Protein AF-0000000069820971 (afdb_homodimer)

Solvent-accessible surface area (backbone atoms only — not comparable to full-atom values): 40048 Å² total; per-residue (Å²): 137,83,80,78,81,77,78,77,76,75,74,76,72,69,77,72,74,71,77,80,68,82,47,71,66,58,53,53,51,38,52,54,50,42,50,53,56,40,61,75,37,61,82,36,66,69,44,49,52,49,55,50,54,51,50,56,48,40,69,69,39,13,72,78,24,30,36,35,37,33,26,18,9,26,17,29,26,51,63,20,64,56,61,47,40,30,39,36,35,68,49,65,11,57,69,30,15,53,30,50,49,46,41,43,74,71,57,29,28,36,43,38,41,26,20,68,72,28,43,42,59,52,56,58,57,63,46,40,75,78,38,76,62,38,55,68,67,57,44,30,37,74,86,70,44,62,86,56,89,86,58,63,67,43,53,24,66,72,52,43,50,45,37,38,52,30,48,53,51,41,68,72,44,47,90,38,49,44,84,44,72,30,53,36,45,66,52,40,51,43,53,47,51,54,48,34,45,57,54,35,32,56,90,52,28,62,55,37,34,34,38,40,46,55,39,37,70,51,63,49,31,53,56,75,91,53,39,45,63,54,74,87,47,63,83,48,53,57,76,71,71,85,44,86,32,57,45,44,40,94,84,31,26,40,37,39,45,29,40,50,46,71,79,51,59,38,49,38,38,70,62,43,15,64,68,28,51,34,33,42,60,43,82,29,85,49,79,88,46,38,65,60,51,38,53,51,46,35,66,70,27,53,41,51,29,31,39,27,30,40,72,90,43,50,72,36,34,37,34,44,35,32,49,79,69,87,68,66,80,87,73,64,67,58,77,42,78,42,81,47,74,39,56,83,89,44,94,60,52,40,43,55,60,50,46,53,52,49,52,53,51,47,54,51,50,53,52,51,56,55,57,67,72,102,137,83,80,77,78,77,77,77,76,76,72,77,74,68,77,73,73,73,75,81,66,81,48,71,67,57,52,53,52,38,51,53,50,44,50,53,57,40,61,73,37,61,82,37,67,68,44,47,52,48,55,48,54,50,50,55,46,41,68,69,39,13,72,78,25,30,38,35,38,34,27,18,10,26,17,31,26,51,62,19,64,55,62,46,39,28,39,36,35,68,48,65,10,56,70,30,16,54,29,50,48,45,41,43,75,72,57,29,27,35,42,37,41,25,20,68,73,30,44,41,58,52,55,58,56,61,46,40,74,77,40,76,63,38,54,69,68,55,44,29,35,72,85,70,44,61,85,55,89,84,59,62,65,42,54,25,65,72,52,43,49,44,36,39,52,30,50,52,49,40,68,72,44,47,90,39,49,44,82,44,72,31,54,35,44,65,51,40,51,43,53,48,52,54,49,34,45,58,54,35,33,56,91,52,28,61,56,37,33,34,37,41,45,54,38,35,70,52,62,47,30,55,55,76,92,52,40,45,62,56,75,87,46,63,82,48,54,55,76,71,72,85,45,86,32,59,44,44,41,94,85,32,26,39,37,39,44,28,38,48,45,70,79,53,58,38,47,38,38,71,64,43,15,64,69,30,50,34,32,42,61,41,81,30,82,47,79,89,46,38,63,59,51,40,53,49,45,36,67,70,27,52,41,52,29,31,40,27,30,39,72,90,43,52,72,34,34,37,35,44,34,32,49,78,68,85,68,65,79,88,72,63,66,57,78,42,78,42,82,46,72,39,57,83,89,44,93,60,54,40,43,54,59,50,46,54,51,50,52,53,50,47,53,52,51,52,51,50,55,54,57,67,72,103

Sequence (748 aa):
MLCILVIFCIMRFSPSLPPSSISLGSLDSAERWLEVETTARKSTKDWQDFTKRVHDFVEKVGLESPIACVTSGGTMAPLELNTVRFIDNFSTGSRGAVSAEYFLKLGYAVIFLHRRYSLTPFTNRCCPPGGWASTLDAWFDFNNTSTLPHSTPKLNPVFAQSICDAIQSYDKFRDRLLLLDFLTVEDYLVKLRWLCCLLNRSDLCRQGTLLFLAAAVSDFFISHDHLPRHKLHSSLALKGGDNDNIQCDADGSLTIHLSPVPKVLGLISTKWATSTMVISFKLETDASLVLDRAKAALKRYQTHAVIANLLQTRKQEAWLIHKLGEGGGDGVLDLSSEHLTVTPSSSEELEEVLTSRVVHLHTTFLAFQKGTTCMLCILVIFCIMRFSPSLPPSSISLGSLDSAERWLEVETTARKSTKDWQDFTKRVHDFVEKVGLESPIACVTSGGTMAPLELNTVRFIDNFSTGSRGAVSAEYFLKLGYAVIFLHRRYSLTPFTNRCCPPGGWASTLDAWFDFNNTSTLPHSTPKLNPVFAQSICDAIQSYDKFRDRLLLLDFLTVEDYLVKLRWLCCLLNRSDLCRQGTLLFLAAAVSDFFISHDHLPRHKLHSSLALKGGDNDNIQCDADGSLTIHLSPVPKVLGLISTKWATSTMVISFKLETDASLVLDRAKAALKRYQTHAVIANLLQTRKQEAWLIHKLGEGGGDGVLDLSSEHLTVTPSSSEELEEVLTSRVVHLHTTFLAFQKGTTC

Organism: Echinococcus multilocularis (NCBI:txid6211)

Structure (mmCIF, N/CA/C/O backbone):
data_AF-0000000069820971-model_v1
#
loop_
_entity.id
_entity.type
_entity.pdbx_description
1 polymer 'Yil083c protein'
#
loop_
_atom_site.group_PDB
_atom_site.id
_atom_site.type_symbol
_atom_site.label_atom_id
_atom_site.label_alt_id
_atom_site.label_comp_id
_atom_site.label_asym_id
_atom_site.label_entity_id
_atom_site.label_seq_id
_atom_site.pdbx_PDB_ins_code
_atom_site.Cartn_x
_atom_site.Cartn_y
_atom_site.Cartn_z
_atom_site.occupancy
_atom_site.B_iso_or_equiv
_atom_site.auth_seq_id
_atom_site.auth_comp_id
_atom_site.auth_asym_id
_atom_site.auth_atom_id
_atom_site.pdbx_PDB_model_num
ATOM 1 N N . MET A 1 1 ? 43 -0.783 57.219 1 26.19 1 MET A N 1
ATOM 2 C CA . MET A 1 1 ? 42.844 0.543 56.625 1 26.19 1 MET A CA 1
ATOM 3 C C . MET A 1 1 ? 42.719 0.459 55.094 1 26.19 1 MET A C 1
ATOM 5 O O . MET A 1 1 ? 43.719 0.417 54.406 1 26.19 1 MET A O 1
ATOM 9 N N . LEU A 1 2 ? 41.875 -0.412 54.531 1 29.36 2 LEU A N 1
ATOM 10 C CA . LEU A 1 2 ? 41.594 -0.859 53.156 1 29.36 2 LEU A CA 1
ATOM 11 C C . LEU A 1 2 ? 41.094 0.289 52.281 1 29.36 2 LEU A C 1
ATOM 13 O O . LEU A 1 2 ? 40.031 0.844 52.562 1 29.36 2 LEU A O 1
ATOM 17 N N . CYS A 1 3 ? 42 1.134 51.625 1 25.47 3 CYS A N 1
ATOM 18 C CA . CYS A 1 3 ? 41.844 2.295 50.781 1 25.47 3 CYS A CA 1
ATOM 19 C C . CYS A 1 3 ? 41 1.948 49.531 1 25.47 3 CYS A C 1
ATOM 21 O O . CYS A 1 3 ? 41.438 1.132 48.719 1 25.47 3 CYS A O 1
ATOM 23 N N . ILE A 1 4 ? 39.688 1.874 49.625 1 28.08 4 ILE A N 1
ATOM 24 C CA . ILE A 1 4 ? 38.688 1.654 48.594 1 28.08 4 ILE A CA 1
ATOM 25 C C . ILE A 1 4 ? 38.812 2.742 47.531 1 28.08 4 ILE A C 1
ATOM 27 O O . ILE A 1 4 ? 38.562 3.918 47.812 1 28.08 4 ILE A O 1
ATOM 31 N N . LEU A 1 5 ? 39.844 2.713 46.625 1 24.42 5 LEU A N 1
ATOM 32 C CA . LEU A 1 5 ? 40.062 3.637 45.5 1 24.42 5 LEU A CA 1
ATOM 33 C C . LEU A 1 5 ? 38.812 3.678 44.594 1 24.42 5 LEU A C 1
ATOM 35 O O . LEU A 1 5 ? 38.469 2.668 44 1 24.42 5 LEU A O 1
ATOM 39 N N . VAL A 1 6 ? 37.781 4.492 44.875 1 25.64 6 VAL A N 1
ATOM 40 C CA . VAL A 1 6 ? 36.594 4.848 44.094 1 25.64 6 VAL A CA 1
ATOM 41 C C . VAL A 1 6 ? 37.031 5.488 42.781 1 25.64 6 VAL A C 1
ATOM 43 O O . VAL A 1 6 ? 37.594 6.578 42.781 1 25.64 6 VAL A O 1
ATOM 46 N N . ILE A 1 7 ? 37.531 4.75 41.812 1 25.48 7 ILE A N 1
ATOM 47 C CA . ILE A 1 7 ? 37.875 5.273 40.5 1 25.48 7 ILE A CA 1
ATOM 48 C C . ILE A 1 7 ? 36.688 5.957 39.844 1 25.48 7 ILE A C 1
ATOM 50 O O . ILE A 1 7 ? 35.656 5.32 39.594 1 25.48 7 ILE A O 1
ATOM 54 N N . PHE A 1 8 ? 36.469 7.285 40.062 1 24.09 8 PHE A N 1
ATOM 55 C CA . PHE A 1 8 ? 35.531 8.203 39.375 1 24.09 8 PHE A CA 1
ATOM 56 C C . PHE A 1 8 ? 35.75 8.18 37.875 1 24.09 8 PHE A C 1
ATOM 58 O O . PHE A 1 8 ? 36.781 8.633 37.375 1 24.09 8 PHE A O 1
ATOM 65 N N . CYS A 1 9 ? 35.375 7.121 37.188 1 23.95 9 CYS A N 1
ATOM 66 C CA . CYS A 1 9 ? 35.406 7.129 35.719 1 23.95 9 CYS A CA 1
ATOM 67 C C . CYS A 1 9 ? 34.719 8.367 35.156 1 23.95 9 CYS A C 1
ATOM 69 O O . CYS A 1 9 ? 33.5 8.562 35.406 1 23.95 9 CYS A O 1
ATOM 71 N N . ILE A 1 10 ? 35.312 9.523 35.062 1 25.62 10 ILE A N 1
ATOM 72 C CA . ILE A 1 10 ? 34.906 10.734 34.375 1 25.62 10 ILE A CA 1
ATOM 73 C C . ILE A 1 10 ? 34.438 10.383 32.969 1 25.62 10 ILE A C 1
ATOM 75 O O . ILE A 1 10 ? 35.219 9.945 32.125 1 25.62 10 ILE A O 1
ATOM 79 N N . MET A 1 11 ? 33.281 9.781 32.844 1 24.33 11 MET A N 1
ATOM 80 C CA . MET A 1 11 ? 32.688 9.656 31.5 1 24.33 11 MET A CA 1
ATOM 81 C C . MET A 1 11 ? 32.656 11.008 30.797 1 24.33 11 MET A C 1
ATOM 83 O O . MET A 1 11 ? 32 11.938 31.266 1 24.33 11 MET A O 1
ATOM 87 N N . ARG A 1 12 ? 33.719 11.461 30.156 1 25.12 12 ARG A N 1
ATOM 88 C CA . ARG A 1 12 ? 33.75 12.609 29.266 1 25.12 12 ARG A CA 1
ATOM 89 C C . ARG A 1 12 ? 32.562 12.602 28.312 1 25.12 12 ARG A C 1
ATOM 91 O O . ARG A 1 12 ? 32.375 11.656 27.547 1 25.12 12 ARG A O 1
ATOM 98 N N . PHE A 1 13 ? 31.469 13.211 28.703 1 25.64 13 PHE A N 1
ATOM 99 C CA . PHE A 1 13 ? 30.359 13.602 27.844 1 25.64 13 PHE A CA 1
ATOM 100 C C . PHE A 1 13 ? 30.859 14.258 26.562 1 25.64 13 PHE A C 1
ATOM 102 O O . PHE A 1 13 ? 31.562 15.266 26.609 1 25.64 13 PHE A O 1
ATOM 109 N N . SER A 1 14 ? 31.391 13.484 25.641 1 28.47 14 SER A N 1
ATOM 110 C CA . SER A 1 14 ? 31.703 14.148 24.391 1 28.47 14 SER A CA 1
ATOM 111 C C . SER A 1 14 ? 30.609 15.133 23.984 1 28.47 14 SER A C 1
ATOM 113 O O . SER A 1 14 ? 29.422 14.852 24.188 1 28.47 14 SER A O 1
ATOM 115 N N . PRO A 1 15 ? 30.922 16.391 23.891 1 28.22 15 PRO A N 1
ATOM 116 C CA . PRO A 1 15 ? 30 17.453 23.469 1 28.22 15 PRO A CA 1
ATOM 117 C C . PRO A 1 15 ? 29.078 17.016 22.328 1 28.22 15 PRO A C 1
ATOM 119 O O . PRO A 1 15 ? 29.484 16.234 21.469 1 28.22 15 PRO A O 1
ATOM 122 N N . SER A 1 16 ? 27.828 16.844 22.625 1 30.05 16 SER A N 1
ATOM 123 C CA . SER A 1 16 ? 26.719 16.688 21.688 1 30.05 16 SER A CA 1
ATOM 124 C C . SER A 1 16 ? 26.906 17.562 20.453 1 30.05 16 SER A C 1
ATOM 126 O O . SER A 1 16 ? 27.188 18.75 20.578 1 30.05 16 SER A O 1
ATOM 128 N N . LEU A 1 17 ? 27.484 17.062 19.406 1 32.94 17 LEU A N 1
ATOM 129 C CA . LEU A 1 17 ? 27.594 17.828 18.172 1 32.94 17 LEU A CA 1
ATOM 130 C C . LEU A 1 17 ? 26.391 18.75 18.016 1 32.94 17 LEU A C 1
ATOM 132 O O . LEU A 1 17 ? 25.281 18.406 18.406 1 32.94 17 LEU A O 1
ATOM 136 N N . PRO A 1 18 ? 26.656 20.047 17.922 1 32.91 18 PRO A N 1
ATOM 137 C CA . PRO A 1 18 ? 25.578 21.047 17.75 1 32.91 18 PRO A CA 1
ATOM 138 C C . PRO A 1 18 ? 24.5 20.594 16.781 1 32.91 18 PRO A C 1
ATOM 140 O O . PRO A 1 18 ? 24.766 19.781 15.883 1 32.91 18 PRO A O 1
ATOM 143 N N . PRO A 1 19 ? 23.281 20.625 17.141 1 36.16 19 PRO A N 1
ATOM 144 C CA . PRO A 1 19 ? 22.172 20.344 16.219 1 36.16 19 PRO A CA 1
ATOM 145 C C . PRO A 1 19 ? 22.375 20.969 14.844 1 36.16 19 PRO A C 1
ATOM 147 O O . PRO A 1 19 ? 22.859 22.094 14.734 1 36.16 19 PRO A O 1
ATOM 150 N N . SER A 1 20 ? 22.828 20.312 13.867 1 37.91 20 SER A N 1
ATOM 151 C CA . SER A 1 20 ? 23 20.844 12.516 1 37.91 20 SER A CA 1
ATOM 152 C C . SER A 1 20 ? 21.938 21.875 12.195 1 37.91 20 SER A C 1
ATOM 154 O O . SER A 1 20 ? 20.75 21.562 12.141 1 37.91 20 SER A O 1
ATOM 156 N N . SER A 1 21 ? 22.109 23.125 12.555 1 39.84 21 SER A N 1
ATOM 157 C CA . SER A 1 21 ? 21.375 24.297 12.117 1 39.84 21 SER A CA 1
ATOM 158 C C . SER A 1 21 ? 21.016 24.203 10.641 1 39.84 21 SER A C 1
ATOM 160 O O . SER A 1 21 ? 21.859 23.844 9.812 1 39.84 21 SER A O 1
ATOM 162 N N . ILE A 1 22 ? 19.828 23.938 10.312 1 48.28 22 ILE A N 1
ATOM 163 C CA . ILE A 1 22 ? 19.375 24.078 8.93 1 48.28 22 ILE A CA 1
ATOM 164 C C . ILE A 1 22 ? 19.984 25.328 8.312 1 48.28 22 ILE A C 1
ATOM 166 O O . ILE A 1 22 ? 19.719 26.438 8.773 1 48.28 22 ILE A O 1
ATOM 170 N N . SER A 1 23 ? 21.125 25.219 7.699 1 49.56 23 SER A N 1
ATOM 171 C CA . SER A 1 23 ? 21.75 26.375 7.055 1 49.56 23 SER A CA 1
ATOM 172 C C . SER A 1 23 ? 20.781 27.062 6.082 1 49.56 23 SER A C 1
ATOM 174 O O . SER A 1 23 ? 20 26.391 5.406 1 49.56 23 SER A O 1
ATOM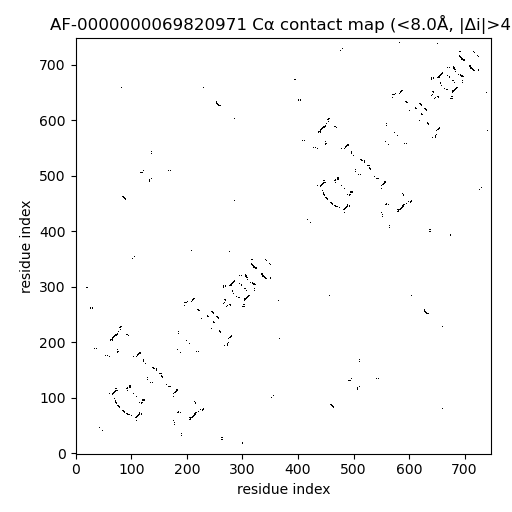 176 N N . LEU A 1 24 ? 20.609 28.406 6.266 1 48.12 24 LEU A N 1
ATOM 177 C CA . LEU A 1 24 ? 19.859 29.25 5.348 1 48.12 24 LEU A CA 1
ATOM 178 C C . LEU A 1 24 ? 20.047 28.797 3.904 1 48.12 24 LEU A C 1
ATOM 180 O O . LEU A 1 24 ? 19.109 28.828 3.109 1 48.12 24 LEU A O 1
ATOM 184 N N . GLY A 1 25 ? 21.172 28.328 3.6 1 47.41 25 GLY A N 1
ATOM 185 C CA . GLY A 1 25 ? 21.469 27.859 2.26 1 47.41 25 GLY A CA 1
ATOM 186 C C . GLY A 1 25 ? 20.688 26.609 1.878 1 47.41 25 GLY A C 1
ATOM 187 O O . GLY A 1 25 ? 20.234 26.484 0.738 1 47.41 25 GLY A O 1
ATOM 188 N N . SER A 1 26 ? 20.406 25.797 2.83 1 65.88 26 SER A N 1
ATOM 189 C CA . SER A 1 26 ? 19.656 24.562 2.58 1 65.88 26 SER A CA 1
ATOM 190 C C . SER A 1 26 ? 18.172 24.859 2.326 1 65.88 26 SER A C 1
ATOM 192 O O . SER A 1 26 ? 17.562 24.25 1.441 1 65.88 26 SER A O 1
ATOM 194 N N . LEU A 1 27 ? 17.734 25.953 2.953 1 74.75 27 LEU A N 1
ATOM 195 C CA . LEU A 1 27 ? 16.328 26.312 2.771 1 74.75 27 LEU A CA 1
ATOM 196 C C . LEU A 1 27 ? 16.109 26.969 1.413 1 74.75 27 LEU A C 1
ATOM 198 O O . LEU A 1 27 ? 15.109 26.703 0.749 1 74.75 27 LEU A O 1
ATOM 202 N N . ASP A 1 28 ? 17 27.797 1.046 1 80.31 28 ASP A N 1
ATOM 203 C CA . ASP A 1 28 ? 16.906 28.438 -0.26 1 80.31 28 ASP A CA 1
ATOM 204 C C . ASP A 1 28 ? 16.953 27.406 -1.386 1 80.31 28 ASP A C 1
ATOM 206 O O . ASP A 1 28 ? 16.234 27.516 -2.371 1 80.31 28 ASP A O 1
ATOM 210 N N . SER A 1 29 ? 17.797 26.469 -1.129 1 84.94 29 SER A N 1
ATOM 211 C CA . SER A 1 29 ? 17.906 25.422 -2.131 1 84.94 29 SER A CA 1
ATOM 212 C C . SER A 1 29 ? 16.625 24.594 -2.229 1 84.94 29 SER A C 1
ATOM 214 O O . SER A 1 29 ? 16.219 24.219 -3.322 1 84.94 29 SER A O 1
ATOM 216 N N . ALA A 1 30 ? 16 24.406 -1.14 1 88.31 30 ALA A N 1
ATOM 217 C CA . ALA A 1 30 ? 14.75 23.672 -1.104 1 88.31 30 ALA A CA 1
ATOM 218 C C . ALA A 1 30 ? 13.648 24.406 -1.857 1 88.31 30 ALA A C 1
ATOM 220 O O . ALA A 1 30 ? 12.906 23.812 -2.635 1 88.31 30 ALA A O 1
ATOM 221 N N . GLU A 1 31 ? 13.586 25.641 -1.686 1 90.94 31 GLU A N 1
ATOM 222 C CA . GLU A 1 31 ? 12.555 26.453 -2.338 1 90.94 31 GLU A CA 1
ATOM 223 C C . GLU A 1 31 ? 12.781 26.516 -3.846 1 90.94 31 GLU A C 1
ATOM 225 O O . GLU A 1 31 ? 11.828 26.469 -4.625 1 90.94 31 GLU A O 1
ATOM 230 N N . ARG A 1 32 ? 14.07 26.656 -4.223 1 89.62 32 ARG A N 1
ATOM 231 C CA . ARG A 1 32 ? 14.383 26.688 -5.648 1 89.62 32 ARG A CA 1
ATOM 232 C C . ARG A 1 32 ? 13.977 25.375 -6.316 1 89.62 32 ARG A C 1
ATOM 234 O O . ARG A 1 32 ? 13.398 25.375 -7.406 1 89.62 32 ARG A O 1
ATOM 241 N N . TRP A 1 33 ? 14.258 24.359 -5.629 1 88.75 33 TRP A N 1
ATOM 242 C CA . TRP A 1 33 ? 13.883 23.047 -6.148 1 88.75 33 TRP A CA 1
ATOM 243 C C . TRP A 1 33 ? 12.367 22.938 -6.285 1 88.75 33 TRP A C 1
ATOM 245 O O . TRP A 1 33 ? 11.867 22.469 -7.312 1 88.75 33 TRP A O 1
ATOM 255 N N . LEU A 1 34 ? 11.68 23.328 -5.32 1 91.5 34 LEU A N 1
ATOM 256 C CA . LEU A 1 34 ? 10.227 23.234 -5.324 1 91.5 34 LEU A CA 1
ATOM 257 C C . LEU A 1 34 ? 9.625 24.125 -6.402 1 91.5 34 LEU A C 1
ATOM 259 O O . LEU A 1 34 ? 8.586 23.781 -6.984 1 91.5 34 LEU A O 1
ATOM 263 N N . GLU A 1 35 ? 10.242 25.234 -6.645 1 91.12 35 GLU A N 1
ATOM 264 C CA . GLU A 1 35 ? 9.781 26.125 -7.711 1 91.12 35 GLU A CA 1
ATOM 265 C C . GLU A 1 35 ? 9.891 25.453 -9.07 1 91.12 35 GLU A C 1
ATOM 267 O O . GLU A 1 35 ? 8.984 25.562 -9.906 1 91.12 35 GLU A O 1
ATOM 272 N N . VAL A 1 36 ? 10.969 24.797 -9.25 1 89.38 36 VAL A N 1
ATOM 273 C CA . VAL A 1 36 ? 11.164 24.062 -10.5 1 89.38 36 VAL A CA 1
ATOM 274 C C . VAL A 1 36 ? 10.102 22.969 -10.633 1 89.38 36 VAL A C 1
ATOM 276 O O . VAL A 1 36 ? 9.484 22.828 -11.695 1 89.38 36 VAL A O 1
ATOM 279 N N . GLU A 1 37 ? 9.906 22.266 -9.57 1 89.5 37 GLU A N 1
ATOM 280 C CA . GLU A 1 37 ? 8.914 21.188 -9.57 1 89.5 37 GLU A CA 1
ATOM 281 C C . GLU A 1 37 ? 7.508 21.734 -9.812 1 89.5 37 GLU A C 1
ATOM 283 O O . GLU A 1 37 ? 6.699 21.094 -10.492 1 89.5 37 GLU A O 1
ATOM 288 N N . THR A 1 38 ? 7.246 22.844 -9.297 1 91.75 38 THR A N 1
ATOM 289 C CA . THR A 1 38 ? 5.938 23.469 -9.453 1 91.75 38 THR A CA 1
ATOM 290 C C . THR A 1 38 ? 5.719 23.906 -10.898 1 91.75 38 THR A C 1
ATOM 292 O O . THR A 1 38 ? 4.637 23.703 -11.453 1 91.75 38 THR A O 1
ATOM 295 N N . THR A 1 39 ? 6.707 24.484 -11.422 1 90.69 39 THR A N 1
ATOM 296 C CA . THR A 1 39 ? 6.621 24.953 -12.797 1 90.69 39 THR A CA 1
ATOM 297 C C . THR A 1 39 ? 6.34 23.797 -13.75 1 90.69 39 THR A C 1
ATOM 299 O O . THR A 1 39 ? 5.578 23.953 -14.711 1 90.69 39 THR A O 1
ATOM 302 N N . ALA A 1 40 ? 6.922 22.703 -13.445 1 88.25 40 ALA A N 1
ATOM 303 C CA . ALA A 1 40 ? 6.75 21.516 -14.281 1 88.25 40 ALA A CA 1
ATOM 304 C C . ALA A 1 40 ? 5.309 21.016 -14.234 1 88.25 40 ALA A C 1
ATOM 306 O O . ALA A 1 40 ? 4.848 20.344 -15.156 1 88.25 40 ALA A O 1
ATOM 307 N N . ARG A 1 41 ? 4.582 21.391 -13.188 1 90.44 41 ARG A N 1
ATOM 308 C CA . ARG A 1 41 ? 3.25 20.828 -12.961 1 90.44 41 ARG A CA 1
ATOM 309 C C . ARG A 1 41 ? 2.172 21.859 -13.32 1 90.44 41 ARG A C 1
ATOM 311 O O . ARG A 1 41 ? 1.002 21.5 -13.484 1 90.44 41 ARG A O 1
ATOM 318 N N . LYS A 1 42 ? 2.498 23.078 -13.477 1 89.69 42 LYS A N 1
ATOM 319 C CA . LYS A 1 42 ? 1.553 24.188 -13.555 1 89.69 42 LYS A CA 1
ATOM 320 C C . LYS A 1 42 ? 0.609 24.016 -14.742 1 89.69 42 LYS A C 1
ATOM 322 O O . LYS A 1 42 ? -0.566 24.391 -14.664 1 89.69 42 LYS A O 1
ATOM 327 N N . SER A 1 43 ? 1.073 23.359 -15.773 1 90.94 43 SER A N 1
ATOM 328 C CA . SER A 1 43 ? 0.271 23.281 -16.984 1 90.94 43 SER A CA 1
ATOM 329 C C . SER A 1 43 ? -0.518 21.984 -17.047 1 90.94 43 SER A C 1
ATOM 331 O O . SER A 1 43 ? -1.333 21.781 -17.953 1 90.94 43 SER A O 1
ATOM 333 N N . THR A 1 44 ? -0.325 21.188 -16.094 1 92.75 44 THR A N 1
ATOM 334 C CA . THR A 1 44 ? -1.009 19.906 -16.125 1 92.75 44 THR A CA 1
ATOM 335 C C . THR A 1 44 ? -2.457 20.047 -15.664 1 92.75 44 THR A C 1
ATOM 337 O O . THR A 1 44 ? -2.777 20.922 -14.867 1 92.75 44 THR A O 1
ATOM 340 N N . LYS A 1 45 ? -3.279 19.219 -16.203 1 94 45 LYS A N 1
ATOM 341 C CA . LYS A 1 45 ? -4.688 19.188 -15.82 1 94 45 LYS A CA 1
ATOM 342 C C . LYS A 1 45 ? -4.844 18.875 -14.336 1 94 45 LYS A C 1
ATOM 344 O O . LYS A 1 45 ? -5.684 19.469 -13.656 1 94 45 LYS A O 1
ATOM 349 N N . ASP A 1 46 ? -4.055 18.078 -13.844 1 92.19 46 ASP A N 1
ATOM 350 C CA . ASP A 1 46 ? -4.098 17.672 -12.438 1 92.19 46 ASP A CA 1
ATOM 351 C C . ASP A 1 46 ? -3.852 18.859 -11.516 1 92.19 46 ASP A C 1
ATOM 353 O O . ASP A 1 46 ? -4.543 19.031 -10.516 1 92.19 46 ASP A O 1
ATOM 357 N N . TRP A 1 47 ? -2.92 19.672 -11.922 1 94.62 47 TRP A N 1
ATOM 358 C CA . TRP A 1 47 ? -2.584 20.844 -11.117 1 94.62 47 TRP A CA 1
ATOM 359 C C . TRP A 1 47 ? -3.705 21.875 -11.164 1 94.62 47 TRP A C 1
ATOM 361 O O . TRP A 1 47 ? -4.086 22.438 -10.141 1 94.62 47 TRP A O 1
ATOM 371 N N . GLN A 1 48 ? -4.223 22.047 -12.312 1 95.62 48 GLN A N 1
ATOM 372 C CA . GLN A 1 48 ? -5.305 23.016 -12.484 1 95.62 48 GLN A CA 1
ATOM 373 C C . GLN A 1 48 ? -6.547 22.594 -11.703 1 95.62 48 GLN A C 1
ATOM 375 O O . GLN A 1 48 ? -7.188 23.406 -11.055 1 95.62 48 GLN A O 1
ATOM 380 N N . ASP A 1 49 ? -6.852 21.375 -11.758 1 95.94 49 ASP A N 1
ATOM 381 C CA . ASP A 1 49 ? -7.98 20.844 -11 1 95.94 49 ASP A CA 1
ATOM 382 C C . ASP A 1 49 ? -7.746 20.984 -9.5 1 95.94 49 ASP A C 1
ATOM 384 O O . ASP A 1 49 ? -8.656 21.375 -8.758 1 95.94 49 ASP A O 1
ATOM 388 N N . PHE A 1 50 ? -6.574 20.734 -9.133 1 95.56 50 PHE A N 1
ATOM 389 C CA . PHE A 1 50 ? -6.199 20.828 -7.727 1 95.56 50 PHE A CA 1
ATOM 390 C C . PHE A 1 50 ? -6.387 22.25 -7.203 1 95.56 50 PHE A C 1
ATOM 392 O O . PHE A 1 50 ? -7.086 22.453 -6.211 1 95.56 50 PHE A O 1
ATOM 399 N N . THR A 1 51 ? -5.797 23.172 -7.875 1 96.94 51 THR A N 1
ATOM 400 C CA . THR A 1 51 ? -5.828 24.562 -7.41 1 96.94 51 THR A CA 1
ATOM 401 C C . THR A 1 51 ? -7.246 25.109 -7.453 1 96.94 51 THR A C 1
ATOM 403 O O . THR A 1 51 ? -7.664 25.844 -6.543 1 96.94 51 THR A O 1
ATOM 406 N N . LYS A 1 52 ? -7.961 24.75 -8.43 1 97 52 LYS A N 1
ATOM 407 C CA . LYS A 1 52 ? -9.336 25.219 -8.547 1 97 52 LYS A CA 1
ATOM 408 C C . LYS A 1 52 ? -10.203 24.688 -7.418 1 97 52 LYS A C 1
ATOM 410 O O . LYS A 1 52 ? -10.961 25.438 -6.793 1 97 52 LYS A O 1
ATOM 415 N N . ARG A 1 53 ? -10.102 23.484 -7.129 1 97.06 53 ARG A N 1
ATOM 416 C CA . ARG A 1 53 ? -10.914 22.844 -6.102 1 97.06 53 ARG A CA 1
ATOM 417 C C . ARG A 1 53 ? -10.625 23.438 -4.727 1 97.06 53 ARG A C 1
ATOM 419 O O . ARG A 1 53 ? -11.547 23.656 -3.934 1 97.06 53 ARG A O 1
ATOM 426 N N . VAL A 1 54 ? -9.367 23.656 -4.523 1 97.75 54 VAL A N 1
ATOM 427 C CA . VAL A 1 54 ? -8.992 24.203 -3.227 1 97.75 54 VAL A CA 1
ATOM 428 C C . VAL A 1 54 ? -9.516 25.641 -3.102 1 97.75 54 VAL A C 1
ATOM 430 O O . VAL A 1 54 ? -10.078 26.016 -2.072 1 97.75 54 VAL A O 1
ATOM 433 N N . HIS A 1 55 ? -9.344 26.391 -4.125 1 96.88 55 HIS A N 1
ATOM 434 C CA . HIS A 1 55 ? -9.82 27.781 -4.105 1 96.88 55 HIS A CA 1
ATOM 435 C C . HIS A 1 55 ? -11.32 27.844 -3.871 1 96.88 55 HIS A C 1
ATOM 437 O O . HIS A 1 55 ? -11.797 28.625 -3.051 1 96.88 55 HIS A O 1
ATOM 443 N N . ASP A 1 56 ? -12.023 27.047 -4.609 1 97.25 56 ASP A N 1
ATOM 444 C CA . ASP A 1 56 ? -13.477 27.016 -4.469 1 97.25 56 ASP A CA 1
ATOM 445 C C . ASP A 1 56 ? -13.883 26.641 -3.045 1 97.25 56 ASP A C 1
ATOM 447 O O . ASP A 1 56 ? -14.82 27.219 -2.488 1 97.25 56 ASP A O 1
ATOM 451 N N . PHE A 1 57 ? -13.211 25.781 -2.49 1 97.62 57 PHE A N 1
ATOM 452 C CA . PHE A 1 57 ? -13.516 25.297 -1.148 1 97.62 57 PHE A CA 1
ATOM 453 C C . PHE A 1 57 ? -13.25 26.391 -0.113 1 97.62 57 PHE A C 1
ATOM 455 O O . PHE A 1 57 ? -14.094 26.656 0.75 1 97.62 57 PHE A O 1
ATOM 462 N N . VAL A 1 58 ? -12.078 26.984 -0.22 1 97.5 58 VAL A N 1
ATOM 463 C CA . VAL A 1 58 ? -11.68 28.016 0.737 1 97.5 58 VAL A CA 1
ATOM 464 C C . VAL A 1 58 ? -12.617 29.219 0.626 1 97.5 58 VAL A C 1
ATOM 466 O O . VAL A 1 58 ? -12.984 29.812 1.637 1 97.5 58 VAL A O 1
ATOM 469 N N . GLU A 1 59 ? -13.023 29.516 -0.553 1 95.31 59 GLU A N 1
ATOM 470 C CA . GLU A 1 59 ? -13.969 30.625 -0.753 1 95.31 59 GLU A CA 1
ATOM 471 C C . GLU A 1 59 ? -15.305 30.328 -0.082 1 95.31 59 GLU A C 1
ATOM 473 O O . GLU A 1 59 ? -15.953 31.234 0.448 1 95.31 59 GLU A O 1
ATOM 478 N N . LYS A 1 60 ? -15.609 29.188 -0.13 1 95.75 60 LYS A N 1
ATOM 479 C CA . LYS A 1 60 ? -16.906 28.781 0.406 1 95.75 60 LYS A CA 1
ATOM 480 C C . LYS A 1 60 ? -16.875 28.734 1.931 1 95.75 60 LYS A C 1
ATOM 482 O O . LYS A 1 60 ? -17.828 29.172 2.586 1 95.75 60 LYS A O 1
ATOM 487 N N . VAL A 1 61 ? -15.789 28.266 2.514 1 95.94 61 VAL A N 1
ATOM 488 C CA . VAL A 1 61 ? -15.844 27.922 3.932 1 95.94 61 VAL A CA 1
ATOM 489 C C . VAL A 1 61 ? -14.93 28.844 4.723 1 95.94 61 VAL A C 1
ATOM 491 O O . VAL A 1 61 ? -15.031 28.938 5.949 1 95.94 61 VAL A O 1
ATOM 494 N N . GLY A 1 62 ? -14.07 29.531 4.078 1 91.44 62 GLY A N 1
ATOM 495 C CA . GLY A 1 62 ? -12.969 30.234 4.711 1 91.44 62 GLY A CA 1
ATOM 496 C C . GLY A 1 62 ? -13.414 31.359 5.629 1 91.44 62 GLY A C 1
ATOM 497 O O . GLY A 1 62 ? -12.711 31.703 6.586 1 91.44 62 GLY A O 1
ATOM 498 N N . LEU A 1 63 ? -14.57 31.891 5.379 1 91.19 63 LEU A N 1
ATOM 499 C CA . LEU A 1 63 ? -15.055 33 6.176 1 91.19 63 LEU A CA 1
ATOM 500 C C . LEU A 1 63 ? -15.883 32.5 7.363 1 91.19 63 LEU A C 1
ATOM 502 O O . LEU A 1 63 ? -16.047 33.219 8.344 1 91.19 63 LEU A O 1
ATOM 506 N N . GLU A 1 64 ? -16.297 31.297 7.297 1 93.25 64 GLU A N 1
ATOM 507 C CA . GLU A 1 64 ? -17.297 30.844 8.258 1 93.25 64 GLU A CA 1
ATOM 508 C C . GLU A 1 64 ? -16.688 29.875 9.266 1 93.25 64 GLU A C 1
ATOM 510 O O . GLU A 1 64 ? -17.188 29.734 10.383 1 93.25 64 GLU A O 1
ATOM 515 N N . SER A 1 65 ? -15.68 29.203 8.922 1 96.38 65 SER A N 1
ATOM 516 C CA . SER A 1 65 ? -15.133 28.156 9.766 1 96.38 65 SER A CA 1
ATOM 517 C C . SER A 1 65 ? -13.602 28.188 9.766 1 96.38 65 SER A C 1
ATOM 519 O O . SER A 1 65 ? -12.984 28.547 8.766 1 96.38 65 SER A O 1
ATOM 521 N N . PRO A 1 66 ? -13.047 27.875 10.992 1 98.06 66 PRO A N 1
ATOM 522 C CA . PRO A 1 66 ? -11.609 27.594 10.914 1 98.06 66 PRO A CA 1
ATOM 523 C C . PRO A 1 66 ? -11.289 26.406 10.016 1 98.06 66 PRO A C 1
ATOM 525 O O . PRO A 1 66 ? -12.117 25.5 9.867 1 98.06 66 PRO A O 1
ATOM 528 N N . ILE A 1 67 ? -10.133 26.406 9.383 1 98.62 67 ILE A N 1
ATOM 529 C CA . ILE A 1 67 ? -9.773 25.375 8.422 1 98.62 67 ILE A CA 1
ATOM 530 C C . ILE A 1 67 ? -8.586 24.578 8.945 1 98.62 67 ILE A C 1
ATOM 532 O O . ILE A 1 67 ? -7.57 25.141 9.344 1 98.62 67 ILE A O 1
ATOM 536 N N . ALA A 1 68 ? -8.727 23.266 9.039 1 98.81 68 ALA A N 1
ATOM 537 C CA . ALA A 1 68 ? -7.625 22.359 9.328 1 98.81 68 ALA A CA 1
ATOM 538 C C . ALA A 1 68 ? -7.164 21.641 8.062 1 98.81 68 ALA A C 1
ATOM 540 O O . ALA A 1 68 ? -7.949 20.938 7.418 1 98.81 68 ALA A O 1
ATOM 541 N N . CYS A 1 69 ? -5.953 21.812 7.668 1 98.88 69 CYS A N 1
ATOM 542 C CA . CYS A 1 69 ? -5.34 21.016 6.617 1 98.88 69 CYS A CA 1
ATOM 543 C C . CYS A 1 69 ? -4.613 19.812 7.203 1 98.88 69 CYS A C 1
ATOM 545 O O . CYS A 1 69 ? -3.605 19.969 7.895 1 98.88 69 CYS A O 1
ATOM 547 N N . VAL A 1 70 ? -5.129 18.641 6.922 1 98.81 70 VAL A N 1
ATOM 548 C CA . VAL A 1 70 ? -4.59 17.391 7.449 1 98.81 70 VAL A CA 1
ATOM 549 C C . VAL A 1 70 ? -3.895 16.625 6.336 1 98.81 70 VAL A C 1
ATOM 551 O O . VAL A 1 70 ? -4.512 16.297 5.316 1 98.81 70 VAL A O 1
ATOM 554 N N . THR A 1 71 ? -2.611 16.422 6.461 1 98.69 71 THR A N 1
ATOM 555 C CA . THR A 1 71 ? -1.936 15.523 5.527 1 98.69 71 THR A CA 1
ATOM 556 C C . THR A 1 71 ? -1.877 14.102 6.082 1 98.69 71 THR A C 1
ATOM 558 O O . THR A 1 71 ? -1.802 13.914 7.297 1 98.69 71 THR A O 1
ATOM 561 N N . SER A 1 72 ? -1.94 13.141 5.184 1 97.38 72 SER A N 1
ATOM 562 C CA . SER A 1 72 ? -2.1 11.773 5.664 1 97.38 72 SER A CA 1
ATOM 563 C C . SER A 1 72 ? -1.563 10.766 4.652 1 97.38 72 SER A C 1
ATOM 565 O O . SER A 1 72 ? -1.509 11.055 3.453 1 97.38 72 SER A O 1
ATOM 567 N N . GLY A 1 73 ? -1.167 9.578 5.207 1 94.06 73 GLY A N 1
ATOM 568 C CA . GLY A 1 73 ? -0.622 8.539 4.344 1 94.06 73 GLY A CA 1
ATOM 569 C C . GLY A 1 73 ? 0.868 8.688 4.102 1 94.06 73 GLY A C 1
ATOM 570 O O . GLY A 1 73 ? 1.507 9.586 4.66 1 94.06 73 GLY A O 1
ATOM 571 N N . GLY A 1 74 ? 1.4 7.805 3.291 1 93.44 74 GLY A N 1
ATOM 572 C CA . GLY A 1 74 ? 2.822 7.84 2.99 1 93.44 74 GLY A CA 1
ATOM 573 C C . GLY A 1 74 ? 3.131 8.445 1.635 1 93.44 74 GLY A C 1
ATOM 574 O O . GLY A 1 74 ? 2.234 8.617 0.805 1 93.44 74 GLY A O 1
ATOM 575 N N . THR A 1 75 ? 4.395 8.844 1.484 1 94.75 75 THR A N 1
ATOM 576 C CA . THR A 1 75 ? 4.859 9.297 0.178 1 94.75 75 THR A CA 1
ATOM 577 C C . THR A 1 75 ? 5.777 8.25 -0.457 1 94.75 75 THR A C 1
ATOM 579 O O . THR A 1 75 ? 6.523 7.566 0.243 1 94.75 75 THR A O 1
ATOM 582 N N . MET A 1 76 ? 5.699 8.156 -1.686 1 92.25 76 MET A N 1
ATOM 583 C CA . MET A 1 76 ? 6.551 7.203 -2.387 1 92.25 76 MET A CA 1
ATOM 584 C C . MET A 1 76 ? 7.68 7.922 -3.123 1 92.25 76 MET A C 1
ATOM 586 O O . MET A 1 76 ? 7.512 9.055 -3.566 1 92.25 76 MET A O 1
ATOM 590 N N . ALA A 1 77 ? 8.773 7.25 -3.197 1 91.94 77 ALA A N 1
ATOM 591 C CA . ALA A 1 77 ? 9.914 7.676 -4.012 1 91.94 77 ALA A CA 1
ATOM 592 C C . ALA A 1 77 ? 10.18 6.676 -5.137 1 91.94 77 ALA A C 1
ATOM 594 O O . ALA A 1 77 ? 10.781 5.621 -4.906 1 91.94 77 ALA A O 1
ATOM 595 N N . PRO A 1 78 ? 9.82 7.07 -6.332 1 89.31 78 PRO A N 1
ATOM 596 C CA . PRO A 1 78 ? 9.992 6.141 -7.449 1 89.31 78 PRO A CA 1
ATOM 597 C C . PRO A 1 78 ? 11.453 5.828 -7.734 1 89.31 78 PRO A C 1
ATOM 599 O O . PRO A 1 78 ? 12.32 6.684 -7.543 1 89.31 78 PRO A O 1
ATOM 602 N N . LEU A 1 79 ? 11.672 4.645 -8.188 1 87.19 79 LEU A N 1
ATOM 603 C CA . LEU A 1 79 ? 13.016 4.262 -8.594 1 87.19 79 LEU A CA 1
ATOM 604 C C . LEU A 1 79 ? 13.148 4.266 -10.109 1 87.19 79 LEU A C 1
ATOM 606 O O . LEU A 1 79 ? 14.25 4.141 -10.648 1 87.19 79 LEU A O 1
ATOM 610 N N . GLU A 1 80 ? 12.039 4.312 -10.789 1 84.25 80 GLU A N 1
ATOM 611 C CA . GLU A 1 80 ? 11.953 4.469 -12.242 1 84.25 80 GLU A CA 1
ATOM 612 C C . GLU A 1 80 ? 10.836 5.438 -12.625 1 84.25 80 GLU A C 1
ATOM 614 O O . GLU A 1 80 ? 9.898 5.656 -11.852 1 84.25 80 GLU A O 1
ATOM 619 N N . LEU A 1 81 ? 11.023 6.023 -13.812 1 78.38 81 LEU A N 1
ATOM 620 C CA . LEU A 1 81 ? 9.977 6.934 -14.273 1 78.38 81 LEU A CA 1
ATOM 621 C C . LEU A 1 81 ? 8.664 6.191 -14.492 1 78.38 81 LEU A C 1
ATOM 623 O O . LEU A 1 81 ? 7.621 6.602 -13.984 1 78.38 81 LEU A O 1
ATOM 627 N N . ASN A 1 82 ? 8.734 5.172 -15.367 1 78.81 82 ASN A N 1
ATOM 628 C CA . ASN A 1 82 ? 7.605 4.246 -15.406 1 78.81 82 ASN A CA 1
ATOM 629 C C . ASN A 1 82 ? 7.621 3.301 -14.203 1 78.81 82 ASN A C 1
ATOM 631 O O . ASN A 1 82 ? 8.18 2.207 -14.273 1 78.81 82 ASN A O 1
ATOM 635 N N . THR A 1 83 ? 6.98 3.773 -13.203 1 77.62 83 THR A N 1
ATOM 636 C CA . THR A 1 83 ? 7.262 3.291 -11.859 1 77.62 83 THR A CA 1
ATOM 637 C C . THR A 1 83 ? 6.73 1.873 -11.664 1 77.62 83 THR A C 1
ATOM 639 O O . THR A 1 83 ? 5.516 1.661 -11.625 1 77.62 83 THR A O 1
ATOM 642 N N . VAL A 1 84 ? 7.66 1.068 -11.578 1 80.62 84 VAL A N 1
ATOM 643 C CA . VAL A 1 84 ? 7.375 -0.311 -11.195 1 80.62 84 VAL A CA 1
ATOM 644 C C . VAL A 1 84 ? 7.859 -0.562 -9.766 1 80.62 84 VAL A C 1
ATOM 646 O O . VAL A 1 84 ? 7.188 -1.236 -8.984 1 80.62 84 VAL A O 1
ATOM 649 N N . ARG A 1 85 ? 8.953 0.063 -9.531 1 85.94 85 ARG A N 1
ATOM 650 C CA . ARG A 1 85 ? 9.516 -0.067 -8.188 1 85.94 85 ARG A CA 1
ATOM 651 C C . ARG A 1 85 ? 9.633 1.293 -7.512 1 85.94 85 ARG A C 1
ATOM 653 O O . ARG A 1 85 ? 9.906 2.301 -8.172 1 85.94 85 ARG A O 1
ATOM 660 N N . PHE A 1 86 ? 9.492 1.24 -6.191 1 90.44 86 PHE A N 1
ATOM 661 C CA . PHE A 1 86 ? 9.57 2.479 -5.43 1 90.44 86 PHE A CA 1
ATOM 662 C C . PHE A 1 86 ? 9.898 2.193 -3.969 1 90.44 86 PHE A C 1
ATOM 664 O O . PHE A 1 86 ? 9.719 1.07 -3.494 1 90.44 86 PHE A O 1
ATOM 671 N N . ILE A 1 87 ? 10.406 3.215 -3.357 1 90 87 ILE A N 1
ATOM 672 C CA . ILE A 1 87 ? 10.578 3.188 -1.91 1 90 87 ILE A CA 1
ATOM 673 C C . ILE A 1 87 ? 9.375 3.838 -1.234 1 90 87 ILE A C 1
ATOM 675 O O . ILE A 1 87 ? 8.93 4.914 -1.645 1 90 87 ILE A O 1
ATOM 679 N N . ASP A 1 88 ? 8.906 3.135 -0.308 1 90 88 ASP A N 1
ATOM 680 C CA . ASP A 1 88 ? 7.699 3.615 0.355 1 90 88 ASP A CA 1
ATOM 681 C C . ASP A 1 88 ? 7.883 3.656 1.87 1 90 88 ASP A C 1
ATOM 683 O O . ASP A 1 88 ? 8.781 3.01 2.41 1 90 88 ASP A O 1
ATOM 687 N N . ASN A 1 89 ? 7.121 4.543 2.43 1 87.12 89 ASN A N 1
ATOM 688 C CA . ASN A 1 89 ? 6.992 4.613 3.881 1 87.12 89 ASN A CA 1
ATOM 689 C C . ASN A 1 89 ? 5.68 4.008 4.359 1 87.12 89 ASN A C 1
ATOM 691 O O . ASN A 1 89 ? 4.625 4.258 3.773 1 87.12 89 ASN A O 1
ATOM 695 N N . PHE A 1 90 ? 5.879 3.273 5.348 1 81.06 90 PHE A N 1
ATOM 696 C CA . PHE A 1 90 ? 4.68 2.646 5.891 1 81.06 90 PHE A CA 1
ATOM 697 C C . PHE A 1 90 ? 3.75 3.691 6.496 1 81.06 90 PHE A C 1
ATOM 699 O O . PHE A 1 90 ? 4.16 4.465 7.367 1 81.06 90 PHE A O 1
ATOM 706 N N . SER A 1 91 ? 2.506 3.666 6.039 1 88.69 91 SER A N 1
ATOM 707 C CA . SER A 1 91 ? 1.423 4.453 6.621 1 88.69 91 SER A CA 1
ATOM 708 C C . SER A 1 91 ? 0.066 4.004 6.09 1 88.69 91 SER A C 1
ATOM 710 O O . SER A 1 91 ? -0.17 4.023 4.879 1 88.69 91 SER A O 1
ATOM 712 N N . THR A 1 92 ? -0.767 3.635 6.992 1 82.31 92 THR A N 1
ATOM 713 C CA . THR A 1 92 ? -2.113 3.254 6.578 1 82.31 92 THR A CA 1
ATOM 714 C C . THR A 1 92 ? -2.98 4.488 6.355 1 82.31 92 THR A C 1
ATOM 716 O O . THR A 1 92 ? -4.023 4.414 5.703 1 82.31 92 THR A O 1
ATOM 719 N N . GLY A 1 93 ? -2.594 5.586 6.934 1 90.5 93 GLY A N 1
ATOM 720 C CA . GLY A 1 93 ? -3.385 6.805 6.852 1 90.5 93 GLY A CA 1
ATOM 721 C C . GLY A 1 93 ? -4.441 6.902 7.938 1 90.5 93 GLY A C 1
ATOM 722 O O . GLY A 1 93 ? -5.242 7.84 7.949 1 90.5 93 GLY A O 1
ATOM 723 N N . SER A 1 94 ? -4.438 6.055 8.93 1 90.12 94 SER A N 1
ATOM 724 C CA . SER A 1 94 ? -5.465 5.996 9.969 1 90.12 94 SER A CA 1
ATOM 725 C C . SER A 1 94 ? -5.418 7.234 10.859 1 90.12 94 SER A C 1
ATOM 727 O O . SER A 1 94 ? -6.453 7.848 11.125 1 90.12 94 SER A O 1
ATOM 729 N N . ARG A 1 95 ? -4.258 7.617 11.266 1 94.62 95 ARG A N 1
ATOM 730 C CA . ARG A 1 95 ? -4.09 8.789 12.125 1 94.62 95 ARG A CA 1
ATOM 731 C C . ARG A 1 95 ? -4.691 10.031 11.477 1 94.62 95 ARG A C 1
ATOM 733 O O . ARG A 1 95 ? -5.449 10.766 12.117 1 94.62 95 ARG A O 1
ATOM 740 N N . GLY A 1 96 ? -4.352 10.234 10.266 1 97.12 96 GLY A N 1
ATOM 741 C CA . GLY A 1 96 ? -4.875 11.391 9.555 1 97.12 96 GLY A CA 1
ATOM 742 C C . GLY A 1 96 ? -6.371 11.32 9.328 1 97.12 96 GLY A C 1
ATOM 743 O O . GLY A 1 96 ? -7.09 12.297 9.57 1 97.12 96 GLY A O 1
ATOM 744 N N . ALA A 1 97 ? -6.883 10.18 8.93 1 94.25 97 ALA A N 1
ATOM 745 C CA . ALA A 1 97 ? -8.289 10.023 8.578 1 94.25 97 ALA A CA 1
ATOM 746 C C . ALA A 1 97 ? -9.188 10.234 9.797 1 94.25 97 ALA A C 1
ATOM 748 O O . ALA A 1 97 ? -10.148 11 9.742 1 94.25 97 ALA A O 1
ATOM 749 N N . VAL A 1 98 ? -8.852 9.625 10.883 1 95.12 98 VAL A N 1
ATOM 750 C CA . VAL A 1 98 ? -9.664 9.695 12.094 1 95.12 98 VAL A CA 1
ATOM 751 C C . VAL A 1 98 ? -9.57 11.094 12.695 1 95.12 98 VAL A C 1
ATOM 753 O O . VAL A 1 98 ? -10.57 11.648 13.156 1 95.12 98 VAL A O 1
ATOM 756 N N . SER A 1 99 ? -8.398 11.672 12.656 1 98.44 99 SER A N 1
ATOM 757 C CA . SER A 1 99 ? -8.258 13.039 13.156 1 98.44 99 SER A CA 1
ATOM 758 C C . SER A 1 99 ? -9.102 14.016 12.359 1 98.44 99 SER A C 1
ATOM 760 O O . SER A 1 99 ? -9.719 14.922 12.922 1 98.44 99 SER A O 1
ATOM 762 N N . ALA A 1 100 ? -9.117 13.82 11.078 1 98.25 100 ALA A N 1
ATOM 763 C CA . ALA A 1 100 ? -9.93 14.688 10.219 1 98.25 100 ALA A CA 1
ATOM 764 C C . ALA A 1 100 ? -11.406 14.617 10.617 1 98.25 100 ALA A C 1
ATOM 766 O O . ALA A 1 100 ? -12.094 15.641 10.648 1 98.25 100 ALA A O 1
ATOM 767 N N . GLU A 1 101 ? -11.859 13.461 10.914 1 96.94 101 GLU A N 1
ATOM 768 C CA . GLU A 1 101 ? -13.242 13.289 11.359 1 96.94 101 GLU A CA 1
ATOM 769 C C . GLU A 1 101 ? -13.516 14.086 12.633 1 96.94 101 GLU A C 1
ATOM 771 O O . GLU A 1 101 ? -14.539 14.766 12.734 1 96.94 101 GLU A O 1
ATOM 776 N N . TYR A 1 102 ? -12.609 14.023 13.484 1 97.94 102 TYR A N 1
ATOM 777 C CA . TYR A 1 102 ? -12.82 14.703 14.758 1 97.94 102 TYR A CA 1
ATOM 778 C C . TYR A 1 102 ? -12.68 16.219 14.602 1 97.94 102 TYR A C 1
ATOM 780 O O . TYR A 1 102 ? -13.375 16.984 15.281 1 97.94 102 TYR A O 1
ATOM 788 N N . PHE A 1 103 ? -11.812 16.703 13.742 1 98.62 103 PHE A N 1
ATOM 789 C CA . PHE A 1 103 ? -11.758 18.141 13.453 1 98.62 103 PHE A CA 1
ATOM 790 C C . PHE A 1 103 ? -13.086 18.625 12.906 1 98.62 103 PHE A C 1
ATOM 792 O O . PHE A 1 103 ? -13.562 19.703 13.289 1 98.62 103 PHE A O 1
ATOM 799 N N . LEU A 1 104 ? -13.648 17.812 12.031 1 98.12 104 LEU A N 1
ATOM 800 C CA . LEU A 1 104 ? -14.961 18.172 11.5 1 98.12 104 LEU A CA 1
ATOM 801 C C . LEU A 1 104 ? -15.992 18.266 12.609 1 98.12 104 LEU A C 1
ATOM 803 O O . LEU A 1 104 ? -16.781 19.219 12.656 1 98.12 104 LEU A O 1
ATOM 807 N N . LYS A 1 105 ? -15.984 17.344 13.484 1 97.19 105 LYS A N 1
ATOM 808 C CA . LYS A 1 105 ? -16.922 17.312 14.602 1 97.19 105 LYS A CA 1
ATOM 809 C C . LYS A 1 105 ? -16.719 18.5 15.531 1 97.19 105 LYS A C 1
ATOM 811 O O . LYS A 1 105 ? -17.672 18.953 16.188 1 97.19 105 LYS A O 1
ATOM 816 N N . LEU A 1 106 ? -15.57 19.016 15.523 1 97.94 106 LEU A N 1
ATOM 817 C CA . LEU A 1 106 ? -15.242 20.125 16.406 1 97.94 106 LEU A CA 1
ATOM 818 C C . LEU A 1 106 ? -15.445 21.453 15.688 1 97.94 106 LEU A C 1
ATOM 820 O O . LEU A 1 106 ? -15.023 22.5 16.188 1 97.94 106 LEU A O 1
ATOM 824 N N . GLY A 1 107 ? -15.969 21.422 14.477 1 97.38 107 GLY A N 1
ATOM 825 C CA . GLY A 1 107 ? -16.438 22.641 13.828 1 97.38 107 GLY A CA 1
ATOM 826 C C . GLY A 1 107 ? -15.5 23.141 12.742 1 97.38 107 GLY A C 1
ATOM 827 O O . GLY A 1 107 ? -15.766 24.172 12.117 1 97.38 107 GLY A O 1
ATOM 828 N N . TYR A 1 108 ? -14.469 22.438 12.492 1 98.62 108 TYR A N 1
ATOM 829 C CA . TYR A 1 108 ? -13.523 22.844 11.453 1 98.62 108 TYR A CA 1
ATOM 830 C C . TYR A 1 108 ? -14 22.422 10.078 1 98.62 108 TYR A C 1
ATOM 832 O O . TYR A 1 108 ? -14.734 21.438 9.945 1 98.62 108 TYR A O 1
ATOM 840 N N . ALA A 1 109 ? -13.695 23.188 9.062 1 98.5 109 ALA A N 1
ATOM 841 C CA . ALA A 1 109 ? -13.57 22.625 7.715 1 98.5 109 ALA A CA 1
ATOM 842 C C . ALA A 1 109 ? -12.219 21.938 7.531 1 98.5 109 ALA A C 1
ATOM 844 O O . ALA A 1 109 ? -11.227 22.328 8.156 1 98.5 109 ALA A O 1
ATOM 845 N N . VAL A 1 110 ? -12.25 20.875 6.672 1 98.62 110 VAL A N 1
ATOM 846 C CA . VAL A 1 110 ? -11.031 20.078 6.602 1 98.62 110 VAL A CA 1
ATOM 847 C C . VAL A 1 110 ? -10.594 19.938 5.145 1 98.62 110 VAL A C 1
ATOM 849 O O . VAL A 1 110 ? -11.383 19.531 4.293 1 98.62 110 VAL A O 1
ATOM 852 N N . ILE A 1 111 ? -9.406 20.359 4.859 1 98.56 111 ILE A N 1
ATOM 853 C CA . ILE A 1 111 ? -8.703 19.953 3.648 1 98.56 111 ILE A CA 1
ATOM 854 C C . ILE A 1 111 ? -7.832 18.734 3.941 1 98.56 111 ILE A C 1
ATOM 856 O O . ILE A 1 111 ? -6.855 18.828 4.691 1 98.56 111 ILE A O 1
ATOM 860 N N . PHE A 1 112 ? -8.195 17.609 3.367 1 97.94 112 PHE A N 1
ATOM 861 C CA . PHE A 1 112 ? -7.523 16.344 3.615 1 97.94 112 PHE A CA 1
ATOM 862 C C . PHE A 1 112 ? -6.637 15.961 2.438 1 97.94 112 PHE A C 1
ATOM 864 O O . PHE A 1 112 ? -7.117 15.414 1.44 1 97.94 112 PHE A O 1
ATOM 871 N N . LEU A 1 113 ? -5.359 16.266 2.551 1 98.19 113 LEU A N 1
ATOM 872 C CA . LEU A 1 113 ? -4.363 15.898 1.548 1 98.19 113 LEU A CA 1
ATOM 873 C C . LEU A 1 113 ? -3.768 14.523 1.847 1 98.19 113 LEU A C 1
ATOM 875 O O . LEU A 1 113 ? -2.961 14.383 2.768 1 98.19 113 LEU A O 1
ATOM 879 N N . HIS A 1 114 ? -4.105 13.539 1.008 1 96.06 114 HIS A N 1
ATOM 880 C CA . HIS A 1 114 ? -3.783 12.172 1.416 1 96.06 114 HIS A CA 1
ATOM 881 C C . HIS A 1 114 ? -3.139 11.398 0.274 1 96.06 114 HIS A C 1
ATOM 883 O O . HIS A 1 114 ? -3.318 11.742 -0.896 1 96.06 114 HIS A O 1
ATOM 889 N N . ARG A 1 115 ? -2.381 10.398 0.693 1 93.31 115 ARG A N 1
ATOM 890 C CA . ARG A 1 115 ? -1.828 9.438 -0.259 1 93.31 115 ARG A CA 1
ATOM 891 C C . ARG A 1 115 ? -2.938 8.688 -0.991 1 93.31 115 ARG A C 1
ATOM 893 O O . ARG A 1 115 ? -3.881 8.203 -0.366 1 93.31 115 ARG A O 1
ATOM 900 N N . ARG A 1 116 ? -2.695 8.547 -2.273 1 86.38 116 ARG A N 1
ATOM 901 C CA . ARG A 1 116 ? -3.646 7.758 -3.051 1 86.38 116 ARG A CA 1
ATOM 902 C C . ARG A 1 116 ? -3.764 6.34 -2.5 1 86.38 116 ARG A C 1
ATOM 904 O O . ARG A 1 116 ? -2.758 5.711 -2.168 1 86.38 116 ARG A O 1
ATOM 911 N N . TYR A 1 117 ? -4.988 5.887 -2.234 1 76.12 117 TYR A N 1
ATOM 912 C CA . TYR A 1 117 ? -5.359 4.539 -1.823 1 76.12 117 TYR A CA 1
ATOM 913 C C . TYR A 1 117 ? -5.121 4.336 -0.332 1 76.12 117 TYR A C 1
ATOM 915 O O . TYR A 1 117 ? -5.074 3.201 0.147 1 76.12 117 TYR A O 1
ATOM 923 N N . SER A 1 118 ? -4.832 5.406 0.374 1 85 118 SER A N 1
ATOM 924 C CA . SER A 1 118 ? -4.785 5.316 1.829 1 85 118 SER A CA 1
ATOM 925 C C . SER A 1 118 ? -6.156 5.57 2.445 1 85 118 SER A C 1
ATOM 927 O O . SER A 1 118 ? -7.109 5.906 1.736 1 85 118 SER A O 1
ATOM 929 N N . LEU A 1 119 ? -6.254 5.371 3.707 1 85.38 119 LEU A N 1
ATOM 930 C CA . LEU A 1 119 ? -7.531 5.555 4.391 1 85.38 119 LEU A CA 1
ATOM 931 C C . LEU A 1 119 ? -7.953 7.02 4.367 1 85.38 119 LEU A C 1
ATOM 933 O O . LEU A 1 119 ? -7.117 7.914 4.496 1 85.38 119 LEU A O 1
ATOM 937 N N . THR A 1 120 ? -9.25 7.227 4.18 1 89.38 120 THR A N 1
ATOM 938 C CA . THR A 1 120 ? -9.82 8.57 4.203 1 89.38 120 THR A CA 1
ATOM 939 C C . THR A 1 120 ? -10.906 8.672 5.273 1 89.38 120 THR A C 1
ATOM 941 O O . THR A 1 120 ? -11.398 7.66 5.766 1 89.38 120 THR A O 1
ATOM 944 N N . PRO A 1 121 ? -11.219 9.898 5.652 1 92.38 121 PRO A N 1
ATOM 945 C CA . PRO A 1 121 ? -12.266 10.062 6.664 1 92.38 121 PRO A CA 1
ATOM 946 C C . PRO A 1 121 ? -13.578 9.391 6.27 1 92.38 121 PRO A C 1
ATOM 948 O O . PRO A 1 121 ? -13.977 9.453 5.105 1 92.38 121 PRO A O 1
ATOM 951 N N . PHE A 1 122 ? -14.219 8.711 7.273 1 87.25 122 PHE A N 1
ATOM 952 C CA . PHE A 1 122 ? -15.516 8.047 7.199 1 87.25 122 PHE A CA 1
ATOM 953 C C . PHE A 1 122 ? -15.422 6.754 6.395 1 87.25 122 PHE A C 1
ATOM 955 O O . PHE A 1 122 ? -15.961 5.723 6.801 1 87.25 122 PHE A O 1
ATOM 962 N N . THR A 1 123 ? -14.672 6.773 5.316 1 79.31 123 THR A N 1
ATOM 963 C CA . THR A 1 123 ? -14.531 5.547 4.535 1 79.31 123 THR A CA 1
ATOM 964 C C . THR A 1 123 ? -13.711 4.512 5.301 1 79.31 123 THR A C 1
ATOM 966 O O . THR A 1 123 ? -13.891 3.309 5.113 1 79.31 123 THR A O 1
ATOM 969 N N . ASN A 1 124 ? -12.797 4.969 6.121 1 79.25 124 ASN A N 1
ATOM 970 C CA . ASN A 1 124 ? -11.984 4.07 6.934 1 79.25 124 ASN A CA 1
ATOM 971 C C . ASN A 1 124 ? -12.852 3.219 7.863 1 79.25 124 ASN A C 1
ATOM 973 O O . ASN A 1 124 ? -12.414 2.164 8.328 1 79.25 124 ASN A O 1
ATOM 977 N N . ARG A 1 125 ? -14.039 3.689 8.031 1 78.19 125 ARG A N 1
ATOM 978 C CA . ARG A 1 125 ? -14.961 3.008 8.938 1 78.19 125 ARG A CA 1
ATOM 979 C C . ARG A 1 125 ? -15.789 1.967 8.195 1 78.19 125 ARG A C 1
ATOM 981 O O . ARG A 1 125 ? -16.484 1.162 8.812 1 78.19 125 ARG A O 1
ATOM 988 N N . CYS A 1 126 ? -15.812 2.025 6.898 1 69.5 126 CYS A N 1
ATOM 989 C CA . CYS A 1 126 ? -16.641 1.146 6.078 1 69.5 126 CYS A CA 1
ATOM 990 C C . CYS A 1 126 ? -15.859 -0.098 5.66 1 69.5 126 CYS A C 1
ATOM 992 O O . CYS A 1 126 ? -16.344 -0.886 4.844 1 69.5 126 CYS A O 1
ATOM 994 N N . CYS A 1 127 ? -14.68 -0.157 6.082 1 60.69 127 CYS A N 1
ATOM 995 C CA . CYS A 1 127 ? -13.922 -1.373 5.812 1 60.69 127 CYS A CA 1
ATOM 996 C C . CYS A 1 127 ? -14.039 -2.357 6.969 1 60.69 127 CYS A C 1
ATOM 998 O O . CYS A 1 127 ? -14.039 -1.957 8.133 1 60.69 127 CYS A O 1
ATOM 1000 N N . PRO A 1 128 ? -14.578 -3.594 6.645 1 51.09 128 PRO A N 1
ATOM 1001 C CA . PRO A 1 128 ? -14.781 -4.531 7.754 1 51.09 128 PRO A CA 1
ATOM 1002 C C . PRO A 1 128 ? -13.539 -4.684 8.625 1 51.09 128 PRO A C 1
ATOM 1004 O O . PRO A 1 128 ? -12.438 -4.309 8.219 1 51.09 128 PRO A O 1
ATOM 1007 N N . PRO A 1 129 ? -13.961 -5.184 9.961 1 46 129 PRO A N 1
ATOM 1008 C CA . PRO A 1 129 ? -12.852 -5.496 10.867 1 46 129 PRO A CA 1
ATOM 1009 C C . PRO A 1 129 ? -11.82 -6.434 10.234 1 46 129 PRO A C 1
ATOM 1011 O O . PRO A 1 129 ? -12.195 -7.391 9.547 1 46 129 PRO A O 1
ATOM 1014 N N . GLY A 1 130 ? -10.609 -6.312 10.375 1 47.12 130 GLY A N 1
ATOM 1015 C CA . GLY A 1 130 ? -9.508 -7.066 9.789 1 47.12 130 GLY A CA 1
ATOM 1016 C C . GLY A 1 130 ? -8.984 -6.457 8.508 1 47.12 130 GLY A C 1
ATOM 1017 O O . GLY A 1 130 ? -8.008 -6.953 7.926 1 47.12 130 GLY A O 1
ATOM 1018 N N . GLY A 1 131 ? -9.703 -5.352 8.203 1 48.84 131 GLY A N 1
ATOM 1019 C CA . GLY A 1 131 ? -9.242 -4.547 7.082 1 48.84 131 GLY A CA 1
ATOM 1020 C C . GLY A 1 131 ? -9.672 -5.094 5.734 1 48.84 131 GLY A C 1
ATOM 1021 O O . GLY A 1 131 ? -10.641 -5.855 5.645 1 48.84 131 GLY A O 1
ATOM 1022 N N . TRP A 1 132 ? -9.133 -4.656 4.664 1 46.19 132 TRP A N 1
ATOM 1023 C CA . TRP A 1 132 ? -9.414 -5.039 3.283 1 46.19 132 TRP A CA 1
ATOM 1024 C C . TRP A 1 132 ? -9.18 -6.531 3.076 1 46.19 132 TRP A C 1
ATOM 1026 O O . TRP A 1 132 ? -9.523 -7.078 2.025 1 46.19 132 TRP A O 1
ATOM 1036 N N . ALA A 1 133 ? -8.477 -7.055 4.172 1 46.53 133 ALA A N 1
ATOM 1037 C CA . ALA A 1 133 ? -8.172 -8.477 4.062 1 46.53 133 ALA A CA 1
ATOM 1038 C C . ALA A 1 133 ? -9.367 -9.328 4.496 1 46.53 133 ALA A C 1
ATOM 1040 O O . ALA A 1 133 ? -9.32 -10.562 4.41 1 46.53 133 ALA A O 1
ATOM 1041 N N . SER A 1 134 ? -10.391 -8.656 5.141 1 50.59 134 SER A N 1
ATOM 1042 C CA . SER A 1 134 ? -11.461 -9.484 5.68 1 50.59 134 SER A CA 1
ATOM 1043 C C . SER A 1 134 ? -12.352 -10.031 4.57 1 50.59 134 SER A C 1
ATOM 1045 O O . SER A 1 134 ? -12.469 -9.422 3.504 1 50.59 134 SER A O 1
ATOM 1047 N N . THR A 1 135 ? -12.508 -11.391 4.645 1 57.75 135 THR A N 1
ATOM 1048 C CA . THR A 1 135 ? -13.445 -12.086 3.771 1 57.75 135 THR A CA 1
ATOM 1049 C C . THR A 1 135 ? -14.836 -11.477 3.881 1 57.75 135 THR A C 1
ATOM 1051 O O . THR A 1 135 ? -15.117 -10.719 4.809 1 57.75 135 THR A O 1
ATOM 1054 N N . LEU A 1 136 ? -15.523 -11.461 2.812 1 66.62 136 LEU A N 1
ATOM 1055 C CA . LEU A 1 136 ? -16.922 -11.047 2.734 1 66.62 136 LEU A CA 1
ATOM 1056 C C . LEU A 1 136 ? -17.719 -11.578 3.926 1 66.62 136 LEU A C 1
ATOM 1058 O O . LEU A 1 136 ? -18.766 -11.023 4.273 1 66.62 136 LEU A O 1
ATOM 1062 N N . ASP A 1 137 ? -17 -12.5 4.691 1 66.12 137 ASP A N 1
ATOM 1063 C CA . ASP A 1 137 ? -17.672 -13.078 5.855 1 66.12 137 ASP A CA 1
ATOM 1064 C C . ASP A 1 137 ? -17.766 -12.07 6.996 1 66.12 137 ASP A C 1
ATOM 1066 O O . ASP A 1 137 ? -18.672 -12.164 7.84 1 66.12 137 ASP A O 1
ATOM 1070 N N . ALA A 1 138 ? -16.859 -11.203 6.859 1 64.12 138 ALA A N 1
ATOM 1071 C CA . ALA A 1 138 ? -16.859 -10.188 7.91 1 64.12 138 ALA A CA 1
ATOM 1072 C C . ALA A 1 138 ? -17.906 -9.109 7.625 1 64.12 138 ALA A C 1
ATOM 1074 O O . ALA A 1 138 ? -18.359 -8.414 8.539 1 64.12 138 ALA A O 1
ATOM 1075 N N . TRP A 1 139 ? -18.266 -9.086 6.398 1 67.69 139 TRP A N 1
ATOM 1076 C CA . TRP A 1 139 ? -19.188 -8.031 5.977 1 67.69 139 TRP A CA 1
ATOM 1077 C C . TRP A 1 139 ? -20.625 -8.516 6.02 1 67.69 139 TRP A C 1
ATOM 1079 O O . TRP A 1 139 ? -21.531 -7.77 6.402 1 67.69 139 TRP A O 1
ATOM 1089 N N . PHE A 1 140 ? -20.75 -9.781 5.688 1 69.56 140 PHE A N 1
ATOM 1090 C CA . PHE A 1 140 ? -22.094 -10.273 5.445 1 69.56 140 PHE A CA 1
ATOM 1091 C C . PHE A 1 140 ? -22.391 -11.492 6.305 1 69.56 140 PHE A C 1
ATOM 1093 O O . PHE A 1 140 ? -21.469 -12.242 6.66 1 69.56 140 PHE A O 1
ATOM 1100 N N . ASP A 1 141 ? -23.609 -11.477 6.801 1 66.56 141 ASP A N 1
ATOM 1101 C CA . ASP A 1 141 ? -24.078 -12.68 7.484 1 66.56 141 ASP A CA 1
ATOM 1102 C C . ASP A 1 141 ? -24.578 -13.719 6.484 1 66.56 141 ASP A C 1
ATOM 1104 O O . ASP A 1 141 ? -25.656 -13.57 5.914 1 66.56 141 ASP A O 1
ATOM 1108 N N . PHE A 1 142 ? -23.766 -14.586 6.16 1 61.41 142 PHE A N 1
ATOM 1109 C CA . PHE A 1 142 ? -24.109 -15.586 5.148 1 61.41 142 PHE A CA 1
ATOM 1110 C C . PHE A 1 142 ? -25.047 -16.641 5.719 1 61.41 142 PHE A C 1
ATOM 1112 O O . PHE A 1 142 ? -25.656 -17.406 4.969 1 61.41 142 PHE A O 1
ATOM 1119 N N . ASN A 1 143 ? -25.125 -16.781 7.031 1 60.25 143 ASN A N 1
ATOM 1120 C CA . ASN A 1 143 ? -26.016 -17.766 7.633 1 60.25 143 ASN A CA 1
ATOM 1121 C C . ASN A 1 143 ? -27.484 -17.375 7.457 1 60.25 143 ASN A C 1
ATOM 1123 O O . ASN A 1 143 ? -28.359 -18.219 7.5 1 60.25 143 ASN A O 1
ATOM 1127 N N . ASN A 1 144 ? -27.766 -16.078 7.492 1 54.53 144 ASN A N 1
ATOM 1128 C CA . ASN A 1 144 ? -29.172 -15.68 7.426 1 54.53 144 ASN A CA 1
ATOM 1129 C C . ASN A 1 144 ? -29.594 -15.391 5.988 1 54.53 144 ASN A C 1
ATOM 1131 O O . ASN A 1 144 ? -30.453 -14.539 5.75 1 54.53 144 ASN A O 1
ATOM 1135 N N . THR A 1 145 ? -28.766 -15.625 5.074 1 51 145 THR A N 1
ATOM 1136 C CA . THR A 1 145 ? -29.188 -15.391 3.699 1 51 145 THR A CA 1
ATOM 1137 C C . THR A 1 145 ? -30.344 -16.297 3.324 1 51 145 THR A C 1
ATOM 1139 O O . THR A 1 145 ? -30.188 -17.516 3.268 1 51 145 THR A O 1
ATOM 1142 N N . SER A 1 146 ? -31.469 -15.992 3.83 1 44.94 146 SER A N 1
ATOM 1143 C CA . SER A 1 146 ? -32.656 -16.672 3.322 1 44.94 146 SER A CA 1
ATOM 1144 C C . SER A 1 146 ? -32.531 -16.969 1.83 1 44.94 146 SER A C 1
ATOM 1146 O O . SER A 1 146 ? -31.922 -16.203 1.091 1 44.94 146 SER A O 1
ATOM 1148 N N . THR A 1 147 ? -32.688 -18.234 1.444 1 44.28 147 THR A N 1
ATOM 1149 C CA . THR A 1 147 ? -32.781 -18.969 0.193 1 44.28 147 THR A CA 1
ATOM 1150 C C . THR A 1 147 ? -33.531 -18.156 -0.863 1 44.28 147 THR A C 1
ATOM 1152 O O . THR A 1 147 ? -33.906 -18.672 -1.912 1 44.28 147 THR A O 1
ATOM 1155 N N . LEU A 1 148 ? -34.125 -17 -0.552 1 44.59 148 LEU A N 1
ATOM 1156 C CA . LEU A 1 148 ? -34.938 -16.547 -1.674 1 44.59 148 LEU A CA 1
ATOM 1157 C C . LEU A 1 148 ? -34.062 -15.984 -2.789 1 44.59 148 LEU A C 1
ATOM 1159 O O . LEU A 1 148 ? -33.031 -15.367 -2.521 1 44.59 148 LEU A O 1
ATOM 1163 N N . PRO A 1 149 ? -34.312 -16.203 -3.924 1 45.09 149 PRO A N 1
ATOM 1164 C CA . PRO A 1 149 ? -33.844 -15.625 -5.191 1 45.09 149 PRO A CA 1
ATOM 1165 C C . PRO A 1 149 ? -33.875 -14.102 -5.195 1 45.09 149 PRO A C 1
ATOM 1167 O O . PRO A 1 149 ? -34.906 -13.5 -4.84 1 45.09 149 PRO A O 1
ATOM 1170 N N . HIS A 1 150 ? -32.75 -13.281 -5.059 1 50.56 150 HIS A N 1
ATOM 1171 C CA . HIS A 1 150 ? -32.625 -11.828 -5.129 1 50.56 150 HIS A CA 1
ATOM 1172 C C . HIS A 1 150 ? -32.438 -11.227 -3.74 1 50.56 150 HIS A C 1
ATOM 1174 O O . HIS A 1 150 ? -32.594 -10.016 -3.561 1 50.56 150 HIS A O 1
ATOM 1180 N N . SER A 1 151 ? -32.5 -12.023 -2.746 1 54.81 151 SER A N 1
ATOM 1181 C CA . SER A 1 151 ? -32.375 -11.391 -1.438 1 54.81 151 SER A CA 1
ATOM 1182 C C . SER A 1 151 ? -30.922 -10.953 -1.174 1 54.81 151 SER A C 1
ATOM 1184 O O . SER A 1 151 ? -29.984 -11.703 -1.43 1 54.81 151 SER A O 1
ATOM 1186 N N . THR A 1 152 ? -30.688 -9.758 -1.17 1 57.72 152 THR A N 1
ATOM 1187 C CA . THR A 1 152 ? -29.406 -9.125 -0.873 1 57.72 152 THR A CA 1
ATOM 1188 C C . THR A 1 152 ? -28.891 -9.57 0.49 1 57.72 152 THR A C 1
ATOM 1190 O O . THR A 1 152 ? -29.641 -9.602 1.468 1 57.72 152 THR A O 1
ATOM 1193 N N . PRO A 1 153 ? -27.75 -10.305 0.395 1 62.31 153 PRO A N 1
ATOM 1194 C CA . PRO A 1 153 ? -27.188 -10.648 1.702 1 62.31 153 PRO A CA 1
ATOM 1195 C C . PRO A 1 153 ? -27.234 -9.492 2.693 1 62.31 153 PRO A C 1
ATOM 1197 O O . PRO A 1 153 ? -27.078 -8.328 2.303 1 62.31 153 PRO A O 1
ATOM 1200 N N . LYS A 1 154 ? -27.688 -9.969 3.846 1 68.19 154 LYS A N 1
ATOM 1201 C CA . LYS A 1 154 ? -27.781 -8.961 4.898 1 68.19 154 LYS A CA 1
ATOM 1202 C C . LYS A 1 154 ? -26.422 -8.695 5.531 1 68.19 154 LYS A C 1
ATOM 1204 O O . LYS A 1 154 ? -25.656 -9.633 5.789 1 68.19 154 LYS A O 1
ATOM 1209 N N . LEU A 1 155 ? -26.094 -7.512 5.59 1 68.5 155 LEU A N 1
ATOM 1210 C CA . LEU A 1 155 ? -24.875 -7.117 6.301 1 68.5 155 LEU A CA 1
ATOM 1211 C C . LEU A 1 155 ? -24.922 -7.586 7.75 1 68.5 155 LEU A C 1
ATOM 1213 O O . LEU A 1 155 ? -25.984 -7.633 8.359 1 68.5 155 LEU A O 1
ATOM 1217 N N . ASN A 1 156 ? -23.75 -7.969 8.18 1 69.5 156 ASN A N 1
ATOM 1218 C CA . ASN A 1 156 ? -23.641 -8.148 9.625 1 69.5 156 ASN A CA 1
ATOM 1219 C C . ASN A 1 156 ? -24.141 -6.93 10.383 1 69.5 156 ASN A C 1
ATOM 1221 O O . ASN A 1 156 ? -23.812 -5.793 10.039 1 69.5 156 ASN A O 1
ATOM 1225 N N . PRO A 1 157 ? -25.062 -7.16 11.297 1 69.12 157 PRO A N 1
ATOM 1226 C CA . PRO A 1 157 ? -25.719 -6.035 11.953 1 69.12 157 PRO A CA 1
ATOM 1227 C C . PRO A 1 157 ? -24.734 -5.023 12.539 1 69.12 157 PRO A C 1
ATOM 1229 O O . PRO A 1 157 ? -24.984 -3.814 12.469 1 69.12 157 PRO A O 1
ATOM 1232 N N . VAL A 1 158 ? -23.719 -5.539 13.18 1 67.81 158 VAL A N 1
ATOM 1233 C CA . VAL A 1 158 ? -22.75 -4.633 13.773 1 67.81 158 VAL A CA 1
ATOM 1234 C C . VAL A 1 158 ? -22.062 -3.812 12.68 1 67.81 158 VAL A C 1
ATOM 1236 O O . VAL A 1 158 ? -21.891 -2.6 12.82 1 67.81 158 VAL A O 1
ATOM 1239 N N . PHE A 1 159 ? -21.797 -4.41 11.656 1 69.25 159 PHE A N 1
ATOM 1240 C CA . PHE A 1 159 ? -21.141 -3.736 10.531 1 69.25 159 PHE A CA 1
ATOM 1241 C C . PHE A 1 159 ? -22.125 -2.785 9.844 1 69.25 159 PHE A C 1
ATOM 1243 O O . PHE A 1 159 ? -21.75 -1.676 9.461 1 69.25 159 PHE A O 1
ATOM 1250 N N . ALA A 1 160 ? -23.25 -3.256 9.828 1 70 160 ALA A N 1
ATOM 1251 C CA . ALA A 1 160 ? -24.281 -2.426 9.219 1 70 160 ALA A CA 1
ATOM 1252 C C . ALA A 1 160 ? -24.453 -1.116 9.977 1 70 160 ALA A C 1
ATOM 1254 O O . ALA A 1 160 ? -24.594 -0.051 9.375 1 70 160 ALA A O 1
ATOM 1255 N N . GLN A 1 161 ? -24.438 -1.218 11.227 1 74.12 161 GLN A N 1
ATOM 1256 C CA . GLN A 1 161 ? -24.594 -0.024 12.047 1 74.12 161 GLN A CA 1
ATOM 1257 C C . GLN A 1 161 ? -23.406 0.92 11.883 1 74.12 161 GLN A C 1
ATOM 1259 O O . GLN A 1 161 ? -23.578 2.137 11.797 1 74.12 161 GLN A O 1
ATOM 1264 N N . SER A 1 162 ? -22.266 0.374 11.805 1 74.25 162 SER A N 1
ATOM 1265 C CA . SER A 1 162 ? -21.078 1.184 11.617 1 74.25 162 SER A CA 1
ATOM 1266 C C . SER A 1 162 ? -21.109 1.932 10.289 1 74.25 162 SER A C 1
ATOM 1268 O O . SER A 1 162 ? -20.719 3.1 10.219 1 74.25 162 SER A O 1
ATOM 1270 N N . ILE A 1 163 ? -21.547 1.253 9.352 1 73.56 163 ILE A N 1
ATOM 1271 C CA . ILE A 1 163 ? -21.641 1.86 8.023 1 73.56 163 ILE A CA 1
ATOM 1272 C C . ILE A 1 163 ? -22.688 2.973 8.047 1 73.56 163 ILE A C 1
ATOM 1274 O O . ILE A 1 163 ? -22.469 4.055 7.492 1 73.56 163 ILE A O 1
ATOM 1278 N N . CYS A 1 164 ? -23.734 2.652 8.695 1 75.69 164 CYS A N 1
ATOM 1279 C CA . CYS A 1 164 ? -24.797 3.645 8.797 1 75.69 164 CYS A CA 1
ATOM 1280 C C . CYS A 1 164 ? -24.312 4.906 9.492 1 75.69 164 CYS A C 1
ATOM 1282 O O . CYS A 1 164 ? -24.547 6.016 9.023 1 75.69 164 CYS A O 1
ATOM 1284 N N . ASP A 1 165 ? -23.625 4.711 10.531 1 82.31 165 ASP A N 1
ATOM 1285 C CA . ASP A 1 165 ? -23.078 5.844 11.273 1 82.31 165 ASP A CA 1
ATOM 1286 C C . ASP A 1 165 ? -22.094 6.645 10.43 1 82.31 165 ASP A C 1
ATOM 1288 O O . ASP A 1 165 ? -22.094 7.875 10.461 1 82.31 165 ASP A O 1
ATOM 1292 N N . ALA A 1 166 ? -21.312 5.941 9.711 1 82.19 166 ALA A N 1
ATOM 1293 C CA . ALA A 1 166 ? -20.312 6.59 8.867 1 82.19 166 ALA A CA 1
ATOM 1294 C C . ALA A 1 166 ? -20.969 7.41 7.762 1 82.19 166 ALA A C 1
ATOM 1296 O O . ALA A 1 166 ? -20.562 8.539 7.484 1 82.19 166 ALA A O 1
ATOM 1297 N N . ILE A 1 167 ? -21.938 6.875 7.266 1 79.06 167 ILE A N 1
ATOM 1298 C CA . ILE A 1 167 ? -22.641 7.531 6.172 1 79.06 167 ILE A CA 1
ATOM 1299 C C . ILE A 1 167 ? -23.344 8.781 6.691 1 79.06 167 ILE A C 1
ATOM 1301 O O . ILE A 1 167 ? -23.312 9.836 6.047 1 79.06 167 ILE A O 1
ATOM 1305 N N . GLN A 1 168 ? -23.969 8.641 7.762 1 83.5 168 GLN A N 1
ATOM 1306 C CA . GLN A 1 168 ? -24.656 9.789 8.359 1 83.5 168 GLN A CA 1
ATOM 1307 C C . GLN A 1 168 ? -23.672 10.906 8.688 1 83.5 168 GLN A C 1
ATOM 1309 O O . GLN A 1 168 ? -23.938 12.078 8.406 1 83.5 168 GLN A O 1
ATOM 1314 N N . SER A 1 169 ? -22.609 10.523 9.25 1 87.81 169 SER A N 1
ATOM 1315 C CA . SER A 1 169 ? -21.594 11.516 9.57 1 87.81 169 SER A CA 1
ATOM 1316 C C . SER A 1 169 ? -21.047 12.164 8.305 1 87.81 169 SER A C 1
ATOM 1318 O O . SER A 1 169 ? -20.844 13.383 8.266 1 87.81 169 SER A O 1
ATOM 1320 N N . TYR A 1 170 ? -20.797 11.383 7.375 1 86.94 170 TYR A N 1
ATOM 1321 C CA . TYR A 1 170 ? -20.281 11.914 6.113 1 86.94 170 TYR A CA 1
ATOM 1322 C C . TYR A 1 170 ? -21.266 12.914 5.512 1 86.94 170 TYR A C 1
ATOM 1324 O O . TYR A 1 170 ? -20.875 13.969 5.023 1 86.94 170 TYR A O 1
ATOM 1332 N N . ASP A 1 171 ? -22.484 12.531 5.527 1 83.81 171 ASP A N 1
ATOM 1333 C CA . ASP A 1 171 ? -23.5 13.414 4.969 1 83.81 171 ASP A CA 1
ATOM 1334 C C . ASP A 1 171 ? -23.547 14.75 5.711 1 83.81 171 ASP A C 1
ATOM 1336 O O . ASP A 1 171 ? -23.766 15.797 5.102 1 83.81 171 ASP A O 1
ATOM 1340 N N . LYS A 1 172 ? -23.359 14.625 6.918 1 89.5 172 LYS A N 1
ATOM 1341 C CA . LYS A 1 172 ? -23.422 15.82 7.758 1 89.5 172 LYS A CA 1
ATOM 1342 C C . LYS A 1 172 ? -22.234 16.734 7.48 1 89.5 172 LYS A C 1
ATOM 1344 O O . LYS A 1 172 ? -22.359 17.969 7.531 1 89.5 172 LYS A O 1
ATOM 1349 N N . PHE A 1 173 ? -21.047 16.188 7.168 1 93 173 PHE A N 1
ATOM 1350 C CA . PHE A 1 173 ? -19.828 16.984 7.207 1 93 173 PHE A CA 1
ATOM 1351 C C . PHE A 1 173 ? -19.234 17.125 5.812 1 93 173 PHE A C 1
ATOM 1353 O O . PHE A 1 173 ? -18.25 17.828 5.625 1 93 173 PHE 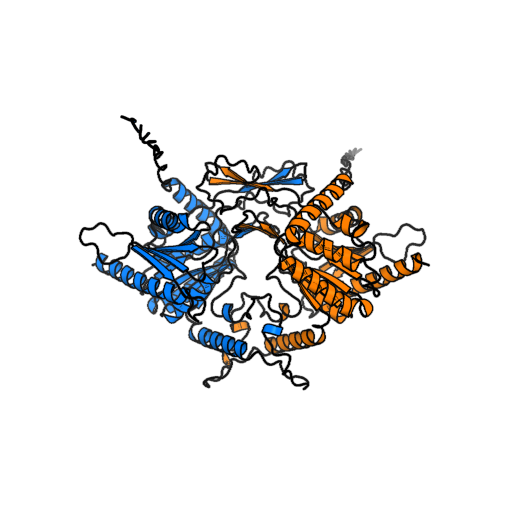A O 1
ATOM 1360 N N . ARG A 1 174 ? -19.781 16.562 4.797 1 89.06 174 ARG A N 1
ATOM 1361 C CA . ARG A 1 174 ? -19.172 16.453 3.477 1 89.06 174 ARG A CA 1
ATOM 1362 C C . ARG A 1 174 ? -18.953 17.844 2.873 1 89.06 174 ARG A C 1
ATOM 1364 O O . ARG A 1 174 ? -17.984 18.047 2.127 1 89.06 174 ARG A O 1
ATOM 1371 N N . ASP A 1 175 ? -19.766 18.781 3.197 1 91.38 175 ASP A N 1
ATOM 1372 C CA . ASP A 1 175 ? -19.641 20.109 2.621 1 91.38 175 ASP A CA 1
ATOM 1373 C C . ASP A 1 175 ? -18.438 20.844 3.193 1 91.38 175 ASP A C 1
ATOM 1375 O O . ASP A 1 175 ? -17.984 21.844 2.625 1 91.38 175 ASP A O 1
ATOM 1379 N N . ARG A 1 176 ? -17.938 20.359 4.289 1 96.81 176 ARG A N 1
ATOM 1380 C CA . ARG A 1 176 ? -16.781 20.984 4.93 1 96.81 176 ARG A CA 1
ATOM 1381 C C . ARG A 1 176 ? -15.539 20.109 4.793 1 96.81 176 ARG A C 1
ATOM 1383 O O . ARG A 1 176 ? -14.539 20.328 5.48 1 96.81 176 ARG A O 1
ATOM 1390 N N . LEU A 1 177 ? -15.625 19.141 3.9 1 96.12 177 LEU A N 1
ATOM 1391 C CA . LEU A 1 177 ? -14.508 18.219 3.703 1 96.12 177 LEU A CA 1
ATOM 1392 C C . LEU A 1 177 ? -14.047 18.234 2.25 1 96.12 177 LEU A C 1
ATOM 1394 O O . LEU A 1 177 ? -14.844 18 1.339 1 96.12 177 LEU A O 1
ATOM 1398 N N . LEU A 1 178 ? -12.844 18.562 2.021 1 96.31 178 LEU A N 1
ATOM 1399 C CA . LEU A 1 178 ? -12.242 18.5 0.694 1 96.31 178 LEU A CA 1
ATOM 1400 C C . LEU A 1 178 ? -11.133 17.453 0.652 1 96.31 178 LEU A C 1
ATOM 1402 O O . LEU A 1 178 ? -10.172 17.516 1.417 1 96.31 178 LEU A O 1
ATOM 1406 N N . LEU A 1 179 ? -11.312 16.453 -0.179 1 94.44 179 LEU A N 1
ATOM 1407 C CA . LEU A 1 179 ? -10.312 15.398 -0.348 1 94.44 179 LEU A CA 1
ATOM 1408 C C . LEU A 1 179 ? -9.406 15.695 -1.535 1 94.44 179 LEU A C 1
ATOM 1410 O O . LEU A 1 179 ? -9.883 15.945 -2.643 1 94.44 179 LEU A O 1
ATOM 1414 N N . LEU A 1 180 ? -8.133 15.727 -1.287 1 95.44 180 LEU A N 1
ATOM 1415 C CA . LEU A 1 180 ? -7.09 15.867 -2.299 1 95.44 180 LEU A CA 1
ATOM 1416 C C . LEU A 1 180 ? -6.059 14.758 -2.176 1 95.44 180 LEU A C 1
ATOM 1418 O O . LEU A 1 180 ? -5.77 14.289 -1.071 1 95.44 180 LEU A O 1
ATOM 1422 N N . ASP A 1 181 ? -5.484 14.344 -3.268 1 93.19 181 ASP A N 1
ATOM 1423 C CA . ASP A 1 181 ? -4.562 13.219 -3.135 1 93.19 181 ASP A CA 1
ATOM 1424 C C . ASP A 1 181 ? -3.186 13.562 -3.695 1 93.19 181 ASP A C 1
ATOM 1426 O O . ASP A 1 181 ? -3.035 14.562 -4.41 1 93.19 181 ASP A O 1
ATOM 1430 N N . PHE A 1 182 ? -2.184 12.852 -3.244 1 94.56 182 PHE A N 1
ATOM 1431 C CA . PHE A 1 182 ? -0.823 12.836 -3.766 1 94.56 182 PHE A CA 1
ATOM 1432 C C . PHE A 1 182 ? -0.304 11.414 -3.891 1 94.56 182 PHE A C 1
ATOM 1434 O O . PHE A 1 182 ? -0.931 10.469 -3.396 1 94.56 182 PHE A O 1
ATOM 1441 N N . LEU A 1 183 ? 0.806 11.289 -4.602 1 91.12 183 LEU A N 1
ATOM 1442 C CA . LEU A 1 183 ? 1.415 9.969 -4.707 1 91.12 183 LEU A CA 1
ATOM 1443 C C . LEU A 1 183 ? 2.893 10.023 -4.336 1 91.12 183 LEU A C 1
ATOM 1445 O O . LEU A 1 183 ? 3.314 9.406 -3.355 1 91.12 183 LEU A O 1
ATOM 1449 N N . THR A 1 184 ? 3.639 10.852 -5.016 1 92.94 184 THR A N 1
ATOM 1450 C CA . THR A 1 184 ? 5.082 10.891 -4.789 1 92.94 184 THR A CA 1
ATOM 1451 C C . THR A 1 184 ? 5.438 11.969 -3.77 1 92.94 184 THR A C 1
ATOM 1453 O O . THR A 1 184 ? 4.621 12.844 -3.467 1 92.94 184 THR A O 1
ATOM 1456 N N . VAL A 1 185 ? 6.664 11.883 -3.291 1 94.88 185 VAL A N 1
ATOM 1457 C CA . VAL A 1 185 ? 7.133 12.867 -2.324 1 94.88 185 VAL A CA 1
ATOM 1458 C C . VAL A 1 185 ? 7.184 14.25 -2.979 1 94.88 185 VAL A C 1
ATOM 1460 O O . VAL A 1 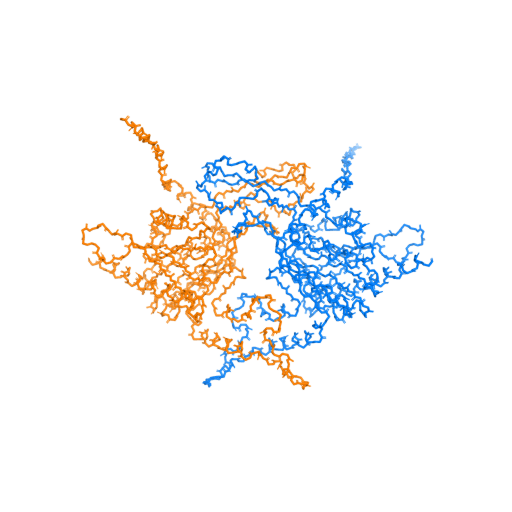185 ? 6.871 15.258 -2.342 1 94.88 185 VAL A O 1
ATOM 1463 N N . GLU A 1 186 ? 7.488 14.359 -4.258 1 93.06 186 GLU A N 1
ATOM 1464 C CA . GLU A 1 186 ? 7.504 15.633 -4.973 1 93.06 186 GLU A CA 1
ATOM 1465 C C . GLU A 1 186 ? 6.102 16.219 -5.074 1 93.06 186 GLU A C 1
ATOM 1467 O O . GLU A 1 186 ? 5.898 17.406 -4.801 1 93.06 186 GLU A O 1
ATOM 1472 N N . ASP A 1 187 ? 5.258 15.344 -5.422 1 94.69 187 ASP A N 1
ATOM 1473 C CA . ASP A 1 187 ? 3.859 15.742 -5.539 1 94.69 187 ASP A CA 1
ATOM 1474 C C . ASP A 1 187 ? 3.324 16.266 -4.207 1 94.69 187 ASP A C 1
ATOM 1476 O O . ASP A 1 187 ? 2.656 17.297 -4.164 1 94.69 187 ASP A O 1
ATOM 1480 N N . TYR A 1 188 ? 3.602 15.594 -3.217 1 97 188 TYR A N 1
ATOM 1481 C CA . TYR A 1 188 ? 3.191 15.969 -1.868 1 97 188 TYR A CA 1
ATOM 1482 C C . TYR A 1 188 ? 3.742 17.344 -1.496 1 97 188 TYR A C 1
ATOM 1484 O O . TYR A 1 188 ? 2.996 18.219 -1.046 1 97 188 TYR A O 1
ATOM 1492 N N . LEU A 1 189 ? 4.996 17.578 -1.674 1 96.88 189 LEU A N 1
ATOM 1493 C CA . LEU A 1 189 ? 5.656 18.797 -1.219 1 96.88 189 LEU A CA 1
ATOM 1494 C C . LEU A 1 189 ? 5.195 20 -2.031 1 96.88 189 LEU A C 1
ATOM 1496 O O . LEU A 1 189 ? 5.004 21.078 -1.484 1 96.88 189 LEU A O 1
ATOM 1500 N N . VAL A 1 190 ? 5.02 19.828 -3.273 1 96.31 190 VAL A N 1
ATOM 1501 C CA . VAL A 1 190 ? 4.559 20.922 -4.133 1 96.31 190 VAL A CA 1
ATOM 1502 C C . VAL A 1 190 ? 3.148 21.344 -3.723 1 96.31 190 VAL A C 1
ATOM 1504 O O . VAL A 1 190 ? 2.875 22.531 -3.562 1 96.31 190 VAL A O 1
ATOM 1507 N N . LYS A 1 191 ? 2.301 20.406 -3.553 1 98 191 LYS A N 1
ATOM 1508 C CA . LYS A 1 191 ? 0.925 20.703 -3.156 1 98 191 LYS A CA 1
ATOM 1509 C C . LYS A 1 191 ? 0.872 21.312 -1.759 1 98 191 LYS A C 1
ATOM 1511 O O . LYS A 1 191 ? 0.114 22.25 -1.517 1 98 191 LYS A O 1
ATOM 1516 N N . LEU A 1 192 ? 1.663 20.75 -0.896 1 98.19 192 LEU A N 1
ATOM 1517 C CA . LEU A 1 192 ? 1.692 21.25 0.472 1 98.19 192 LEU A CA 1
ATOM 1518 C C . LEU A 1 192 ? 2.143 22.703 0.503 1 98.19 192 LEU A C 1
ATOM 1520 O O . LEU A 1 192 ? 1.545 23.531 1.2 1 98.19 192 LEU A O 1
ATOM 1524 N N . ARG A 1 193 ? 3.174 23.062 -0.233 1 97.12 193 ARG A N 1
ATOM 1525 C CA . ARG A 1 193 ? 3.639 24.438 -0.287 1 97.12 193 ARG A CA 1
ATOM 1526 C C . ARG A 1 193 ? 2.529 25.375 -0.757 1 97.12 193 ARG A C 1
ATOM 1528 O O . ARG A 1 193 ? 2.299 26.422 -0.156 1 97.12 193 ARG A O 1
ATOM 1535 N N . TRP A 1 194 ? 1.946 24.969 -1.79 1 97 194 TRP A N 1
ATOM 1536 C CA . TRP A 1 194 ? 0.873 25.781 -2.348 1 97 194 TRP A CA 1
ATOM 1537 C C . TRP A 1 194 ? -0.253 25.969 -1.336 1 97 194 TRP A C 1
ATOM 1539 O O . TRP A 1 194 ? -0.764 27.078 -1.16 1 97 194 TRP A O 1
ATOM 1549 N N . LEU A 1 195 ? -0.658 24.969 -0.656 1 98.38 195 LEU A N 1
ATOM 1550 C CA . LEU A 1 195 ? -1.703 25.016 0.36 1 98.38 195 LEU A CA 1
ATOM 1551 C C . LEU A 1 195 ? -1.296 25.922 1.516 1 98.38 195 LEU A C 1
ATOM 1553 O O . LEU A 1 195 ? -2.109 26.703 2.012 1 98.38 195 LEU A O 1
ATOM 1557 N N . CYS A 1 196 ? -0.064 25.734 1.948 1 97.88 196 CYS A N 1
ATOM 1558 C CA . CYS A 1 196 ? 0.443 26.578 3.033 1 97.88 196 CYS A CA 1
ATOM 1559 C C . CYS A 1 196 ? 0.3 28.047 2.701 1 97.88 196 CYS A C 1
ATOM 1561 O O . CYS A 1 196 ? -0.216 28.828 3.508 1 97.88 196 CYS A O 1
ATOM 1563 N N . CYS A 1 197 ? 0.681 28.391 1.501 1 96.44 197 CYS A N 1
ATOM 1564 C CA . CYS A 1 197 ? 0.621 29.797 1.081 1 96.44 197 CYS A CA 1
ATOM 1565 C C . CYS A 1 197 ? -0.821 30.281 1.022 1 96.44 197 CYS A C 1
ATOM 1567 O O . CYS A 1 197 ? -1.116 31.406 1.436 1 96.44 197 CYS A O 1
ATOM 1569 N N . LEU A 1 198 ? -1.648 29.5 0.546 1 97.19 198 LEU A N 1
ATOM 1570 C CA . LEU A 1 198 ? -3.053 29.875 0.442 1 97.19 198 LEU A CA 1
ATOM 1571 C C . LEU A 1 198 ? -3.676 30.047 1.824 1 97.19 198 LEU A C 1
ATOM 1573 O O . LEU A 1 198 ? -4.398 31.016 2.074 1 97.19 198 LEU A O 1
ATOM 1577 N N . LEU A 1 199 ? -3.393 29.156 2.729 1 97.19 199 LEU A N 1
ATOM 1578 C CA . LEU A 1 199 ? -4.004 29.141 4.055 1 97.19 199 LEU A CA 1
ATOM 1579 C C . LEU A 1 199 ? -3.447 30.266 4.922 1 97.19 199 LEU A C 1
ATOM 1581 O O . LEU A 1 199 ? -4.035 30.609 5.949 1 97.19 199 LEU A O 1
ATOM 1585 N N . ASN A 1 200 ? -2.33 30.719 4.484 1 96.5 200 ASN A N 1
ATOM 1586 C CA . ASN A 1 200 ? -1.714 31.828 5.199 1 96.5 200 ASN A CA 1
ATOM 1587 C C . ASN A 1 200 ? -2.443 33.156 4.926 1 96.5 200 ASN A C 1
ATOM 1589 O O . ASN A 1 200 ? -2.195 34.156 5.598 1 96.5 200 ASN A O 1
ATOM 1593 N N . ARG A 1 201 ? -3.312 33.156 3.996 1 95 201 ARG A N 1
ATOM 1594 C CA . ARG A 1 201 ? -4.047 34.375 3.613 1 95 201 ARG A CA 1
ATOM 1595 C C . ARG A 1 201 ? -5.18 34.656 4.594 1 95 201 ARG A C 1
ATOM 1597 O O . ARG A 1 201 ? -6.258 34.062 4.492 1 95 201 ARG A O 1
ATOM 1604 N N . SER A 1 202 ? -5.055 35.656 5.328 1 90.81 202 SER A N 1
ATOM 1605 C CA . SER A 1 202 ? -6.016 36 6.371 1 90.81 202 SER A CA 1
ATOM 1606 C C . SER A 1 202 ? -7.301 36.562 5.773 1 90.81 202 SER A C 1
ATOM 1608 O O . SER A 1 202 ? -8.352 36.562 6.418 1 90.81 202 SER A O 1
ATOM 1610 N N . ASP A 1 203 ? -7.203 37.125 4.582 1 93.06 203 ASP A N 1
ATOM 1611 C CA . ASP A 1 203 ? -8.391 37.688 3.926 1 93.06 203 ASP A CA 1
ATOM 1612 C C . ASP A 1 203 ? -9.328 36.562 3.475 1 93.06 203 ASP A C 1
ATOM 1614 O O . ASP A 1 203 ? -10.539 36.75 3.393 1 93.06 203 ASP A O 1
ATOM 1618 N N . LEU A 1 204 ? -8.75 35.438 3.252 1 94.44 204 LEU A N 1
ATOM 1619 C CA . LEU A 1 204 ? -9.539 34.281 2.777 1 94.44 204 LEU A CA 1
ATOM 1620 C C . LEU A 1 204 ? -9.906 33.375 3.932 1 94.44 204 LEU A C 1
ATOM 1622 O O . LEU A 1 204 ? -10.93 32.688 3.885 1 94.44 204 LEU A O 1
ATOM 1626 N N . CYS A 1 205 ? -9.023 33.312 4.945 1 96.12 205 CYS A N 1
ATOM 1627 C CA . CYS A 1 205 ? -9.211 32.438 6.082 1 96.12 205 CYS A CA 1
ATOM 1628 C C . CYS A 1 205 ? -9.289 33.219 7.387 1 96.12 205 CYS A C 1
ATOM 1630 O O . CYS A 1 205 ? -8.391 33.125 8.227 1 96.12 205 CYS A O 1
ATOM 1632 N N . ARG A 1 206 ? -10.414 33.719 7.641 1 93.44 206 ARG A N 1
ATOM 1633 C CA . ARG A 1 206 ? -10.562 34.719 8.695 1 93.44 206 ARG A CA 1
ATOM 1634 C C . ARG A 1 206 ? -10.68 34.062 10.062 1 93.44 206 ARG A C 1
ATOM 1636 O O . ARG A 1 206 ? -10.359 34.688 11.086 1 93.44 206 ARG A O 1
ATOM 1643 N N . GLN A 1 207 ? -11.18 32.844 10.07 1 95.38 207 GLN A N 1
ATOM 1644 C CA . GLN A 1 207 ? -11.461 32.188 11.352 1 95.38 207 GLN A CA 1
ATOM 1645 C C . GLN A 1 207 ? -10.242 31.438 11.852 1 95.38 207 GLN A C 1
ATOM 1647 O O . GLN A 1 207 ? -10.281 30.844 12.938 1 95.38 207 GLN A O 1
ATOM 1652 N N . GLY A 1 208 ? -9.156 31.469 11.094 1 96.25 208 GLY A N 1
ATOM 1653 C CA . GLY A 1 208 ? -7.934 30.797 11.508 1 96.25 208 GLY A CA 1
ATOM 1654 C C . GLY A 1 208 ? -7.688 29.5 10.758 1 96.25 208 GLY A C 1
ATOM 1655 O O . GLY A 1 208 ? -8.625 28.891 10.219 1 96.25 208 GLY A O 1
ATOM 1656 N N . THR A 1 209 ? -6.445 29.125 10.719 1 98.06 209 THR A N 1
ATOM 1657 C CA . THR A 1 209 ? -6.043 27.922 10 1 98.06 209 THR A CA 1
ATOM 1658 C C . THR A 1 209 ? -5.055 27.109 10.828 1 98.06 209 THR A C 1
ATOM 1660 O O . THR A 1 209 ? -4.328 27.656 11.656 1 98.06 209 THR A O 1
ATOM 1663 N N . LEU A 1 210 ? -5.09 25.828 10.602 1 97.88 210 LEU A N 1
ATOM 1664 C CA . LEU A 1 210 ? -4.266 24.844 11.289 1 97.88 210 LEU A CA 1
ATOM 1665 C C . LEU A 1 210 ? -3.699 23.812 10.312 1 97.88 210 LEU A C 1
ATOM 1667 O O . LEU A 1 210 ? -4.406 23.359 9.414 1 97.88 210 LEU A O 1
ATOM 1671 N N . LEU A 1 211 ? -2.375 23.562 10.414 1 98.69 211 LEU A N 1
ATOM 1672 C CA . LEU A 1 211 ? -1.729 22.5 9.656 1 98.69 211 LEU A CA 1
ATOM 1673 C C . LEU A 1 211 ? -1.42 21.312 10.555 1 98.69 211 LEU A C 1
ATOM 1675 O O . LEU A 1 211 ? -0.669 21.422 11.523 1 98.69 211 LEU A O 1
ATOM 1679 N N . PHE A 1 212 ? -2.07 20.219 10.281 1 98.81 212 PHE A N 1
ATOM 1680 C CA . PHE A 1 212 ? -1.878 18.938 10.945 1 98.81 212 PHE A CA 1
ATOM 1681 C C . PHE A 1 212 ? -1.14 17.953 10.039 1 98.81 212 PHE A C 1
ATOM 1683 O O . PHE A 1 212 ? -1.762 17.25 9.25 1 98.81 212 PHE A O 1
ATOM 1690 N N . LEU A 1 213 ? 0.204 17.859 10.172 1 98.38 213 LEU A N 1
ATOM 1691 C CA . LEU A 1 213 ? 1.061 17.234 9.18 1 98.38 213 LEU A CA 1
ATOM 1692 C C . LEU A 1 213 ? 1.372 15.789 9.57 1 98.38 213 LEU A C 1
ATOM 1694 O O . LEU A 1 213 ? 2.516 15.461 9.891 1 98.38 213 LEU A O 1
ATOM 1698 N N . ALA A 1 214 ? 0.427 14.891 9.352 1 97.81 214 ALA A N 1
ATOM 1699 C CA . ALA A 1 214 ? 0.516 13.516 9.828 1 97.81 214 ALA A CA 1
ATOM 1700 C C . ALA A 1 214 ? 1.017 12.586 8.727 1 97.81 214 ALA A C 1
ATOM 1702 O O . ALA A 1 214 ? 1.185 11.383 8.945 1 97.81 214 ALA A O 1
ATOM 1703 N N . ALA A 1 215 ? 1.292 13.055 7.527 1 97.38 215 ALA A N 1
ATOM 1704 C CA . ALA A 1 215 ? 1.79 12.203 6.449 1 97.38 215 ALA A CA 1
ATOM 1705 C C . ALA A 1 215 ? 3.195 11.695 6.758 1 97.38 215 ALA A C 1
ATOM 1707 O O . ALA A 1 215 ? 4.016 12.422 7.316 1 97.38 215 ALA A O 1
ATOM 1708 N N . ALA A 1 216 ? 3.416 10.438 6.387 1 94.88 216 ALA A N 1
ATOM 1709 C CA . ALA A 1 216 ? 4.77 9.891 6.422 1 94.88 216 ALA A CA 1
ATOM 1710 C C . ALA A 1 216 ? 5.551 10.273 5.168 1 94.88 216 ALA A C 1
ATOM 1712 O O . ALA A 1 216 ? 5.309 9.727 4.09 1 94.88 216 ALA A O 1
ATOM 1713 N N . VAL A 1 217 ? 6.508 11.141 5.375 1 94.12 217 VAL A N 1
ATOM 1714 C CA . VAL A 1 217 ? 7.211 11.711 4.23 1 94.12 217 VAL A CA 1
ATOM 1715 C C . VAL A 1 217 ? 8.57 11.039 4.066 1 94.12 217 VAL A C 1
ATOM 1717 O O . VAL A 1 217 ? 9.328 10.906 5.031 1 94.12 217 VAL A O 1
ATOM 1720 N N . SER A 1 218 ? 8.836 10.688 2.844 1 91 218 SER A N 1
ATOM 1721 C CA . SER A 1 218 ? 10.133 10.078 2.553 1 91 218 SER A CA 1
ATOM 1722 C C . SER A 1 218 ? 11.281 11.016 2.896 1 91 218 SER A C 1
ATOM 1724 O O . SER A 1 218 ? 11.211 12.211 2.629 1 91 218 SER A O 1
ATOM 1726 N N . ASP A 1 219 ? 12.32 10.406 3.447 1 87.75 219 ASP A N 1
ATOM 1727 C CA . ASP A 1 219 ? 13.508 11.188 3.77 1 87.75 219 ASP A CA 1
ATOM 1728 C C . ASP A 1 219 ? 14.461 11.25 2.578 1 87.75 219 ASP A C 1
ATOM 1730 O O . ASP A 1 219 ? 15.328 12.125 2.518 1 87.75 219 ASP A O 1
ATOM 1734 N N . PHE A 1 220 ? 14.258 10.297 1.628 1 88.25 220 PHE A N 1
ATOM 1735 C CA . PHE A 1 220 ? 15.172 10.188 0.498 1 88.25 220 PHE A CA 1
ATOM 1736 C C . PHE A 1 220 ? 14.398 9.961 -0.799 1 88.25 220 PHE A C 1
ATOM 1738 O O . PHE A 1 220 ? 13.273 9.453 -0.78 1 88.25 220 PHE A O 1
ATOM 1745 N N . PHE A 1 221 ? 15.047 10.375 -1.826 1 87.12 221 PHE A N 1
ATOM 1746 C CA . PHE A 1 221 ? 14.438 10.141 -3.129 1 87.12 221 PHE A CA 1
ATOM 1747 C C . PHE A 1 221 ? 15.484 10.242 -4.238 1 87.12 221 PHE A C 1
ATOM 1749 O O . PHE A 1 221 ? 16.641 10.562 -3.98 1 87.12 221 PHE A O 1
ATOM 1756 N N . ILE A 1 222 ? 15.125 9.797 -5.402 1 84.25 222 ILE A N 1
ATOM 1757 C CA . ILE A 1 222 ? 15.891 10.07 -6.617 1 84.25 222 ILE A CA 1
ATOM 1758 C C . ILE A 1 222 ? 15.188 11.141 -7.445 1 84.25 222 ILE A C 1
ATOM 1760 O O . ILE A 1 222 ? 14 11.016 -7.758 1 84.25 222 ILE A O 1
ATOM 1764 N N . SER A 1 223 ? 15.992 12.109 -7.742 1 78.38 223 SER A N 1
ATOM 1765 C CA . SER A 1 223 ? 15.406 13.18 -8.539 1 78.38 223 SER A CA 1
ATOM 1766 C C . SER A 1 223 ? 14.977 12.688 -9.914 1 78.38 223 SER A C 1
ATOM 1768 O O . SER A 1 223 ? 15.602 11.789 -10.477 1 78.38 223 SER A O 1
ATOM 1770 N N . HIS A 1 224 ? 13.961 13.328 -10.43 1 76.94 224 HIS A N 1
ATOM 1771 C CA . HIS A 1 224 ? 13.328 12.922 -11.68 1 76.94 224 HIS A CA 1
ATOM 1772 C C . HIS A 1 224 ? 14.352 12.844 -12.812 1 76.94 224 HIS A C 1
ATOM 1774 O O . HIS A 1 224 ? 14.289 11.945 -13.648 1 76.94 224 HIS A O 1
ATOM 1780 N N . ASP A 1 225 ? 15.25 13.758 -12.773 1 74.25 225 ASP A N 1
ATOM 1781 C CA . ASP A 1 225 ? 16.234 13.852 -13.844 1 74.25 225 ASP A CA 1
ATOM 1782 C C . ASP A 1 225 ? 17.234 12.695 -13.781 1 74.25 225 ASP A C 1
ATOM 1784 O O . ASP A 1 225 ? 17.938 12.43 -14.758 1 74.25 225 ASP A O 1
ATOM 1788 N N . HIS A 1 226 ? 17.234 11.953 -12.695 1 75.56 226 HIS A N 1
ATOM 1789 C CA . HIS A 1 226 ? 18.219 10.883 -12.516 1 75.56 226 HIS A CA 1
ATOM 1790 C C . HIS A 1 226 ? 17.547 9.516 -12.531 1 75.56 226 HIS A C 1
ATOM 1792 O O . HIS A 1 226 ? 18.203 8.492 -12.336 1 75.56 226 HIS A O 1
ATOM 1798 N N . LEU A 1 227 ? 16.297 9.531 -12.82 1 74 227 LEU A N 1
ATOM 1799 C CA . LEU A 1 227 ? 15.555 8.273 -12.82 1 74 227 LEU A CA 1
ATOM 1800 C C . LEU A 1 227 ? 15.656 7.586 -14.18 1 74 227 LEU A C 1
ATOM 1802 O O . LEU A 1 227 ? 15.492 8.227 -15.219 1 74 227 LEU A O 1
ATOM 1806 N N . PRO A 1 228 ? 15.938 6.27 -14.172 1 72.62 228 PRO A N 1
ATOM 1807 C CA . PRO A 1 228 ? 15.797 5.543 -15.43 1 72.62 228 PRO A CA 1
ATOM 1808 C C . PRO A 1 228 ? 14.352 5.488 -15.922 1 72.62 228 PRO A C 1
ATOM 1810 O O . PRO A 1 228 ? 13.422 5.477 -15.117 1 72.62 228 PRO A O 1
ATOM 1813 N N . ARG A 1 229 ? 14.234 5.473 -17.188 1 70.19 229 ARG A N 1
ATOM 1814 C CA . ARG A 1 229 ? 12.898 5.543 -17.781 1 70.19 229 ARG A CA 1
ATOM 1815 C C . ARG A 1 229 ? 12.172 4.211 -17.641 1 70.19 229 ARG A C 1
ATOM 1817 O O . ARG A 1 229 ? 10.961 4.176 -17.391 1 70.19 229 ARG A O 1
ATOM 1824 N N . HIS A 1 230 ? 12.914 3.156 -17.891 1 72.38 230 HIS A N 1
ATOM 1825 C CA . HIS A 1 230 ? 12.281 1.842 -17.938 1 72.38 230 HIS A CA 1
ATOM 1826 C C . HIS A 1 230 ? 12.719 0.984 -16.75 1 72.38 230 HIS A C 1
ATOM 1828 O O . HIS A 1 230 ? 13.641 1.35 -16.016 1 72.38 230 HIS A O 1
ATOM 1834 N N . LYS A 1 231 ? 12.031 -0.168 -16.625 1 70.75 231 LYS A N 1
ATOM 1835 C CA . LYS A 1 231 ? 12.219 -1.061 -15.492 1 70.75 231 LYS A CA 1
ATOM 1836 C C . LYS A 1 231 ? 13.664 -1.534 -15.398 1 70.75 231 LYS A C 1
ATOM 1838 O O . LYS A 1 231 ? 14.289 -1.85 -16.406 1 70.75 231 LYS A O 1
ATOM 1843 N N . LEU A 1 232 ? 14.195 -1.465 -14.148 1 67.75 232 LEU A N 1
ATOM 1844 C CA . LEU A 1 232 ? 15.531 -1.974 -13.844 1 67.75 232 LEU A CA 1
ATOM 1845 C C . LEU A 1 232 ? 15.586 -3.488 -14.008 1 67.75 232 LEU A C 1
ATOM 1847 O O . LEU A 1 232 ? 14.625 -4.188 -13.672 1 67.75 232 LEU A O 1
ATOM 1851 N N . HIS A 1 233 ? 16.406 -4.004 -14.844 1 64.19 233 HIS A N 1
ATOM 1852 C CA . HIS A 1 233 ? 16.562 -5.441 -15.023 1 64.19 233 HIS A CA 1
ATOM 1853 C C . HIS A 1 233 ? 17.859 -5.945 -14.391 1 64.19 233 HIS A C 1
ATOM 1855 O O . HIS A 1 233 ? 18.906 -5.305 -14.523 1 64.19 233 HIS A O 1
ATOM 1861 N N . SER A 1 234 ? 17.766 -6.898 -13.484 1 57.03 234 SER A N 1
ATOM 1862 C CA . SER A 1 234 ? 18.969 -7.48 -12.898 1 57.03 234 SER A CA 1
ATOM 1863 C C . SER A 1 234 ? 19.938 -7.926 -13.977 1 57.03 234 SER A C 1
ATOM 1865 O O . SER A 1 234 ? 21.156 -7.902 -13.766 1 57.03 234 SER A O 1
ATOM 1867 N N . SER A 1 235 ? 19.391 -8.484 -15.062 1 52.25 235 SER A N 1
ATOM 1868 C CA . SER A 1 235 ? 20.297 -9.016 -16.078 1 52.25 235 SER A CA 1
ATOM 1869 C C . SER A 1 235 ? 20.938 -7.887 -16.891 1 52.25 235 SER A C 1
ATOM 1871 O O . SER A 1 235 ? 21.938 -8.109 -17.578 1 52.25 235 SER A O 1
ATOM 1873 N N . LEU A 1 236 ? 20.281 -6.844 -16.875 1 49.5 236 LEU A N 1
ATOM 1874 C CA . LEU A 1 236 ? 20.875 -5.816 -17.734 1 49.5 236 LEU A CA 1
ATOM 1875 C C . LEU A 1 236 ? 21.859 -4.957 -16.953 1 49.5 236 LEU A C 1
ATOM 1877 O O . LEU A 1 236 ? 21.469 -4.281 -15.992 1 49.5 236 LEU A O 1
ATOM 1881 N N . ALA A 1 237 ? 23.094 -5.547 -16.906 1 44.03 237 ALA A N 1
ATOM 1882 C CA . ALA A 1 237 ? 24.188 -4.648 -16.547 1 44.03 237 ALA A CA 1
ATOM 1883 C C . ALA A 1 237 ? 23.969 -3.248 -17.109 1 44.03 237 ALA A C 1
ATOM 1885 O O . ALA A 1 237 ? 24.062 -3.031 -18.312 1 44.03 237 ALA A O 1
ATOM 1886 N N . LEU A 1 238 ? 23.047 -2.697 -16.703 1 43.41 238 LEU A N 1
ATOM 1887 C CA . LEU A 1 238 ? 23.078 -1.315 -17.172 1 43.41 238 LEU A CA 1
ATOM 1888 C C . LEU A 1 238 ? 24.469 -0.725 -17.047 1 43.41 238 LEU A C 1
ATOM 1890 O O . LEU A 1 238 ? 25.031 -0.681 -15.938 1 43.41 238 LEU A O 1
ATOM 1894 N N . LYS A 1 239 ? 25.375 -1.269 -18.062 1 39.88 239 LYS A N 1
ATOM 1895 C CA . LYS A 1 239 ? 26.688 -0.635 -18.094 1 39.88 239 LYS A CA 1
ATOM 1896 C C . LYS A 1 239 ? 26.609 0.83 -17.672 1 39.88 239 LYS A C 1
ATOM 1898 O O . LYS A 1 239 ? 27.328 1.267 -16.766 1 39.88 239 LYS A O 1
ATOM 1903 N N . GLY A 1 240 ? 26.781 1.668 -18.719 1 36.44 240 GLY A N 1
ATOM 1904 C CA . GLY A 1 240 ? 27.297 2.988 -19.031 1 36.44 240 GLY A CA 1
ATOM 1905 C C . GLY A 1 240 ? 26.391 4.113 -18.562 1 36.44 240 GLY A C 1
ATOM 1906 O O . GLY A 1 240 ? 26.578 5.266 -18.953 1 36.44 240 GLY A O 1
ATOM 1907 N N . GLY A 1 241 ? 24.969 3.844 -18.547 1 38.81 241 GLY A N 1
ATOM 1908 C CA . GLY A 1 241 ? 24.578 5.238 -18.688 1 38.81 241 GLY A CA 1
ATOM 1909 C C . GLY A 1 241 ? 24.984 6.094 -17.5 1 38.81 241 GLY A C 1
ATOM 1910 O O . GLY A 1 241 ? 25.344 5.57 -16.438 1 38.81 241 GLY A O 1
ATOM 1911 N N . ASP A 1 242 ? 25.156 7.336 -17.734 1 42.41 242 ASP A N 1
ATOM 1912 C CA . ASP A 1 242 ? 25.469 8.555 -16.984 1 42.41 242 ASP A CA 1
ATOM 1913 C C . ASP A 1 242 ? 24.672 8.625 -15.695 1 42.41 242 ASP A C 1
ATOM 1915 O O . ASP A 1 242 ? 24.734 9.625 -14.977 1 42.41 242 ASP A O 1
ATOM 1919 N N . ASN A 1 243 ? 23.578 7.738 -15.523 1 52.44 243 ASN A N 1
ATOM 1920 C CA . ASN A 1 243 ? 22.797 8.164 -14.359 1 52.44 243 ASN A CA 1
ATOM 1921 C C . ASN A 1 243 ? 23.281 7.48 -13.086 1 52.44 243 ASN A C 1
ATOM 1923 O O . ASN A 1 243 ? 23.109 6.273 -12.922 1 52.44 243 ASN A O 1
ATOM 1927 N N . ASP A 1 244 ? 24.188 8.031 -12.281 1 64.38 244 ASP A N 1
ATOM 1928 C CA . ASP A 1 244 ? 25.031 7.77 -11.117 1 64.38 244 ASP A CA 1
ATOM 1929 C C . ASP A 1 244 ? 24.188 7.359 -9.914 1 64.38 244 ASP A C 1
ATOM 1931 O O . ASP A 1 244 ? 24.719 6.867 -8.922 1 64.38 244 ASP A O 1
ATOM 1935 N N . ASN A 1 245 ? 22.844 7.246 -10.086 1 80.25 245 ASN A N 1
ATOM 1936 C CA . ASN A 1 245 ? 22.109 7.027 -8.836 1 80.25 245 ASN A CA 1
ATOM 1937 C C . ASN A 1 245 ? 21.734 5.559 -8.664 1 80.25 245 ASN A C 1
ATOM 1939 O O . ASN A 1 245 ? 21.422 5.121 -7.559 1 80.25 245 ASN A O 1
ATOM 1943 N N . ILE A 1 246 ? 21.766 4.781 -9.773 1 80.75 246 ILE A N 1
ATOM 1944 C CA . ILE A 1 246 ? 21.438 3.361 -9.703 1 80.75 246 ILE A CA 1
ATOM 1945 C C . ILE A 1 246 ? 22.469 2.551 -10.492 1 80.75 246 ILE A C 1
ATOM 1947 O O . ILE A 1 246 ? 22.703 2.826 -11.672 1 80.75 246 ILE A O 1
ATOM 1951 N N . GLN A 1 247 ? 23.062 1.604 -9.812 1 79.19 247 GLN A N 1
ATOM 1952 C CA . GLN A 1 247 ? 24.078 0.772 -10.438 1 79.19 247 GLN A CA 1
ATOM 1953 C C . GLN A 1 247 ? 23.797 -0.71 -10.227 1 79.19 247 GLN A C 1
ATOM 1955 O O . GLN A 1 247 ? 23.5 -1.141 -9.109 1 79.19 247 GLN A O 1
ATOM 1960 N N . CYS A 1 248 ? 23.719 -1.391 -11.328 1 78.31 248 CYS A N 1
ATOM 1961 C CA . CYS A 1 248 ? 23.609 -2.844 -11.266 1 78.31 248 CYS A CA 1
ATOM 1962 C C . CYS A 1 248 ? 24.953 -3.508 -11.453 1 78.31 248 CYS A C 1
ATOM 1964 O O . CYS A 1 248 ? 25.656 -3.23 -12.43 1 78.31 248 CYS A O 1
ATOM 1966 N N . ASP A 1 249 ? 25.281 -4.387 -10.516 1 77.12 249 ASP A N 1
ATOM 1967 C CA . ASP A 1 249 ? 26.594 -5.023 -10.555 1 77.12 249 ASP A CA 1
ATOM 1968 C C . ASP A 1 249 ? 26.547 -6.355 -11.305 1 77.12 249 ASP A C 1
ATOM 1970 O O . ASP A 1 249 ? 25.453 -6.852 -11.617 1 77.12 249 ASP A O 1
ATOM 1974 N N . ALA A 1 250 ? 27.734 -6.906 -11.531 1 73.56 250 ALA A N 1
ATOM 1975 C CA . ALA A 1 250 ? 27.875 -8.141 -12.305 1 73.56 250 ALA A CA 1
ATOM 1976 C C . ALA A 1 250 ? 27.25 -9.32 -11.57 1 73.56 250 ALA A C 1
ATOM 1978 O O . ALA A 1 250 ? 26.766 -10.266 -12.203 1 73.56 250 ALA A O 1
ATOM 1979 N N . ASP A 1 251 ? 27.203 -9.188 -10.266 1 76.25 251 ASP A N 1
ATOM 1980 C CA . ASP A 1 251 ? 26.688 -10.305 -9.477 1 76.25 251 ASP A CA 1
ATOM 1981 C C . ASP A 1 251 ? 25.156 -10.227 -9.352 1 76.25 251 ASP A C 1
ATOM 1983 O O . ASP A 1 251 ? 24.547 -11.039 -8.641 1 76.25 251 ASP A O 1
ATOM 1987 N N . GLY A 1 252 ? 24.641 -9.258 -9.992 1 78.69 252 GLY A N 1
ATOM 1988 C CA . GLY A 1 252 ? 23.188 -9.125 -9.961 1 78.69 252 GLY A CA 1
ATOM 1989 C C . GLY A 1 252 ? 22.703 -8.227 -8.844 1 78.69 252 GLY A C 1
ATOM 1990 O O . GLY A 1 252 ? 21.484 -8.023 -8.688 1 78.69 252 GLY A O 1
ATOM 1991 N N . SER A 1 253 ? 23.656 -7.688 -8.148 1 83.75 253 SER A N 1
ATOM 1992 C CA . SER A 1 253 ? 23.281 -6.793 -7.059 1 83.75 253 SER A CA 1
ATOM 1993 C C . SER A 1 253 ? 22.953 -5.398 -7.57 1 83.75 253 SER A C 1
ATOM 1995 O O . SER A 1 253 ? 23.266 -5.062 -8.719 1 83.75 253 SER A O 1
ATOM 1997 N N . LEU A 1 254 ? 22.219 -4.684 -6.742 1 86.12 254 LEU A N 1
ATOM 1998 C CA . LEU A 1 254 ? 21.797 -3.332 -7.098 1 86.12 254 LEU A CA 1
ATOM 1999 C C . LEU A 1 254 ? 22.234 -2.328 -6.035 1 86.12 254 LEU A C 1
ATOM 2001 O O . LEU A 1 254 ? 22.047 -2.566 -4.84 1 86.12 254 LEU A O 1
ATOM 2005 N N . THR A 1 255 ? 22.875 -1.298 -6.504 1 87.38 255 THR A N 1
ATOM 2006 C CA . THR A 1 255 ? 23.219 -0.19 -5.621 1 87.38 255 THR A CA 1
ATOM 2007 C C . THR A 1 255 ? 22.406 1.059 -5.984 1 87.38 255 THR A C 1
ATOM 2009 O O . THR A 1 255 ? 22.406 1.487 -7.137 1 87.38 255 THR A O 1
ATOM 2012 N N . ILE A 1 256 ? 21.734 1.567 -5.02 1 87.81 256 ILE A N 1
ATOM 2013 C CA . ILE A 1 256 ? 20.906 2.75 -5.23 1 87.81 256 ILE A CA 1
ATOM 2014 C C . ILE A 1 256 ? 21.453 3.916 -4.406 1 87.81 256 ILE A C 1
ATOM 2016 O O . ILE A 1 256 ? 21.688 3.775 -3.205 1 87.81 256 ILE A O 1
ATOM 2020 N N . HIS A 1 257 ? 21.625 5.035 -5.074 1 87.38 257 HIS A N 1
ATOM 2021 C CA . HIS A 1 257 ? 22.016 6.273 -4.406 1 87.38 257 HIS A CA 1
ATOM 2022 C C . HIS A 1 257 ? 20.844 7.25 -4.332 1 87.38 257 HIS A C 1
ATOM 2024 O O . HIS A 1 257 ? 20.359 7.727 -5.359 1 87.38 257 HIS A O 1
ATOM 2030 N N . LEU A 1 258 ? 20.484 7.5 -3.104 1 88.62 258 LEU A N 1
ATOM 2031 C CA . LEU A 1 258 ? 19.328 8.375 -2.893 1 88.62 258 LEU A CA 1
ATOM 2032 C C . LEU A 1 258 ? 19.766 9.719 -2.324 1 88.62 258 LEU A C 1
ATOM 2034 O O . LEU A 1 258 ? 20.672 9.781 -1.488 1 88.62 258 LEU A O 1
ATOM 2038 N N . SER A 1 259 ? 19.109 10.766 -2.812 1 88.69 259 SER A N 1
ATOM 2039 C CA . SER A 1 259 ? 19.344 12.109 -2.289 1 88.69 259 SER A CA 1
ATOM 2040 C C . SER A 1 259 ? 18.375 12.43 -1.15 1 88.69 259 SER A C 1
ATOM 2042 O O . SER A 1 259 ? 17.25 11.922 -1.126 1 88.69 259 SER A O 1
ATOM 2044 N N . PRO A 1 260 ? 18.859 13.242 -0.234 1 88.88 260 PRO A N 1
ATOM 2045 C CA . PRO A 1 260 ? 17.938 13.648 0.827 1 88.88 260 PRO A CA 1
ATOM 2046 C C . PRO A 1 260 ? 16.797 14.523 0.313 1 88.88 260 PRO A C 1
ATOM 2048 O O . PRO A 1 260 ? 17.016 15.391 -0.539 1 88.88 260 PRO A O 1
ATOM 2051 N N . VAL A 1 261 ? 15.617 14.234 0.78 1 90 261 VAL A N 1
ATOM 2052 C CA . VAL A 1 261 ? 14.492 15.117 0.499 1 90 261 VAL A CA 1
ATOM 2053 C C . VAL A 1 261 ? 14.648 16.422 1.276 1 90 261 VAL A C 1
ATOM 2055 O O . VAL A 1 261 ? 14.969 16.406 2.467 1 90 261 VAL A O 1
ATOM 2058 N N . PRO A 1 262 ? 14.414 17.531 0.609 1 87.94 262 PRO A N 1
ATOM 2059 C CA . PRO A 1 262 ? 14.516 18.797 1.332 1 87.94 262 PRO A CA 1
ATOM 2060 C C . PRO A 1 262 ? 13.57 18.875 2.529 1 87.94 262 PRO A C 1
ATOM 2062 O O . PRO A 1 262 ? 12.391 18.531 2.414 1 87.94 262 PRO A O 1
ATOM 2065 N N . LYS A 1 263 ? 14.133 19.219 3.641 1 86.69 263 LYS A N 1
ATOM 2066 C CA . LYS A 1 263 ? 13.328 19.391 4.844 1 86.69 263 LYS A CA 1
ATOM 2067 C C . LYS A 1 263 ? 12.609 20.734 4.836 1 86.69 263 LYS A C 1
ATOM 2069 O O . LYS A 1 263 ? 13.227 21.766 5.09 1 86.69 263 LYS A O 1
ATOM 2074 N N . VAL A 1 264 ? 11.352 20.719 4.711 1 92.38 264 VAL A N 1
ATOM 2075 C CA . VAL A 1 264 ? 10.648 21.969 4.441 1 92.38 264 VAL A CA 1
ATOM 2076 C C . VAL A 1 264 ? 9.875 22.406 5.688 1 92.38 264 VAL A C 1
ATOM 2078 O O . VAL A 1 264 ? 9.227 23.453 5.691 1 92.38 264 VAL A O 1
ATOM 2081 N N . LEU A 1 265 ? 9.93 21.688 6.754 1 93.69 265 LEU A N 1
ATOM 2082 C CA . LEU A 1 265 ? 9.148 22.016 7.941 1 93.69 265 LEU A CA 1
ATOM 2083 C C . LEU A 1 265 ? 9.5 23.406 8.461 1 93.69 265 LEU A C 1
ATOM 2085 O O . LEU A 1 265 ? 8.609 24.172 8.844 1 93.69 265 LEU A O 1
ATOM 2089 N N . GLY A 1 266 ? 10.742 23.734 8.453 1 92 266 GLY A N 1
ATOM 2090 C CA . GLY A 1 266 ? 11.156 25.062 8.875 1 92 266 GLY A CA 1
ATOM 2091 C C . GLY A 1 266 ? 10.602 26.156 7.988 1 92 266 GLY A C 1
ATOM 2092 O O . GLY A 1 266 ? 10.211 27.219 8.477 1 92 266 GLY A O 1
ATOM 2093 N N . LEU A 1 267 ? 10.562 25.906 6.711 1 94.44 267 LEU A N 1
ATOM 2094 C CA . LEU A 1 267 ? 10.016 26.875 5.762 1 94.44 267 LEU A CA 1
ATOM 2095 C C . LEU A 1 267 ? 8.523 27.078 5.984 1 94.44 267 LEU A C 1
ATOM 2097 O O . LEU A 1 267 ? 8.016 28.188 5.879 1 94.44 267 LEU A O 1
ATOM 2101 N N . ILE A 1 268 ? 7.879 26.047 6.352 1 96.56 268 ILE A N 1
ATOM 2102 C CA . ILE A 1 268 ? 6.438 26.109 6.562 1 96.56 268 ILE A CA 1
ATOM 2103 C C . ILE A 1 268 ? 6.125 27.031 7.734 1 96.56 268 ILE A C 1
ATOM 2105 O O . ILE A 1 268 ? 5.332 27.969 7.602 1 96.56 268 ILE A O 1
ATOM 2109 N N . SER A 1 269 ? 6.777 26.844 8.812 1 92.81 269 SER A N 1
ATOM 2110 C CA . SER A 1 269 ? 6.438 27.547 10.047 1 92.81 269 SER A CA 1
ATOM 2111 C C . SER A 1 269 ? 6.977 28.969 10.039 1 92.81 269 SER A C 1
ATOM 2113 O O . SER A 1 269 ? 6.406 29.859 10.68 1 92.81 269 SER A O 1
ATOM 2115 N N . THR A 1 270 ? 7.977 29.281 9.219 1 91.94 270 THR A N 1
ATOM 2116 C CA . THR A 1 270 ? 8.648 30.578 9.359 1 91.94 270 THR A CA 1
ATOM 2117 C C . THR A 1 270 ? 8.398 31.453 8.133 1 91.94 270 THR A C 1
ATOM 2119 O O . THR A 1 270 ? 8.594 32.656 8.18 1 91.94 270 THR A O 1
ATOM 2122 N N . LYS A 1 271 ? 7.957 30.859 7.113 1 94.31 271 LYS A N 1
ATOM 2123 C CA . LYS A 1 271 ? 7.883 31.641 5.891 1 94.31 271 LYS A CA 1
ATOM 2124 C C . LYS A 1 271 ? 6.559 31.422 5.164 1 94.31 271 LYS A C 1
ATOM 2126 O O . LYS A 1 271 ? 5.844 32.375 4.855 1 94.31 271 LYS A O 1
ATOM 2131 N N . TRP A 1 272 ? 6.191 30.203 4.891 1 96.12 272 TRP A N 1
ATOM 2132 C CA . TRP A 1 272 ? 5.059 29.891 4.023 1 96.12 272 TRP A CA 1
ATOM 2133 C C . TRP A 1 272 ? 3.74 30.094 4.762 1 96.12 272 TRP A C 1
ATOM 2135 O O . TRP A 1 272 ? 2.746 30.516 4.164 1 96.12 272 TRP A O 1
ATOM 2145 N N . ALA A 1 273 ? 3.646 29.75 6.062 1 96.19 273 ALA A N 1
ATOM 2146 C CA . ALA A 1 273 ? 2.393 29.734 6.812 1 96.19 273 ALA A CA 1
ATOM 2147 C C . ALA A 1 273 ? 2.58 30.312 8.211 1 96.19 273 ALA A C 1
ATOM 2149 O O . ALA A 1 273 ? 2.252 29.656 9.203 1 96.19 273 ALA A O 1
ATOM 2150 N N . THR A 1 274 ? 2.891 31.516 8.227 1 94.06 274 THR A N 1
ATOM 2151 C CA . THR A 1 274 ? 3.256 32.156 9.484 1 94.06 274 THR A CA 1
ATOM 2152 C C . THR A 1 274 ? 2.012 32.5 10.305 1 94.06 274 THR A C 1
ATOM 2154 O O . THR A 1 274 ? 2.098 32.688 11.516 1 94.06 274 THR A O 1
ATOM 2157 N N . SER A 1 275 ? 0.864 32.531 9.68 1 94.44 275 SER A N 1
ATOM 2158 C CA . SER A 1 275 ? -0.38 32.812 10.383 1 94.44 275 SER A CA 1
ATOM 2159 C C . SER A 1 275 ? -1.146 31.547 10.711 1 94.44 275 SER A C 1
ATOM 2161 O O . SER A 1 275 ? -2.307 31.594 11.117 1 94.44 275 SER A O 1
ATOM 2163 N N . THR A 1 276 ? -0.554 30.438 10.469 1 96.56 276 THR A N 1
ATOM 2164 C CA . THR A 1 276 ? -1.181 29.125 10.656 1 96.56 276 THR A CA 1
ATOM 2165 C C . THR A 1 276 ? -0.473 28.344 11.758 1 96.56 276 THR A C 1
ATOM 2167 O O . THR A 1 276 ? 0.756 28.359 11.844 1 96.56 276 THR A O 1
ATOM 2170 N N . MET A 1 277 ? -1.243 27.75 12.664 1 96.88 277 MET A N 1
ATOM 2171 C CA . MET A 1 277 ? -0.607 26.859 13.633 1 96.88 277 MET A CA 1
ATOM 2172 C C . MET A 1 277 ? -0.139 25.562 12.961 1 96.88 277 MET A C 1
ATOM 2174 O O . MET A 1 277 ? -0.918 24.906 12.273 1 96.88 277 MET A O 1
ATOM 2178 N N . VAL A 1 278 ? 1.08 25.234 13.188 1 97.44 278 VAL A N 1
ATOM 2179 C CA . VAL A 1 278 ? 1.686 24.094 12.516 1 97.44 278 VAL A CA 1
ATOM 2180 C C . VAL A 1 278 ? 2.004 23 13.531 1 97.44 278 VAL A C 1
ATOM 2182 O O . VAL A 1 278 ? 2.744 23.234 14.492 1 97.44 278 VAL A O 1
ATOM 2185 N N . ILE A 1 279 ? 1.412 21.828 13.289 1 97.75 279 ILE A N 1
ATOM 2186 C CA . ILE A 1 279 ? 1.652 20.641 14.117 1 97.75 279 ILE A CA 1
ATOM 2187 C C . ILE A 1 279 ? 2.352 19.562 13.289 1 97.75 279 ILE A C 1
ATOM 2189 O O . ILE A 1 279 ? 1.825 19.125 12.273 1 97.75 279 ILE A O 1
ATOM 2193 N N . SER A 1 280 ? 3.498 19.188 13.711 1 97.25 280 SER A N 1
ATOM 2194 C CA . SER A 1 280 ? 4.25 18.141 13.039 1 97.25 280 SER A CA 1
ATOM 2195 C C . SER A 1 280 ? 4.195 16.828 13.836 1 97.25 280 SER A C 1
ATOM 2197 O O . SER A 1 280 ? 3.678 16.797 14.953 1 97.25 280 SER A O 1
ATOM 2199 N N . PHE A 1 281 ? 4.641 15.742 13.195 1 96.38 281 PHE A N 1
ATOM 2200 C CA . PHE A 1 281 ? 4.633 14.422 13.812 1 96.38 281 PHE A CA 1
ATOM 2201 C C . PHE A 1 281 ? 6.023 13.805 13.781 1 96.38 281 PHE A C 1
ATOM 2203 O O . PHE A 1 281 ? 6.828 14.109 12.898 1 96.38 281 PHE A O 1
ATOM 2210 N N . LYS A 1 282 ? 6.297 12.984 14.773 1 92.19 282 LYS A N 1
ATOM 2211 C CA . LYS A 1 282 ? 7.516 12.18 14.828 1 92.19 282 LYS A CA 1
ATOM 2212 C C . LYS A 1 282 ? 7.207 10.742 15.234 1 92.19 282 LYS A C 1
ATOM 2214 O O . LYS A 1 282 ? 6.613 10.5 16.281 1 92.19 282 LYS A O 1
ATOM 2219 N N . LEU A 1 283 ? 7.547 9.852 14.352 1 89.56 283 LEU A N 1
ATOM 2220 C CA . LEU A 1 283 ? 7.426 8.43 14.656 1 89.56 283 LEU A CA 1
ATOM 2221 C C . LEU A 1 283 ? 8.766 7.852 15.094 1 89.56 283 LEU A C 1
ATOM 2223 O O . LEU A 1 283 ? 9.781 8.047 14.422 1 89.56 283 LEU A O 1
ATOM 2227 N N . GLU A 1 284 ? 8.734 7.203 16.219 1 85.56 284 GLU A N 1
ATOM 2228 C CA . GLU A 1 284 ? 9.953 6.59 16.734 1 85.56 284 GLU A CA 1
ATOM 2229 C C . GLU A 1 284 ? 9.766 5.098 16.969 1 85.56 284 GLU A C 1
ATOM 2231 O O . GLU A 1 284 ? 8.633 4.629 17.156 1 85.56 284 GLU A O 1
ATOM 2236 N N . THR A 1 285 ? 10.836 4.348 16.812 1 84.44 285 THR A N 1
ATOM 2237 C CA . THR A 1 285 ? 10.797 2.916 17.094 1 84.44 285 THR A CA 1
ATOM 2238 C C . THR A 1 285 ? 11.477 2.609 18.422 1 84.44 285 THR A C 1
ATOM 2240 O O . THR A 1 285 ? 11.336 1.508 18.953 1 84.44 285 THR A O 1
ATOM 2243 N N . ASP A 1 286 ? 12.242 3.543 18.906 1 82.88 286 ASP A N 1
ATOM 2244 C CA . ASP A 1 286 ? 12.914 3.432 20.203 1 82.88 286 ASP A CA 1
ATOM 2245 C C . ASP A 1 286 ? 12.273 4.348 21.234 1 82.88 286 ASP A C 1
ATOM 2247 O O . ASP A 1 286 ? 12.406 5.57 21.156 1 82.88 286 ASP A O 1
ATOM 2251 N N . ALA A 1 287 ? 11.742 3.752 22.234 1 84.19 287 ALA A N 1
ATOM 2252 C CA . ALA A 1 287 ? 10.977 4.469 23.25 1 84.19 287 ALA A CA 1
ATOM 2253 C C . ALA A 1 287 ? 11.859 5.453 24 1 84.19 287 ALA A C 1
ATOM 2255 O O . ALA A 1 287 ? 11.398 6.516 24.422 1 84.19 287 ALA A O 1
ATOM 2256 N N . SER A 1 288 ? 13.055 5.129 24.109 1 87.19 288 SER A N 1
ATOM 2257 C CA . SER A 1 288 ? 13.961 5.949 24.906 1 87.19 288 SER A CA 1
ATOM 2258 C C . SER A 1 288 ? 14.297 7.25 24.188 1 87.19 288 SER A C 1
ATOM 2260 O O . SER A 1 288 ? 14.789 8.195 24.812 1 87.19 288 SER A O 1
ATOM 2262 N N . LEU A 1 289 ? 13.992 7.301 22.922 1 86.69 289 LEU A N 1
ATOM 2263 C CA . LEU A 1 289 ? 14.414 8.453 22.125 1 86.69 289 LEU A CA 1
ATOM 2264 C C . LEU A 1 289 ? 13.227 9.336 21.781 1 86.69 289 LEU A C 1
ATOM 2266 O O . LEU A 1 289 ? 13.406 10.438 21.25 1 86.69 289 LEU A O 1
ATOM 2270 N N . VAL A 1 290 ? 12.039 8.961 22.156 1 88.12 290 VAL A N 1
ATOM 2271 C CA . VAL A 1 290 ? 10.82 9.578 21.625 1 88.12 290 VAL A CA 1
ATOM 2272 C C . VAL A 1 290 ? 10.766 11.039 22.047 1 88.12 290 VAL A C 1
ATOM 2274 O O . VAL A 1 290 ? 10.656 11.93 21.203 1 88.12 290 VAL A O 1
ATOM 2277 N N . LEU A 1 291 ? 10.961 11.344 23.312 1 90.5 291 LEU A N 1
ATOM 2278 C CA . LEU A 1 291 ? 10.805 12.695 23.812 1 90.5 291 LEU A CA 1
ATOM 2279 C C . LEU A 1 291 ? 11.961 13.586 23.375 1 90.5 291 LEU A C 1
ATOM 2281 O O . LEU A 1 291 ? 11.75 14.719 22.938 1 90.5 291 LEU A O 1
ATOM 2285 N N . ASP A 1 292 ? 13.086 13.039 23.422 1 90.44 292 ASP A N 1
ATOM 2286 C CA . ASP A 1 292 ? 14.258 13.812 23.047 1 90.44 292 ASP A CA 1
ATOM 2287 C C . ASP A 1 292 ? 14.211 14.203 21.562 1 90.44 292 ASP A C 1
ATOM 2289 O O . ASP A 1 292 ? 14.492 15.344 21.219 1 90.44 292 ASP A O 1
ATOM 2293 N N . ARG A 1 293 ? 13.844 13.328 20.828 1 89.44 293 ARG A N 1
ATOM 2294 C CA . ARG A 1 293 ? 13.789 13.594 19.391 1 89.44 293 ARG A CA 1
ATOM 2295 C C . ARG A 1 293 ? 12.656 14.555 19.062 1 89.44 293 ARG A C 1
ATOM 2297 O O . ARG A 1 293 ? 12.781 15.383 18.156 1 89.44 293 ARG A O 1
ATOM 2304 N N . ALA A 1 294 ? 11.609 14.367 19.75 1 91.81 294 ALA A N 1
ATOM 2305 C CA . ALA A 1 294 ? 10.477 15.266 19.531 1 91.81 294 ALA A CA 1
ATOM 2306 C C . ALA A 1 294 ? 10.844 16.703 19.906 1 91.81 294 ALA A C 1
ATOM 2308 O O . ALA A 1 294 ? 10.555 17.641 19.172 1 91.81 294 ALA A O 1
ATOM 2309 N N . LYS A 1 295 ? 11.477 16.859 21 1 91.06 295 LYS A N 1
ATOM 2310 C CA . LYS A 1 295 ? 11.898 18.188 21.438 1 91.06 295 LYS A CA 1
ATOM 2311 C C . LYS A 1 295 ? 12.914 18.797 20.484 1 91.06 295 LYS A C 1
ATOM 2313 O O . LYS A 1 295 ? 12.844 19.984 20.172 1 91.06 295 LYS A O 1
ATOM 2318 N N . ALA A 1 296 ? 13.781 17.953 20.062 1 89.5 296 ALA A N 1
ATOM 2319 C CA . ALA A 1 296 ? 14.781 18.406 19.094 1 89.5 296 ALA A CA 1
ATOM 2320 C C . ALA A 1 296 ? 14.125 18.875 17.812 1 89.5 296 ALA A C 1
ATOM 2322 O O . ALA A 1 296 ? 14.539 19.875 17.219 1 89.5 296 ALA A O 1
ATOM 2323 N N . ALA A 1 297 ? 13.18 18.188 17.422 1 89.19 297 ALA A N 1
ATOM 2324 C CA . ALA A 1 297 ? 12.469 18.531 16.203 1 89.19 297 ALA A CA 1
ATOM 2325 C C . ALA A 1 297 ? 11.75 19.875 16.344 1 89.19 297 ALA A C 1
ATOM 2327 O O . ALA A 1 297 ? 11.773 20.703 15.438 1 89.19 297 ALA A O 1
ATOM 2328 N N . LEU A 1 298 ? 11.117 20.031 17.469 1 91.44 298 LEU A N 1
ATOM 2329 C CA . LEU A 1 298 ? 10.406 21.281 17.719 1 91.44 298 LEU A CA 1
ATOM 2330 C C . LEU A 1 298 ? 11.359 22.469 17.672 1 91.44 298 LEU A C 1
ATOM 2332 O O . LEU A 1 298 ? 11.039 23.5 17.078 1 91.44 298 LEU A O 1
ATOM 2336 N N . LYS A 1 299 ? 12.438 22.281 18.266 1 87.38 299 LYS A N 1
ATOM 2337 C CA . LYS A 1 299 ? 13.438 23.344 18.281 1 87.38 299 LYS A CA 1
ATOM 2338 C C . LYS A 1 299 ? 14 23.594 16.875 1 87.38 299 LYS A C 1
ATOM 2340 O O . LYS A 1 299 ? 14.148 24.75 16.469 1 87.38 299 LYS A O 1
ATOM 2345 N N . ARG A 1 300 ? 14.203 22.562 16.172 1 87.75 300 ARG A N 1
ATOM 2346 C CA . ARG A 1 300 ? 14.836 22.641 14.859 1 87.75 300 ARG A CA 1
ATOM 2347 C C . ARG A 1 300 ? 13.914 23.297 13.836 1 87.75 300 ARG A C 1
ATOM 2349 O O . ARG A 1 300 ? 14.336 24.141 13.055 1 87.75 300 ARG A O 1
ATOM 2356 N N . TYR A 1 301 ? 12.703 22.922 13.867 1 89.69 301 TYR A N 1
ATOM 2357 C CA . TYR A 1 301 ? 11.812 23.297 12.781 1 89.69 301 TYR A CA 1
ATOM 2358 C C . TYR A 1 301 ? 10.883 24.422 13.195 1 89.69 301 TYR A C 1
ATOM 2360 O O . TYR A 1 301 ? 10.164 24.984 12.367 1 89.69 301 TYR A O 1
ATOM 2368 N N . GLN A 1 302 ? 10.852 24.734 14.43 1 89.81 302 GLN A N 1
ATOM 2369 C CA . GLN A 1 302 ? 10.094 25.844 14.977 1 89.81 302 GLN A CA 1
ATOM 2370 C C . GLN A 1 302 ? 8.602 25.719 14.664 1 89.81 302 GLN A C 1
ATOM 2372 O O . GLN A 1 302 ? 7.957 26.688 14.273 1 89.81 302 GLN A O 1
ATOM 2377 N N . THR A 1 303 ? 8.188 24.469 14.68 1 93.06 303 THR A N 1
ATOM 2378 C CA . THR A 1 303 ? 6.75 24.266 14.625 1 93.06 303 THR A CA 1
ATOM 2379 C C . THR A 1 303 ? 6.098 24.625 15.953 1 93.06 303 THR A C 1
ATOM 2381 O O . THR A 1 303 ? 6.793 24.844 16.953 1 93.06 303 THR A O 1
ATOM 2384 N N . HIS A 1 304 ? 4.844 24.766 15.93 1 94.38 304 HIS A N 1
ATOM 2385 C CA . HIS A 1 304 ? 4.148 25.188 17.141 1 94.38 304 HIS A CA 1
ATOM 2386 C C . HIS A 1 304 ? 3.947 24.016 18.094 1 94.38 304 HIS A C 1
ATOM 2388 O O . HIS A 1 304 ? 3.881 24.203 19.312 1 94.38 304 HIS A O 1
ATOM 2394 N N . ALA A 1 305 ? 3.754 22.875 17.562 1 96.19 305 ALA A N 1
ATOM 2395 C CA . ALA A 1 305 ? 3.639 21.641 18.344 1 96.19 305 ALA A CA 1
ATOM 2396 C C . ALA A 1 305 ? 4.164 20.438 17.578 1 96.19 305 ALA A C 1
ATOM 2398 O O . ALA A 1 305 ? 4.227 20.469 16.344 1 96.19 305 ALA A O 1
ATOM 2399 N N . VAL A 1 306 ? 4.578 19.406 18.375 1 96.88 306 VAL A N 1
ATOM 2400 C CA . VAL A 1 306 ? 5.008 18.141 17.812 1 96.88 306 VAL A CA 1
ATOM 2401 C C . VAL A 1 306 ? 4.301 16.984 18.516 1 96.88 306 VAL A C 1
ATOM 2403 O O . VAL A 1 306 ? 4.203 16.969 19.75 1 96.88 306 VAL A O 1
ATOM 2406 N N . ILE A 1 307 ? 3.742 16.109 17.75 1 97.56 307 ILE A N 1
ATOM 2407 C CA . ILE A 1 307 ? 3.158 14.875 18.281 1 97.56 307 ILE A CA 1
ATOM 2408 C C . ILE A 1 307 ? 4.09 13.703 18.016 1 97.56 307 ILE A C 1
ATOM 2410 O O . ILE A 1 307 ? 4.422 13.422 16.859 1 97.56 307 ILE A O 1
ATOM 2414 N N . ALA A 1 308 ? 4.496 13.039 19.062 1 95.88 308 ALA A N 1
ATOM 2415 C CA . ALA A 1 308 ? 5.387 11.891 18.938 1 95.88 308 ALA A CA 1
ATOM 2416 C C . ALA A 1 308 ? 4.664 10.594 19.312 1 95.88 308 ALA A C 1
ATOM 2418 O O . ALA A 1 308 ? 3.861 10.57 20.234 1 95.88 308 ALA A O 1
ATOM 2419 N N . ASN A 1 309 ? 4.887 9.586 18.469 1 93.19 309 ASN A N 1
ATOM 2420 C CA . ASN A 1 309 ? 4.32 8.273 18.781 1 93.19 309 ASN A CA 1
ATOM 2421 C C . ASN A 1 309 ? 5.324 7.156 18.516 1 93.19 309 ASN A C 1
ATOM 2423 O O . ASN A 1 309 ? 6.293 7.344 17.781 1 93.19 309 ASN A O 1
ATOM 2427 N N . LEU A 1 310 ? 5.066 6.082 19.25 1 90.69 310 LEU A N 1
ATOM 2428 C CA . LEU A 1 310 ? 5.805 4.852 19 1 90.69 310 LEU A CA 1
ATOM 2429 C C . LEU A 1 310 ? 5.082 3.982 17.969 1 90.69 310 LEU A C 1
ATOM 2431 O O . LEU A 1 310 ? 3.85 3.91 17.969 1 90.69 310 LEU A O 1
ATOM 2435 N N . LEU A 1 311 ? 5.938 3.314 17.188 1 86.12 311 LEU A N 1
ATOM 2436 C CA . LEU A 1 311 ? 5.371 2.479 16.125 1 86.12 311 LEU A CA 1
ATOM 2437 C C . LEU A 1 311 ? 4.418 1.44 16.703 1 86.12 311 LEU A C 1
ATOM 2439 O O . LEU A 1 311 ? 3.318 1.238 16.188 1 86.12 311 LEU A O 1
ATOM 2443 N N . GLN A 1 312 ? 4.723 0.886 17.797 1 85.62 312 GLN A N 1
ATOM 2444 C CA . GLN A 1 312 ? 4.027 -0.28 18.328 1 85.62 312 GLN A CA 1
ATOM 2445 C C . GLN A 1 312 ? 2.777 0.131 19.109 1 85.62 312 GLN A C 1
ATOM 2447 O O . GLN A 1 312 ? 1.812 -0.632 19.188 1 85.62 312 GLN A O 1
ATOM 2452 N N . THR A 1 313 ? 2.805 1.342 19.641 1 89.81 313 THR A N 1
ATOM 2453 C CA . THR A 1 313 ? 1.704 1.747 20.5 1 89.81 313 THR A CA 1
ATOM 2454 C C . THR A 1 313 ? 1.02 2.998 19.953 1 89.81 313 THR A C 1
ATOM 2456 O O . THR A 1 313 ? 0.407 3.754 20.719 1 89.81 313 THR A O 1
ATOM 2459 N N . ARG A 1 314 ? 1.127 3.197 18.703 1 88.62 314 ARG A N 1
ATOM 2460 C CA . ARG A 1 314 ? 0.717 4.457 18.078 1 88.62 314 ARG A CA 1
ATOM 2461 C C . ARG A 1 314 ? -0.792 4.648 18.188 1 88.62 314 ARG A C 1
ATOM 2463 O O . ARG A 1 314 ? -1.288 5.773 18.078 1 88.62 314 ARG A O 1
ATOM 2470 N N . LYS A 1 315 ? -1.566 3.648 18.484 1 89.5 315 LYS A N 1
ATOM 2471 C CA . LYS A 1 315 ? -3.018 3.77 18.594 1 89.5 315 LYS A CA 1
ATOM 2472 C C . LYS A 1 315 ? -3.441 4.039 20.031 1 89.5 315 LYS A C 1
ATOM 2474 O O . LYS A 1 315 ? -4.559 4.496 20.281 1 89.5 315 LYS A O 1
ATOM 2479 N N . GLN A 1 316 ? -2.508 3.865 20.922 1 92.44 316 GLN A N 1
ATOM 2480 C CA . GLN A 1 316 ? -2.887 3.912 22.328 1 92.44 316 GLN A CA 1
ATOM 2481 C C . GLN A 1 316 ? -2.246 5.105 23.031 1 92.44 316 GLN A C 1
ATOM 2483 O O . GLN A 1 316 ? -2.727 5.547 24.078 1 92.44 316 GLN A O 1
ATOM 2488 N N . GLU A 1 317 ? -1.182 5.469 22.453 1 94.44 317 GLU A N 1
ATOM 2489 C CA . GLU A 1 317 ? -0.516 6.559 23.156 1 94.44 317 GLU A CA 1
ATOM 2490 C C . GLU A 1 317 ? 0.209 7.484 22.188 1 94.44 317 GLU A C 1
ATOM 2492 O O . GLU A 1 317 ? 0.603 7.062 21.094 1 94.44 317 GLU A O 1
ATOM 2497 N N . ALA A 1 318 ? 0.362 8.758 22.594 1 96.31 318 ALA A N 1
ATOM 2498 C CA . ALA A 1 318 ? 1.114 9.797 21.891 1 96.31 318 ALA A CA 1
ATOM 2499 C C . ALA A 1 318 ? 1.591 10.875 22.859 1 96.31 318 ALA A C 1
ATOM 2501 O O . ALA A 1 318 ? 1.016 11.055 23.938 1 96.31 318 ALA A O 1
ATOM 2502 N N . TRP A 1 319 ? 2.664 11.508 22.562 1 96 319 TRP A N 1
ATOM 2503 C CA . TRP A 1 319 ? 3.172 12.648 23.312 1 96 319 TRP A CA 1
ATOM 2504 C C . TRP A 1 319 ? 2.984 13.945 22.531 1 96 319 TRP A C 1
ATOM 2506 O O . TRP A 1 319 ? 3.424 14.055 21.375 1 96 319 TRP A O 1
ATOM 2516 N N . LEU A 1 320 ? 2.299 14.836 23.172 1 96.62 320 LEU A N 1
ATOM 2517 C CA . LEU A 1 320 ? 2.113 16.156 22.594 1 96.62 320 LEU A CA 1
ATOM 2518 C C . LEU A 1 320 ? 3.059 17.172 23.25 1 96.62 320 LEU A C 1
ATOM 2520 O O . LEU A 1 320 ? 2.951 17.438 24.438 1 96.62 320 LEU A O 1
ATOM 2524 N N . ILE A 1 321 ? 3.986 17.719 22.453 1 95.25 321 ILE A N 1
ATOM 2525 C CA . ILE A 1 321 ? 4.949 18.703 22.938 1 95.25 321 ILE A CA 1
ATOM 2526 C C . ILE A 1 321 ? 4.676 20.062 22.266 1 95.25 321 ILE A C 1
ATOM 2528 O O . ILE A 1 321 ? 4.527 20.141 21.047 1 95.25 321 ILE A O 1
ATOM 2532 N N . HIS A 1 322 ? 4.586 21.109 23.047 1 94 322 HIS A N 1
ATOM 2533 C CA . HIS A 1 322 ? 4.301 22.406 22.453 1 94 322 HIS A CA 1
ATOM 2534 C C . HIS A 1 322 ? 4.828 23.531 23.344 1 94 322 HIS A C 1
ATOM 2536 O O . HIS A 1 322 ? 5.141 23.312 24.516 1 94 322 HIS A O 1
ATOM 2542 N N . LYS A 1 323 ? 4.969 24.75 22.734 1 82.94 323 LYS A N 1
ATOM 2543 C CA . LYS A 1 323 ? 5.43 25.938 23.453 1 82.94 323 LYS A CA 1
ATOM 2544 C C . LYS A 1 323 ? 4.281 26.906 23.688 1 82.94 323 LYS A C 1
ATOM 2546 O O . LYS A 1 323 ? 4.504 28.047 24.125 1 82.94 323 LYS A O 1
ATOM 2551 N N . LEU A 1 324 ? 3.074 26.672 23.469 1 75.5 324 LEU A N 1
ATOM 2552 C CA . LEU A 1 324 ? 1.961 27.609 23.5 1 75.5 324 LEU A CA 1
ATOM 2553 C C . LEU A 1 324 ? 1.381 27.734 24.906 1 75.5 324 LEU A C 1
ATOM 2555 O O . LEU A 1 324 ? 0.466 28.531 25.141 1 75.5 324 LEU A O 1
ATOM 2559 N N . GLY A 1 325 ? 1.852 27.203 26 1 59.81 325 GLY A N 1
ATOM 2560 C CA . GLY A 1 325 ? 1.237 27.203 27.328 1 59.81 325 GLY A CA 1
ATOM 2561 C C . GLY A 1 325 ? 1.351 28.531 28.031 1 59.81 325 GLY A C 1
ATOM 2562 O O . GLY A 1 325 ? 2.148 29.391 27.641 1 59.81 325 GLY A O 1
ATOM 2563 N N . GLU A 1 326 ? 0.214 28.938 28.875 1 49.78 326 GLU A N 1
ATOM 2564 C CA . GLU A 1 326 ? -0.179 30.078 29.703 1 49.78 326 GLU A CA 1
ATOM 2565 C C . GLU A 1 326 ? 0.96 30.516 30.625 1 49.78 326 GLU A C 1
ATOM 2567 O O . GLU A 1 326 ? 0.988 31.656 31.078 1 49.78 326 GLU A O 1
ATOM 2572 N N . GLY A 1 327 ? 1.498 29.547 31.375 1 41.41 327 GLY A N 1
ATOM 2573 C CA . GLY A 1 327 ? 1.927 29.891 32.719 1 41.41 327 GLY A CA 1
ATOM 2574 C C . GLY A 1 327 ? 3.113 30.828 32.75 1 41.41 327 GLY A C 1
ATOM 2575 O O . GLY A 1 327 ? 3.305 31.562 33.719 1 41.41 327 GLY A O 1
ATOM 2576 N N . GLY A 1 328 ? 4.445 30.5 32.281 1 40 328 GLY A N 1
ATOM 2577 C CA . GLY A 1 328 ? 5.465 31.062 33.125 1 40 328 GLY A CA 1
ATOM 2578 C C . GLY A 1 328 ? 5.645 32.562 32.938 1 40 328 GLY A C 1
ATOM 2579 O O . GLY A 1 328 ? 5.426 33.062 31.844 1 40 328 GLY A O 1
ATOM 2580 N N . GLY A 1 329 ? 5.27 33.344 33.906 1 36.88 329 GLY A N 1
ATOM 2581 C CA . GLY A 1 329 ? 5.523 34.75 34.125 1 36.88 329 GLY A CA 1
ATOM 2582 C C . GLY A 1 329 ? 6.711 35.25 33.312 1 36.88 329 GLY A C 1
ATOM 2583 O O . GLY A 1 329 ? 6.648 36.344 32.75 1 36.88 329 GLY A O 1
ATOM 2584 N N . ASP A 1 330 ? 7.898 34.875 33.719 1 39.78 330 ASP A N 1
ATOM 2585 C CA . ASP A 1 330 ? 9.109 35.625 33.469 1 39.78 330 ASP A CA 1
ATOM 2586 C C . ASP A 1 330 ? 9.617 35.438 32.031 1 39.78 330 ASP A C 1
ATOM 2588 O O . ASP A 1 330 ? 10.828 35.5 31.797 1 39.78 330 ASP A O 1
ATOM 2592 N N . GLY A 1 331 ? 8.867 35.219 30.938 1 44.06 331 GLY A N 1
ATOM 2593 C CA . GLY A 1 331 ? 9.312 35.312 29.547 1 44.06 331 GLY A CA 1
ATOM 2594 C C . GLY A 1 331 ? 9.672 33.969 28.938 1 44.06 331 GLY A C 1
ATOM 2595 O O . GLY A 1 331 ? 9.984 33.875 27.75 1 44.06 331 GLY A O 1
ATOM 2596 N N . VAL A 1 332 ? 10.375 33.094 29.625 1 45.91 332 VAL A N 1
ATOM 2597 C CA . VAL A 1 332 ? 10.914 31.875 29.062 1 45.91 332 VAL A CA 1
ATOM 2598 C C . VAL A 1 332 ? 9.781 30.875 28.812 1 45.91 332 VAL A C 1
ATOM 2600 O O . VAL A 1 332 ? 9.141 30.406 29.75 1 45.91 332 VAL A O 1
ATOM 2603 N N . LEU A 1 333 ? 8.977 30.906 27.719 1 52.47 333 LEU A N 1
ATOM 2604 C CA . LEU A 1 333 ? 7.918 29.984 27.328 1 52.47 333 LEU A CA 1
ATOM 2605 C C . LEU A 1 333 ? 8.383 28.531 27.484 1 52.47 333 LEU A C 1
ATOM 2607 O O . LEU A 1 333 ? 9.359 28.125 26.859 1 52.47 333 LEU A O 1
ATOM 2611 N N . ASP A 1 334 ? 8.211 27.875 28.625 1 65.5 334 ASP A N 1
ATOM 2612 C CA . ASP A 1 334 ? 8.617 26.516 28.938 1 65.5 334 ASP A CA 1
ATOM 2613 C C . ASP A 1 334 ? 7.91 25.5 28.047 1 65.5 334 ASP A C 1
ATOM 2615 O O . ASP A 1 334 ? 6.754 25.703 27.656 1 65.5 334 ASP A O 1
ATOM 2619 N N . LEU A 1 335 ? 8.672 24.641 27.438 1 84.25 335 LEU A N 1
ATOM 2620 C CA . LEU A 1 335 ? 8.234 23.5 26.641 1 84.25 335 LEU A CA 1
ATOM 2621 C C . LEU A 1 335 ? 7.32 22.578 27.453 1 84.25 335 LEU A C 1
ATOM 2623 O O . LEU A 1 335 ? 7.641 22.234 28.594 1 84.25 335 LEU A O 1
ATOM 2627 N N . SER A 1 336 ? 6.062 22.438 27.062 1 88.75 336 SER A N 1
ATOM 2628 C CA . SER A 1 336 ? 5.125 21.531 27.688 1 88.75 336 SER A CA 1
ATOM 2629 C C . SER A 1 336 ? 5.098 20.188 26.969 1 88.75 336 SER A C 1
ATOM 2631 O O . SER A 1 336 ? 5.211 20.125 25.734 1 88.75 336 SER A O 1
ATOM 2633 N N . SER A 1 337 ? 5.094 19.125 27.797 1 91.44 337 SER A N 1
ATOM 2634 C CA . SER A 1 337 ? 4.98 17.766 27.281 1 91.44 337 SER A CA 1
ATOM 2635 C C . SER A 1 337 ? 3.797 17.031 27.906 1 91.44 337 SER A C 1
ATOM 2637 O O . SER A 1 337 ? 3.727 16.891 29.125 1 91.44 337 SER A O 1
ATOM 2639 N N . GLU A 1 338 ? 2.881 16.656 27.062 1 94.38 338 GLU A N 1
ATOM 2640 C CA . GLU A 1 338 ? 1.7 15.922 27.516 1 94.38 338 GLU A CA 1
ATOM 2641 C C . GLU A 1 338 ? 1.7 14.492 26.984 1 94.38 338 GLU A C 1
ATOM 2643 O O . GLU A 1 338 ? 1.913 14.266 25.797 1 94.38 338 GLU A O 1
ATOM 2648 N N . HIS A 1 339 ? 1.519 13.578 27.938 1 94.69 339 HIS A N 1
ATOM 2649 C CA . HIS A 1 339 ? 1.36 12.18 27.562 1 94.69 339 HIS A CA 1
ATOM 2650 C C . HIS A 1 339 ? -0.113 11.797 27.453 1 94.69 339 HIS A C 1
ATOM 2652 O O . HIS A 1 339 ? -0.809 11.711 28.469 1 94.69 339 HIS A O 1
ATOM 2658 N N . LEU A 1 340 ? -0.574 11.594 26.234 1 95.5 340 LEU A N 1
ATOM 2659 C CA . LEU A 1 340 ? -1.965 11.242 25.969 1 95.5 340 LEU A CA 1
ATOM 2660 C C . LEU A 1 340 ? -2.117 9.734 25.781 1 95.5 340 LEU A C 1
ATOM 2662 O O . LEU A 1 340 ? -1.382 9.117 25 1 95.5 340 LEU A O 1
ATOM 2666 N N . THR A 1 341 ? -3.039 9.125 26.516 1 94 341 THR A N 1
ATOM 2667 C CA . THR A 1 341 ? -3.232 7.68 26.453 1 94 341 THR A CA 1
ATOM 2668 C C . THR A 1 341 ? -4.719 7.332 26.422 1 94 341 THR A C 1
ATOM 2670 O O . THR A 1 341 ? -5.551 8.102 26.922 1 94 341 THR A O 1
ATOM 2673 N N . VAL A 1 342 ? -5 6.312 25.656 1 93.06 342 VAL A N 1
ATOM 2674 C CA . VAL A 1 342 ? -6.332 5.723 25.703 1 93.06 342 VAL A CA 1
ATOM 2675 C C . VAL A 1 342 ? -6.227 4.227 26 1 93.06 342 VAL A C 1
ATOM 2677 O O . VAL A 1 342 ? -5.219 3.596 25.672 1 93.06 342 VAL A O 1
ATOM 2680 N N . THR A 1 343 ? -7.258 3.684 26.672 1 85.5 343 THR A N 1
ATOM 2681 C CA . THR A 1 343 ? -7.266 2.256 26.953 1 85.5 343 THR A CA 1
ATOM 2682 C C . THR A 1 343 ? -7.797 1.462 25.766 1 85.5 343 THR A C 1
ATOM 2684 O O . THR A 1 343 ? -8.773 1.865 25.125 1 85.5 343 THR A O 1
ATOM 2687 N N . PRO A 1 344 ? -7.078 0.472 25.5 1 73.94 344 PRO A N 1
ATOM 2688 C CA . PRO A 1 344 ? -7.5 -0.344 24.359 1 73.94 344 PRO A CA 1
ATOM 2689 C C . PRO A 1 344 ? -8.938 -0.833 24.469 1 73.94 344 PRO A C 1
ATOM 2691 O O . PRO A 1 344 ? -9.633 -0.981 23.469 1 73.94 344 PRO A O 1
ATOM 2694 N N . SER A 1 345 ? -9.312 -1.159 25.562 1 67.31 345 SER A N 1
ATOM 2695 C CA . SER A 1 345 ? -10.641 -1.727 25.75 1 67.31 345 SER A CA 1
ATOM 2696 C C . SER A 1 345 ? -11.719 -0.656 25.641 1 67.31 345 SER A C 1
ATOM 2698 O O . SER A 1 345 ? -12.906 -0.974 25.5 1 67.31 345 SER A O 1
ATOM 2700 N N . SER A 1 346 ? -11.297 0.473 25.516 1 65.5 346 SER A N 1
ATOM 2701 C CA . SER A 1 346 ? -12.273 1.553 25.469 1 65.5 346 SER A CA 1
ATOM 2702 C C . SER A 1 346 ? -12.641 1.898 24.031 1 65.5 346 SER A C 1
ATOM 2704 O O . SER A 1 346 ? -11.883 1.604 23.109 1 65.5 346 SER A O 1
ATOM 2706 N N . SER A 1 347 ? -13.875 2.229 23.766 1 75.5 347 SER A N 1
ATOM 2707 C CA . SER A 1 347 ? -14.359 2.699 22.469 1 75.5 347 SER A CA 1
ATOM 2708 C C . SER A 1 347 ? -13.75 4.047 22.109 1 75.5 347 SER A C 1
ATOM 2710 O O . SER A 1 347 ? -13.93 4.539 20.984 1 75.5 347 SER A O 1
ATOM 2712 N N . GLU A 1 348 ? -12.836 4.406 23 1 86.81 348 GLU A N 1
ATOM 2713 C CA . GLU A 1 348 ? -12.273 5.734 22.766 1 86.81 348 GLU A CA 1
ATOM 2714 C C . GLU A 1 348 ? -11.07 5.664 21.812 1 86.81 348 GLU A C 1
ATOM 2716 O O . GLU A 1 348 ? -10.219 4.789 21.953 1 86.81 348 GLU A O 1
ATOM 2721 N N . GLU A 1 349 ? -11.062 6.52 20.844 1 92.44 349 GLU A N 1
ATOM 2722 C CA . GLU A 1 349 ? -9.961 6.648 19.891 1 92.44 349 GLU A CA 1
ATOM 2723 C C . GLU A 1 349 ? -8.977 7.734 20.328 1 92.44 349 GLU A C 1
ATOM 2725 O O . GLU A 1 349 ? -9.391 8.812 20.766 1 92.44 349 GLU A O 1
ATOM 2730 N N . LEU A 1 350 ? -7.703 7.48 20.297 1 95.62 350 LEU A N 1
ATOM 2731 C CA . LEU A 1 350 ? -6.668 8.43 20.688 1 95.62 350 LEU A CA 1
ATOM 2732 C C . LEU A 1 350 ? -6.852 9.766 19.969 1 95.62 350 LEU A C 1
ATOM 2734 O O . LEU A 1 350 ? -6.609 10.828 20.547 1 95.62 350 LEU A O 1
ATOM 2738 N N . GLU A 1 351 ? -7.266 9.68 18.703 1 97 351 GLU A N 1
ATOM 2739 C CA . GLU A 1 351 ? -7.422 10.867 17.875 1 97 351 GLU A CA 1
ATOM 2740 C C . GLU A 1 351 ? -8.469 11.812 18.453 1 97 351 GLU A C 1
ATOM 2742 O O . GLU A 1 351 ? -8.398 13.031 18.25 1 97 351 GLU A O 1
ATOM 2747 N N . GLU A 1 352 ? -9.438 11.273 19.172 1 96.31 352 GLU A N 1
ATOM 2748 C CA . GLU A 1 352 ? -10.438 12.125 19.812 1 96.31 352 GLU A CA 1
ATOM 2749 C C . GLU A 1 352 ? -9.797 13.023 20.859 1 96.31 352 GLU A C 1
ATOM 2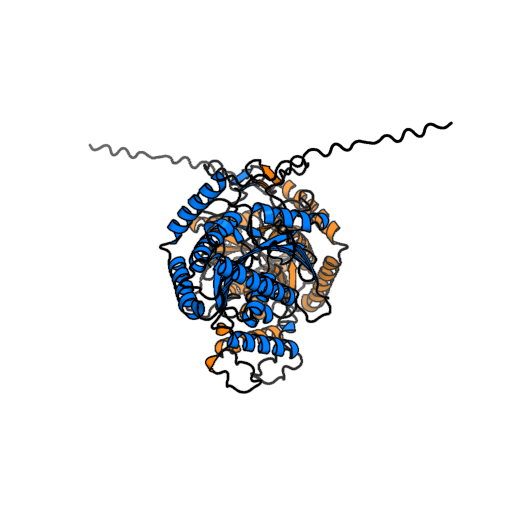751 O O . GLU A 1 352 ? -10.023 14.234 20.875 1 96.31 352 GLU A O 1
ATOM 2756 N N . VAL A 1 353 ? -9.008 12.414 21.672 1 96.31 353 VAL A N 1
ATOM 2757 C CA . VAL A 1 353 ? -8.32 13.148 22.734 1 96.31 353 VAL A CA 1
ATOM 2758 C C . VAL A 1 353 ? -7.293 14.094 22.109 1 96.31 353 VAL A C 1
ATOM 2760 O O . VAL A 1 353 ? -7.195 15.258 22.516 1 96.31 353 VAL A O 1
ATOM 2763 N N . LEU A 1 354 ? -6.609 13.617 21.219 1 97.25 354 LEU A N 1
ATOM 2764 C CA . LEU A 1 354 ? -5.535 14.359 20.562 1 97.25 354 LEU A CA 1
ATOM 2765 C C . LEU A 1 354 ? -6.07 15.609 19.891 1 97.25 354 LEU A C 1
ATOM 2767 O O . LEU A 1 354 ? -5.539 16.703 20.078 1 97.25 354 LEU A O 1
ATOM 2771 N N . THR A 1 355 ? -7.117 15.492 19.078 1 98.12 355 THR A N 1
ATOM 2772 C CA . THR A 1 355 ? -7.648 16.625 18.328 1 98.12 355 THR A CA 1
ATOM 2773 C C . THR A 1 355 ? -8.289 17.641 19.266 1 98.12 355 THR A C 1
ATOM 2775 O O . THR A 1 355 ? -8.227 18.844 19.016 1 98.12 355 THR A O 1
ATOM 2778 N N . SER A 1 356 ? -8.914 17.141 20.312 1 97.56 356 SER A N 1
ATOM 2779 C CA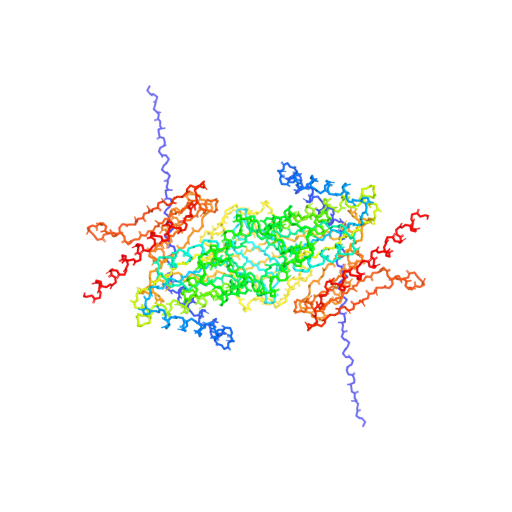 . SER A 1 356 ? -9.461 18.062 21.312 1 97.56 356 SER A CA 1
ATOM 2780 C C . SER A 1 356 ? -8.367 18.953 21.906 1 97.56 356 SER A C 1
ATOM 2782 O O . SER A 1 356 ? -8.547 20.156 22.047 1 97.56 356 SER A O 1
ATOM 2784 N N . ARG A 1 357 ? -7.328 18.344 22.219 1 96.81 357 ARG A N 1
ATOM 2785 C CA . ARG A 1 357 ? -6.211 19.109 22.766 1 96.81 357 ARG A CA 1
ATOM 2786 C C . ARG A 1 357 ? -5.637 20.062 21.734 1 96.81 357 ARG A C 1
ATOM 2788 O O . ARG A 1 357 ? -5.262 21.188 22.062 1 96.81 357 ARG A O 1
ATOM 2795 N N . VAL A 1 358 ? -5.488 19.641 20.547 1 97.75 358 VAL A N 1
ATOM 2796 C CA . VAL A 1 358 ? -4.949 20.453 19.469 1 97.75 358 VAL A CA 1
ATOM 2797 C C . VAL A 1 358 ? -5.84 21.672 19.25 1 97.75 358 VAL A C 1
ATOM 2799 O O . VAL A 1 358 ? -5.344 22.781 19.031 1 97.75 358 VAL A O 1
ATOM 2802 N N . VAL A 1 359 ? -7.137 21.484 19.281 1 97.88 359 VAL A N 1
ATOM 2803 C CA . VAL A 1 359 ? -8.086 22.578 19.078 1 97.88 359 VAL A CA 1
ATOM 2804 C C . VAL A 1 359 ? -7.934 23.609 20.203 1 97.88 359 VAL A C 1
ATOM 2806 O O . VAL A 1 359 ? -8 24.812 19.969 1 97.88 359 VAL A O 1
ATOM 2809 N N . HIS A 1 360 ? -7.73 23.094 21.391 1 96.56 360 HIS A N 1
ATOM 2810 C CA . HIS A 1 360 ? -7.469 23.984 22.5 1 96.56 360 HIS A CA 1
ATOM 2811 C C . HIS A 1 360 ? -6.211 24.812 22.266 1 96.56 360 HIS A C 1
ATOM 2813 O O . HIS A 1 360 ? -6.199 26.031 22.5 1 96.56 360 HIS A O 1
ATOM 2819 N N . LEU A 1 361 ? -5.191 24.203 21.828 1 96 361 LEU A N 1
ATOM 2820 C CA . LEU A 1 361 ? -3.949 24.906 21.5 1 96 361 LEU A CA 1
ATOM 2821 C C . LEU A 1 361 ? -4.164 25.906 20.375 1 96 361 LEU A C 1
ATOM 2823 O O . LEU A 1 361 ? -3.584 27 20.391 1 96 361 LEU A O 1
ATOM 2827 N N . HIS A 1 362 ? -4.949 25.547 19.422 1 97.25 362 HIS A N 1
ATOM 2828 C CA . HIS A 1 362 ? -5.219 26.438 18.297 1 97.25 362 HIS A CA 1
ATOM 2829 C C . HIS A 1 362 ? -5.941 27.703 18.766 1 97.25 362 HIS A C 1
ATOM 2831 O O . HIS A 1 362 ? -5.629 28.797 18.297 1 97.25 362 HIS A O 1
ATOM 2837 N N . THR A 1 363 ? -6.902 27.531 19.656 1 95.31 363 THR A N 1
ATOM 2838 C CA . THR A 1 363 ? -7.602 28.672 20.219 1 95.31 363 THR A CA 1
ATOM 2839 C C . THR A 1 363 ? -6.621 29.625 20.906 1 95.31 363 THR A C 1
ATOM 2841 O O . THR A 1 363 ? -6.707 30.844 20.734 1 95.31 363 THR A O 1
ATOM 2844 N N . THR A 1 364 ? -5.73 29.016 21.625 1 93.12 364 THR A N 1
ATOM 2845 C CA . THR A 1 364 ? -4.699 29.812 22.297 1 93.12 364 THR A CA 1
ATOM 2846 C C . THR A 1 364 ? -3.82 30.531 21.281 1 93.12 364 THR A C 1
ATOM 2848 O O . THR A 1 364 ? -3.502 31.703 21.438 1 93.12 364 THR A O 1
ATOM 2851 N N . PHE A 1 365 ? -3.432 29.906 20.266 1 94.44 365 PHE A N 1
ATOM 2852 C CA . PHE A 1 365 ? -2.604 30.453 19.203 1 94.44 365 PHE A CA 1
ATOM 2853 C C . PHE A 1 365 ? -3.285 31.641 18.547 1 94.44 365 PHE A C 1
ATOM 2855 O O . PHE A 1 365 ? -2.658 32.688 18.328 1 94.44 365 PHE A O 1
ATOM 2862 N N . LEU A 1 366 ? -4.531 31.453 18.266 1 93.69 366 LEU A N 1
ATOM 2863 C CA . LEU A 1 366 ? -5.285 32.531 17.609 1 93.69 366 LEU A CA 1
ATOM 2864 C C . LEU A 1 366 ? -5.434 33.719 18.516 1 93.69 366 LEU A C 1
ATOM 2866 O O . LEU A 1 366 ? -5.402 34.875 18.047 1 93.69 366 LEU A O 1
ATOM 2870 N N . ALA A 1 367 ? -5.609 33.469 19.781 1 91.12 367 ALA A N 1
ATOM 2871 C CA . ALA A 1 367 ? -5.703 34.562 20.75 1 91.12 367 ALA A CA 1
ATOM 2872 C C . ALA A 1 367 ? -4.41 35.375 20.797 1 91.12 367 ALA A C 1
ATOM 2874 O O . ALA A 1 367 ? -4.441 36.625 20.891 1 91.12 367 ALA A O 1
ATOM 2875 N N . PHE A 1 368 ? -3.342 34.688 20.703 1 86.94 368 PHE A N 1
ATOM 2876 C CA . PHE A 1 368 ? -2.043 35.344 20.734 1 86.94 368 PHE A CA 1
ATOM 2877 C C . PHE A 1 368 ? -1.833 36.188 19.469 1 86.94 368 PHE A C 1
ATOM 2879 O O . PHE A 1 368 ? -1.218 37.25 19.516 1 86.94 368 PHE A O 1
ATOM 2886 N N . GLN A 1 369 ? -2.238 35.688 18.375 1 84.94 369 GLN A N 1
ATOM 2887 C CA . GLN A 1 369 ? -2.086 36.406 17.094 1 84.94 369 GLN A CA 1
ATOM 2888 C C . GLN A 1 369 ? -2.887 37.688 17.094 1 84.94 369 GLN A C 1
ATOM 2890 O O . GLN A 1 369 ? -2.439 38.719 16.531 1 84.94 369 GLN A O 1
ATOM 2895 N N . LYS A 1 370 ? -4.082 37.688 17.688 1 79.25 370 LYS A N 1
ATOM 2896 C CA . LYS A 1 370 ? -4.926 38.875 17.75 1 79.25 370 LYS A CA 1
ATOM 2897 C C . LYS A 1 370 ? -4.355 39.906 18.734 1 79.25 370 LYS A C 1
ATOM 2899 O O . LYS A 1 370 ? -4.488 41.125 18.516 1 79.25 370 LYS A O 1
ATOM 2904 N N . GLY A 1 371 ? -3.928 39.406 19.859 1 67.44 371 GLY A N 1
ATOM 2905 C CA . GLY A 1 371 ? -3.354 40.344 20.828 1 67.44 371 GLY A CA 1
ATOM 2906 C C . GLY A 1 371 ? -2.094 41 20.312 1 67.44 371 GLY A C 1
ATOM 2907 O O . GLY A 1 371 ? -1.813 42.156 20.688 1 67.44 371 GLY A O 1
ATOM 2908 N N . THR A 1 372 ? -1.305 40.375 19.594 1 52.56 372 THR A N 1
ATOM 2909 C CA . THR A 1 372 ? -0.101 41 19.047 1 52.56 372 THR A CA 1
ATOM 2910 C C . THR A 1 372 ? -0.454 42 17.938 1 52.56 372 THR A C 1
ATOM 2912 O O . THR A 1 372 ? 0.327 42.906 17.641 1 52.56 372 THR A O 1
ATOM 2915 N N . THR A 1 373 ? -1.494 41.812 17.219 1 43.81 373 THR A N 1
ATOM 2916 C CA . THR A 1 373 ? -1.878 42.812 16.203 1 43.81 373 THR A CA 1
ATOM 2917 C C . THR A 1 373 ? -2.469 44.062 16.844 1 43.81 373 THR A C 1
ATOM 2919 O O . THR A 1 373 ? -2.705 45.062 16.172 1 43.81 373 THR A O 1
ATOM 2922 N N . CYS A 1 374 ? -2.902 44.062 18.156 1 33 374 CYS A N 1
ATOM 2923 C CA . CYS A 1 374 ? -3.314 45.344 18.703 1 33 374 CYS A CA 1
ATOM 2924 C C . CYS A 1 374 ? -2.113 46.156 19.219 1 33 374 CYS A C 1
ATOM 2926 O O . CYS A 1 374 ? -1.226 45.594 19.859 1 33 374 CYS A O 1
ATOM 2928 N N . MET B 1 1 ? 28.516 7.234 -65.938 1 25.03 1 MET B N 1
ATOM 2929 C CA . MET B 1 1 ? 28.891 5.973 -65.312 1 25.03 1 MET B CA 1
ATOM 2930 C C . MET B 1 1 ? 28.906 6.113 -63.812 1 25.03 1 MET B C 1
ATOM 2932 O O . MET B 1 1 ? 29.859 6.664 -63.25 1 25.03 1 MET B O 1
ATOM 2936 N N . LEU B 1 2 ? 27.781 6.516 -63.156 1 27.45 2 LEU B N 1
ATOM 2937 C CA . LEU B 1 2 ? 27.438 6.934 -61.812 1 27.45 2 LEU B CA 1
ATOM 2938 C C . LEU B 1 2 ? 27.609 5.781 -60.812 1 27.45 2 LEU B C 1
ATOM 2940 O O . LEU B 1 2 ? 26.906 4.77 -60.906 1 27.45 2 LEU B O 1
ATOM 2944 N N . CYS B 1 3 ? 28.891 5.453 -60.344 1 24.66 3 CYS B N 1
ATOM 2945 C CA . CYS B 1 3 ? 29.328 4.406 -59.438 1 24.66 3 CYS B CA 1
ATOM 2946 C C . CYS B 1 3 ? 28.641 4.523 -58.062 1 24.66 3 CYS B C 1
ATOM 2948 O O . CYS B 1 3 ? 28.844 5.508 -57.375 1 24.66 3 CYS B O 1
ATOM 2950 N N . ILE B 1 4 ? 27.406 4.074 -57.938 1 26.95 4 ILE B N 1
ATOM 2951 C CA . ILE B 1 4 ? 26.578 3.984 -56.75 1 26.95 4 ILE B CA 1
ATOM 2952 C C . ILE B 1 4 ? 27.281 3.133 -55.688 1 26.95 4 ILE B C 1
ATOM 2954 O O . ILE B 1 4 ? 27.5 1.938 -55.906 1 26.95 4 ILE B O 1
ATOM 2958 N N . LEU B 1 5 ? 28.297 3.668 -54.969 1 24.36 5 LEU B N 1
ATOM 2959 C CA . LEU B 1 5 ? 29.016 3.029 -53.875 1 24.36 5 LEU B CA 1
ATOM 2960 C C . LEU B 1 5 ? 28.047 2.564 -52.781 1 24.36 5 LEU B C 1
ATOM 2962 O O . LEU B 1 5 ? 27.375 3.385 -52.156 1 24.36 5 LEU B O 1
ATOM 2966 N N . VAL B 1 6 ? 27.422 1.375 -52.906 1 25.23 6 VAL B N 1
ATOM 2967 C CA . VAL B 1 6 ? 26.609 0.638 -51.938 1 25.23 6 VAL B CA 1
ATOM 2968 C C . VAL B 1 6 ? 27.422 0.323 -50.688 1 25.23 6 VAL B C 1
ATOM 2970 O O . VAL B 1 6 ? 28.391 -0.441 -50.75 1 25.23 6 VAL B O 1
ATOM 2973 N N . ILE B 1 7 ? 27.734 1.284 -49.844 1 25.45 7 ILE B N 1
ATOM 2974 C CA . ILE B 1 7 ? 28.438 1.026 -48.594 1 25.45 7 ILE B CA 1
ATOM 2975 C C . ILE B 1 7 ? 27.656 0.028 -47.75 1 25.45 7 ILE B C 1
ATOM 2977 O O . ILE B 1 7 ? 26.516 0.298 -47.375 1 25.45 7 ILE B O 1
ATOM 2981 N N . PHE B 1 8 ? 27.891 -1.295 -47.906 1 23.81 8 PHE B N 1
ATOM 2982 C CA . PHE B 1 8 ? 27.438 -2.4 -47.062 1 23.81 8 PHE B CA 1
ATOM 2983 C C . PHE B 1 8 ? 27.859 -2.195 -45.625 1 23.81 8 PHE B C 1
ATOM 2985 O O . PHE B 1 8 ? 29.047 -2.23 -45.312 1 23.81 8 PHE B O 1
ATOM 2992 N N . CYS B 1 9 ? 27.266 -1.284 -44.906 1 22.78 9 CYS B N 1
ATOM 2993 C CA . CYS B 1 9 ? 27.5 -1.189 -43.469 1 22.78 9 CYS B CA 1
ATOM 2994 C C . CYS B 1 9 ? 27.312 -2.539 -42.781 1 22.78 9 CYS B C 1
ATOM 2996 O O . CYS B 1 9 ? 26.203 -3.078 -42.781 1 22.78 9 CYS B O 1
ATOM 2998 N N . ILE B 1 10 ? 28.25 -3.451 -42.781 1 24.62 10 ILE B N 1
ATOM 2999 C CA . ILE B 1 10 ? 28.328 -4.676 -42 1 24.62 10 ILE B CA 1
ATOM 3000 C C . ILE B 1 10 ? 28.031 -4.367 -40.531 1 24.62 10 ILE B C 1
ATOM 3002 O O . ILE B 1 10 ? 28.812 -3.666 -39.875 1 24.62 10 ILE B O 1
ATOM 3006 N N . MET B 1 11 ? 26.828 -4.125 -40.188 1 23.58 11 MET B N 1
ATOM 3007 C CA . MET B 1 11 ? 26.438 -4.066 -38.781 1 23.58 11 MET B CA 1
ATOM 3008 C C . MET B 1 11 ? 26.969 -5.281 -38.031 1 23.58 11 MET B C 1
ATOM 3010 O O . MET B 1 11 ? 26.625 -6.418 -38.375 1 23.58 11 MET B O 1
ATOM 3014 N N . ARG B 1 12 ? 28.172 -5.262 -37.531 1 24.61 12 ARG B N 1
ATOM 3015 C CA . ARG B 1 12 ? 28.703 -6.258 -36.594 1 24.61 12 ARG B CA 1
ATOM 3016 C C . ARG B 1 12 ? 27.672 -6.594 -35.531 1 24.61 12 ARG B C 1
ATOM 3018 O O . ARG B 1 12 ? 27.281 -5.727 -34.75 1 24.61 12 ARG B O 1
ATOM 3025 N N . PHE B 1 13 ? 26.766 -7.496 -35.75 1 23.91 13 PHE B N 1
ATOM 3026 C CA . PHE B 1 13 ? 25.938 -8.148 -34.75 1 23.91 13 PHE B CA 1
ATOM 3027 C C . PHE B 1 13 ? 26.797 -8.664 -33.594 1 23.91 13 PHE B C 1
ATOM 3029 O O . PHE B 1 13 ? 27.672 -9.508 -33.812 1 23.91 13 PHE B O 1
ATOM 3036 N N . SER B 1 14 ? 27.297 -7.816 -32.781 1 27.86 14 SER B N 1
ATOM 3037 C CA . SER B 1 14 ? 27.938 -8.414 -31.609 1 27.86 14 SER B CA 1
ATOM 3038 C C . SER B 1 14 ? 27.141 -9.586 -31.062 1 27.86 14 SER B C 1
ATOM 3040 O O . SER B 1 14 ? 25.906 -9.539 -31.047 1 27.86 14 SER B O 1
ATOM 3042 N N . PRO B 1 15 ? 27.688 -10.766 -31.078 1 28.33 15 PRO B N 1
ATOM 3043 C CA . PRO B 1 15 ? 27.047 -11.969 -30.516 1 28.33 15 PRO B CA 1
ATOM 3044 C C . PRO B 1 15 ? 26.312 -11.703 -29.219 1 28.33 15 PRO B C 1
ATOM 3046 O O . PRO B 1 15 ? 26.703 -10.82 -28.438 1 28.33 15 PRO B O 1
ATOM 3049 N N . SER B 1 16 ? 25.031 -11.781 -29.266 1 29.7 16 SER B N 1
ATOM 3050 C CA . SER B 1 16 ? 24.125 -11.828 -28.125 1 29.7 16 SER B CA 1
ATOM 3051 C C . SER B 1 16 ? 24.719 -12.633 -26.969 1 29.7 16 SER B C 1
ATOM 3053 O O . SER B 1 16 ? 25.203 -13.75 -27.172 1 29.7 16 SER B O 1
ATOM 3055 N N . LEU B 1 17 ? 25.406 -12.016 -26.047 1 33.06 17 LEU B N 1
ATOM 3056 C CA . LEU B 1 17 ? 25.922 -12.742 -24.875 1 33.06 17 LEU B CA 1
ATOM 3057 C C . LEU B 1 17 ? 24.984 -13.891 -24.516 1 33.06 17 LEU B C 1
ATOM 3059 O O . LEU B 1 17 ? 23.766 -13.773 -24.656 1 33.06 17 LEU B O 1
ATOM 3063 N N . PRO B 1 18 ? 25.484 -15.117 -24.516 1 32.91 18 PRO B N 1
ATOM 3064 C CA . PRO B 1 18 ? 24.703 -16.297 -24.156 1 32.91 18 PRO B CA 1
ATOM 3065 C C . PRO B 1 18 ? 23.766 -16.047 -22.984 1 32.91 18 PRO B C 1
ATOM 3067 O O . PRO B 1 18 ? 24.031 -15.18 -22.141 1 32.91 18 PRO B O 1
ATOM 3070 N N . PRO B 1 19 ? 22.531 -16.344 -23.078 1 35.88 19 PRO B N 1
ATOM 3071 C CA . PRO B 1 19 ? 21.578 -16.266 -21.953 1 35.88 19 PRO B CA 1
ATOM 3072 C C . PRO B 1 19 ? 22.172 -16.812 -20.656 1 35.88 19 PRO B C 1
ATOM 3074 O O . PRO B 1 19 ? 22.875 -17.828 -20.656 1 35.88 19 PRO B O 1
ATOM 3077 N N . SER B 1 20 ? 22.688 -16.062 -19.781 1 37.81 20 SER B N 1
ATOM 3078 C CA . SER B 1 20 ? 23.234 -16.516 -18.516 1 37.81 20 SER B CA 1
ATOM 3079 C C . SER B 1 20 ? 22.469 -17.719 -17.984 1 37.81 20 SER B C 1
ATOM 3081 O O . SER B 1 20 ? 21.281 -17.609 -17.656 1 37.81 20 SER B O 1
ATOM 3083 N N . SER B 1 21 ? 22.766 -18.922 -18.406 1 39.53 21 SER B N 1
ATOM 3084 C CA . SER B 1 21 ? 22.344 -20.188 -17.844 1 39.53 21 SER B CA 1
ATOM 3085 C C . SER B 1 21 ? 22.312 -20.141 -16.328 1 39.53 21 SER B C 1
ATOM 3087 O O . SER B 1 21 ? 23.234 -19.625 -15.703 1 39.53 21 SER B O 1
ATOM 3089 N N . ILE B 1 22 ? 21.219 -20.109 -15.75 1 48.38 22 ILE B N 1
ATOM 3090 C CA . ILE B 1 22 ? 21.109 -20.297 -14.305 1 48.38 22 ILE B CA 1
ATOM 3091 C C . ILE B 1 22 ? 22.047 -21.406 -13.859 1 48.38 22 ILE B C 1
ATOM 3093 O O . ILE B 1 22 ? 21.891 -22.562 -14.281 1 48.38 22 ILE B O 1
ATOM 3097 N N . SER B 1 23 ? 23.266 -21.094 -13.492 1 49.44 23 SER B N 1
ATOM 3098 C CA . SER B 1 23 ? 24.219 -22.094 -13.031 1 49.44 23 SER B CA 1
ATOM 3099 C C . SER B 1 23 ? 23.625 -22.938 -11.898 1 49.44 23 SER B C 1
ATOM 3101 O O . SER B 1 23 ? 22.891 -22.406 -11.055 1 49.44 23 SER B O 1
ATOM 3103 N N . LEU B 1 24 ? 23.656 -24.281 -12.062 1 47.97 24 LEU B N 1
ATOM 3104 C CA . LEU B 1 24 ? 23.297 -25.25 -11.031 1 47.97 24 LEU B CA 1
ATOM 3105 C C . LEU B 1 24 ? 23.703 -24.734 -9.648 1 47.97 24 LEU B C 1
ATOM 3107 O O . LEU B 1 24 ? 22.969 -24.922 -8.672 1 47.97 24 LEU B O 1
ATOM 3111 N N . GLY B 1 25 ? 24.766 -24.078 -9.578 1 47.16 25 GLY B N 1
ATOM 3112 C CA . GLY B 1 25 ? 25.25 -23.531 -8.32 1 47.16 25 GLY B CA 1
ATOM 3113 C C . GLY B 1 25 ? 24.328 -22.453 -7.754 1 47.16 25 GLY B C 1
ATOM 3114 O O . GLY B 1 25 ? 24.109 -22.391 -6.539 1 47.16 25 GLY B O 1
ATOM 3115 N N . SER B 1 26 ? 23.703 -21.734 -8.609 1 65.75 26 SER B N 1
ATOM 3116 C CA . SER B 1 26 ? 22.812 -20.656 -8.18 1 65.75 26 SER B CA 1
ATOM 3117 C C . SER B 1 26 ? 21.5 -21.219 -7.629 1 65.75 26 SER B C 1
ATOM 3119 O O . SER B 1 26 ? 20.984 -20.719 -6.625 1 65.75 26 SER B O 1
ATOM 3121 N N . LEU B 1 27 ? 21.156 -22.391 -8.164 1 74.5 27 LEU B N 1
ATOM 3122 C CA . LEU B 1 27 ? 19.906 -23 -7.699 1 74.5 27 LEU B CA 1
ATOM 3123 C C . LEU B 1 27 ? 20.109 -23.656 -6.336 1 74.5 27 LEU B C 1
ATOM 3125 O O . LEU B 1 27 ? 19.234 -23.578 -5.469 1 74.5 27 LEU B O 1
ATOM 3129 N N . ASP B 1 28 ? 21.203 -24.297 -6.188 1 80.31 28 ASP B N 1
ATOM 3130 C CA . ASP B 1 28 ? 21.5 -24.922 -4.902 1 80.31 28 ASP B CA 1
ATOM 3131 C C . ASP B 1 28 ? 21.594 -23.875 -3.795 1 80.31 28 ASP B C 1
ATOM 3133 O O . ASP B 1 28 ? 21.125 -24.094 -2.678 1 80.31 28 ASP B O 1
ATOM 3137 N N . SER B 1 29 ? 22.172 -22.812 -4.203 1 84.56 29 SER B N 1
ATOM 3138 C CA . SER B 1 29 ? 22.297 -21.719 -3.23 1 84.56 29 SER B CA 1
ATOM 3139 C C . SER B 1 29 ? 20.922 -21.156 -2.85 1 84.56 29 SER B C 1
ATOM 3141 O O . SER B 1 29 ? 20.688 -20.828 -1.685 1 84.56 29 SER B O 1
ATOM 3143 N N . ALA B 1 30 ? 20.062 -21.109 -3.777 1 88.19 30 ALA B N 1
ATOM 3144 C CA . ALA B 1 30 ? 18.719 -20.609 -3.533 1 88.19 30 ALA B CA 1
ATOM 3145 C C . ALA B 1 30 ? 17.953 -21.531 -2.582 1 88.19 30 ALA B C 1
ATOM 3147 O O . ALA B 1 30 ? 17.297 -21.062 -1.653 1 88.19 30 ALA B O 1
ATOM 3148 N N . GLU B 1 31 ? 18.094 -22.75 -2.756 1 90.75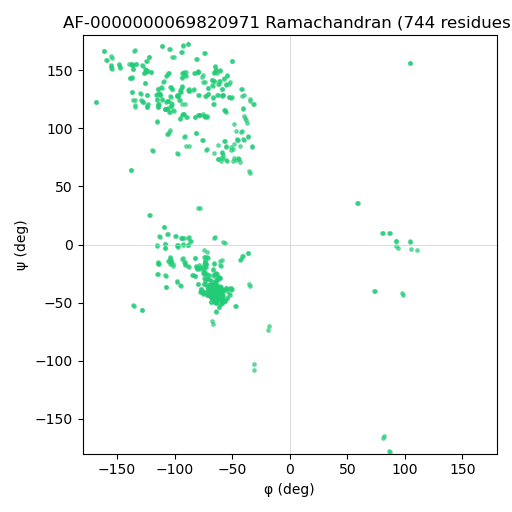 31 GLU B N 1
ATOM 3149 C CA . GLU B 1 31 ? 17.391 -23.719 -1.918 1 90.75 31 GLU B CA 1
ATOM 3150 C C . GLU B 1 31 ? 17.938 -23.719 -0.492 1 90.75 31 GLU B C 1
ATOM 3152 O O . GLU B 1 31 ? 17.172 -23.828 0.47 1 90.75 31 GLU B O 1
ATOM 3157 N N . ARG B 1 32 ? 19.281 -23.625 -0.398 1 89.44 32 ARG B N 1
ATOM 3158 C CA . ARG B 1 32 ? 19.875 -23.562 0.931 1 89.44 32 ARG B CA 1
ATOM 3159 C C . ARG B 1 32 ? 19.391 -22.328 1.694 1 89.44 32 ARG B C 1
ATOM 3161 O O . ARG B 1 32 ? 19.062 -22.422 2.879 1 89.44 32 ARG B O 1
ATOM 3168 N N . TRP B 1 33 ? 19.328 -21.297 0.98 1 88.56 33 TRP B N 1
ATOM 3169 C CA . TRP B 1 33 ? 18.828 -20.062 1.593 1 88.56 33 TRP B CA 1
ATOM 3170 C C . TRP B 1 33 ? 17.391 -20.219 2.049 1 88.56 33 TRP B C 1
ATOM 3172 O O . TRP B 1 33 ? 17.031 -19.844 3.168 1 88.56 33 TRP B O 1
ATOM 3182 N N . LEU B 1 34 ? 16.594 -20.766 1.244 1 91.44 34 LEU B N 1
ATOM 3183 C CA . LEU B 1 34 ? 15.18 -20.938 1.553 1 91.44 34 LEU B CA 1
ATOM 3184 C C . LEU B 1 34 ? 14.992 -21.906 2.717 1 91.44 34 LEU B C 1
ATOM 3186 O O . LEU B 1 34 ? 14.062 -21.766 3.51 1 91.44 34 LEU B O 1
ATOM 3190 N N . GLU B 1 35 ? 15.852 -22.891 2.803 1 91 35 GLU B N 1
ATOM 3191 C CA . GLU B 1 35 ? 15.805 -23.812 3.924 1 91 35 GLU B CA 1
ATOM 3192 C C . GLU B 1 35 ? 16.062 -23.109 5.246 1 91 35 GLU B C 1
ATOM 3194 O O . GLU B 1 35 ? 15.398 -23.375 6.246 1 91 35 GLU B O 1
ATOM 3199 N N . VAL B 1 36 ? 17.016 -22.266 5.203 1 89.12 36 VAL B N 1
ATOM 3200 C CA . VAL B 1 36 ? 17.328 -21.484 6.398 1 89.12 36 VAL B CA 1
ATOM 3201 C C . VAL B 1 36 ? 16.141 -20.609 6.777 1 89.12 36 VAL B C 1
ATOM 3203 O O . VAL B 1 36 ? 15.734 -20.562 7.945 1 89.12 36 VAL B O 1
ATOM 3206 N N . GLU B 1 37 ? 15.594 -19.953 5.793 1 89.38 37 GLU B N 1
ATOM 3207 C CA . GLU B 1 37 ? 14.445 -19.094 6.023 1 89.38 37 GLU B CA 1
ATOM 3208 C C . GLU B 1 37 ? 13.25 -19.891 6.539 1 89.38 37 GLU B C 1
ATOM 3210 O O . GLU B 1 37 ? 12.5 -19.391 7.391 1 89.38 37 GLU B O 1
ATOM 3215 N N . THR B 1 38 ? 13.094 -21.031 6.066 1 91.75 38 THR B N 1
ATOM 3216 C CA . THR B 1 38 ? 11.984 -21.891 6.484 1 91.75 38 THR B CA 1
ATOM 3217 C C . THR B 1 38 ? 12.164 -22.328 7.934 1 91.75 38 THR B C 1
ATOM 3219 O O . THR B 1 38 ? 11.203 -22.328 8.711 1 91.75 38 THR B O 1
ATOM 3222 N N . THR B 1 39 ? 13.328 -22.688 8.234 1 90.69 39 THR B N 1
ATOM 3223 C CA . THR B 1 39 ? 13.625 -23.156 9.594 1 90.69 39 THR B CA 1
ATOM 3224 C C . THR B 1 39 ? 13.344 -22.047 10.609 1 90.69 39 THR B C 1
ATOM 3226 O O . THR B 1 39 ? 12.836 -22.312 11.703 1 90.69 39 THR B O 1
ATOM 3229 N N . ALA B 1 40 ? 13.633 -20.859 10.203 1 88.06 40 ALA B N 1
ATOM 3230 C CA . ALA B 1 40 ? 13.422 -19.719 11.078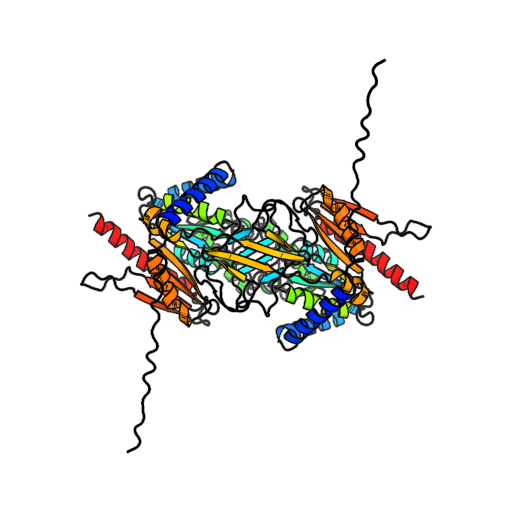 1 88.06 40 ALA B CA 1
ATOM 3231 C C . ALA B 1 40 ? 11.938 -19.5 11.344 1 88.06 40 ALA B C 1
ATOM 3233 O O . ALA B 1 40 ? 11.562 -18.906 12.359 1 88.06 40 ALA B O 1
ATOM 3234 N N . ARG B 1 41 ? 11.094 -20.016 10.461 1 90.38 41 ARG B N 1
ATOM 3235 C CA . ARG B 1 41 ? 9.664 -19.719 10.539 1 90.38 41 ARG B CA 1
ATOM 3236 C C . ARG B 1 41 ? 8.891 -20.922 11.094 1 90.38 41 ARG B C 1
ATOM 3238 O O . ARG B 1 41 ? 7.738 -20.781 11.508 1 90.38 41 ARG B O 1
ATOM 3245 N N . LYS B 1 42 ? 9.461 -22.062 11.156 1 89.69 42 LYS B N 1
ATOM 3246 C CA . LYS B 1 42 ? 8.781 -23.328 11.414 1 89.69 42 LYS B CA 1
ATOM 3247 C C . LYS B 1 42 ? 8.094 -23.312 12.781 1 89.69 42 LYS B C 1
ATOM 3249 O O . LYS B 1 42 ? 7.02 -23.891 12.945 1 89.69 42 LYS B O 1
ATOM 3254 N N . SER B 1 43 ? 8.633 -22.547 13.695 1 90.88 43 SER B N 1
ATOM 3255 C CA . SER B 1 43 ? 8.102 -22.594 15.055 1 90.88 43 SER B CA 1
ATOM 3256 C C . SER B 1 43 ? 7.109 -21.453 15.305 1 90.88 43 SER B C 1
ATOM 3258 O O . SER B 1 43 ? 6.488 -21.391 16.359 1 90.88 43 SER B O 1
ATOM 3260 N N . THR B 1 44 ? 6.945 -20.672 14.336 1 92.69 44 THR B N 1
ATOM 3261 C CA . THR B 1 44 ? 6.055 -19.531 14.531 1 92.69 44 THR B CA 1
ATOM 3262 C C . THR B 1 44 ? 4.594 -19.969 14.391 1 92.69 44 THR B C 1
ATOM 3264 O O . THR B 1 44 ? 4.285 -20.906 13.664 1 92.69 44 THR B O 1
ATOM 3267 N N . LYS B 1 45 ? 3.752 -19.297 15.117 1 93.88 45 LYS B N 1
ATOM 3268 C CA . LYS B 1 45 ? 2.316 -19.547 15.039 1 93.88 45 LYS B CA 1
ATOM 3269 C C . LYS B 1 45 ? 1.795 -19.297 13.625 1 93.88 45 LYS B C 1
ATOM 3271 O O . LYS B 1 45 ? 0.955 -20.047 13.125 1 93.88 45 LYS B O 1
ATOM 3276 N N . ASP B 1 46 ? 2.303 -18.375 12.977 1 92.25 46 ASP B N 1
ATOM 3277 C CA . ASP B 1 46 ? 1.89 -18.016 11.625 1 92.25 46 ASP B CA 1
ATOM 3278 C C . ASP B 1 46 ? 2.158 -19.156 10.648 1 92.25 46 ASP B C 1
ATOM 3280 O O . ASP B 1 46 ? 1.315 -19.484 9.812 1 92.25 46 ASP B O 1
ATOM 3284 N N . TRP B 1 47 ? 3.289 -19.766 10.836 1 94.62 47 TRP B N 1
ATOM 3285 C CA . TRP B 1 47 ? 3.66 -20.875 9.961 1 94.62 47 TRP B CA 1
ATOM 3286 C C . TRP B 1 47 ? 2.787 -22.094 10.227 1 94.62 47 TRP B C 1
ATOM 3288 O O . TRP B 1 47 ? 2.316 -22.75 9.289 1 94.62 47 TRP B O 1
ATOM 3298 N N . GLN B 1 48 ? 2.568 -22.344 11.453 1 95.56 48 GLN B N 1
ATOM 3299 C CA . GLN B 1 48 ? 1.747 -23.484 11.828 1 95.56 48 GLN B CA 1
ATOM 3300 C C . GLN B 1 48 ? 0.312 -23.312 11.336 1 95.56 48 GLN B C 1
ATOM 3302 O O . GLN B 1 48 ? -0.288 -24.266 10.82 1 95.56 48 GLN B O 1
ATOM 3307 N N . ASP B 1 49 ? -0.197 -22.203 11.477 1 95.88 49 ASP B N 1
ATOM 3308 C CA . ASP B 1 49 ? -1.539 -21.906 10.977 1 95.88 49 ASP B CA 1
ATOM 3309 C C . ASP B 1 49 ? -1.604 -22.031 9.461 1 95.88 49 ASP B C 1
ATOM 3311 O O . ASP B 1 49 ? -2.555 -22.594 8.914 1 95.88 49 ASP B O 1
ATOM 3315 N N . PHE B 1 50 ? -0.6 -21.578 8.859 1 95.69 50 PHE B N 1
ATOM 3316 C CA . PHE B 1 50 ? -0.517 -21.625 7.402 1 95.69 50 PHE B CA 1
ATOM 3317 C C . PHE B 1 50 ? -0.539 -23.062 6.902 1 95.69 50 PHE B C 1
ATOM 3319 O O . PHE B 1 50 ? -1.377 -23.422 6.074 1 95.69 50 PHE B O 1
ATOM 3326 N N . THR B 1 51 ? 0.339 -23.844 7.422 1 96.88 51 THR B N 1
ATOM 3327 C CA . THR B 1 51 ? 0.475 -25.219 6.949 1 96.88 51 THR B CA 1
ATOM 3328 C C . THR B 1 51 ? -0.775 -26.031 7.277 1 96.88 51 THR B C 1
ATOM 3330 O O . THR B 1 51 ? -1.231 -26.844 6.461 1 96.88 51 THR B O 1
ATOM 3333 N N . LYS B 1 52 ? -1.32 -25.781 8.391 1 96.94 52 LYS B N 1
ATOM 3334 C CA . LYS B 1 52 ? -2.525 -26.5 8.789 1 96.94 52 LYS B CA 1
ATOM 3335 C C . LYS B 1 52 ? -3.701 -26.156 7.875 1 96.94 52 LYS B C 1
ATOM 3337 O O . LYS B 1 52 ? -4.414 -27.047 7.41 1 96.94 52 LYS B O 1
ATOM 3342 N N . ARG B 1 53 ? -3.891 -24.969 7.594 1 97.06 53 ARG B N 1
ATOM 3343 C CA . ARG B 1 53 ? -5.008 -24.516 6.77 1 97.06 53 ARG B CA 1
ATOM 3344 C C . ARG B 1 53 ? -4.906 -25.062 5.355 1 97.06 53 ARG B C 1
ATOM 3346 O O . ARG B 1 53 ? -5.91 -25.469 4.766 1 97.06 53 ARG B O 1
ATOM 3353 N N . VAL B 1 54 ? -3.693 -25.047 4.891 1 97.75 54 VAL B N 1
ATOM 3354 C CA . VAL B 1 54 ? -3.504 -25.547 3.531 1 97.75 54 VAL B CA 1
ATOM 3355 C C . VAL B 1 54 ? -3.756 -27.047 3.49 1 97.75 54 VAL B C 1
ATOM 3357 O O . VAL B 1 54 ? -4.445 -27.547 2.594 1 97.75 54 VAL B O 1
ATOM 3360 N N . HIS B 1 55 ? -3.236 -27.75 4.438 1 96.75 55 HIS B N 1
ATOM 3361 C CA . HIS B 1 55 ? -3.436 -29.188 4.488 1 96.75 55 HIS B CA 1
ATOM 3362 C C . HIS B 1 55 ? -4.918 -29.547 4.574 1 96.75 55 HIS B C 1
ATOM 3364 O O . HIS B 1 55 ? -5.395 -30.422 3.854 1 96.75 55 HIS B O 1
ATOM 3370 N N . ASP B 1 56 ? -5.586 -28.875 5.461 1 97.19 56 ASP B N 1
ATOM 3371 C CA . ASP B 1 56 ? -7.016 -29.125 5.629 1 97.19 56 ASP B CA 1
ATOM 3372 C C . ASP B 1 56 ? -7.773 -28.859 4.328 1 97.19 56 ASP B C 1
ATOM 3374 O O . ASP B 1 56 ? -8.672 -29.625 3.969 1 97.19 56 ASP B O 1
ATOM 3378 N N . PHE B 1 57 ? -7.414 -27.906 3.664 1 97.62 57 PHE B N 1
ATOM 3379 C CA . PHE B 1 57 ? -8.078 -27.516 2.426 1 97.62 57 PHE B CA 1
ATOM 3380 C C . PHE B 1 57 ? -7.84 -28.547 1.333 1 97.62 57 PHE B C 1
ATOM 3382 O O . PHE B 1 57 ? -8.781 -28.984 0.662 1 97.62 57 PHE B O 1
ATOM 3389 N N . VAL B 1 58 ? -6.574 -28.906 1.175 1 97.5 58 VAL B N 1
ATOM 3390 C CA . VAL B 1 58 ? -6.199 -29.859 0.134 1 97.5 58 VAL B CA 1
ATOM 3391 C C . VAL B 1 58 ? -6.844 -31.219 0.414 1 97.5 58 VAL B C 1
ATOM 3393 O O . VAL B 1 58 ? -7.297 -31.891 -0.509 1 97.5 58 VAL B O 1
ATOM 3396 N N . GLU B 1 59 ? -6.926 -31.578 1.637 1 95.25 59 GLU B N 1
ATOM 3397 C CA . GLU B 1 59 ? -7.582 -32.812 2.006 1 95.25 59 GLU B CA 1
ATOM 3398 C C . GLU B 1 59 ? -9.062 -32.812 1.638 1 95.25 59 GLU B C 1
ATOM 3400 O O . GLU B 1 59 ? -9.625 -33.844 1.235 1 95.25 59 GLU B O 1
ATOM 3405 N N . LYS B 1 60 ? -9.562 -31.75 1.788 1 95.75 60 LYS B N 1
ATOM 3406 C CA . LYS B 1 60 ? -10.992 -31.594 1.545 1 95.75 60 LYS B CA 1
ATOM 3407 C C . LYS B 1 60 ? -11.297 -31.578 0.05 1 95.75 60 LYS B C 1
ATOM 3409 O O . LYS B 1 60 ? -12.266 -32.188 -0.399 1 95.75 60 LYS B O 1
ATOM 3414 N N . VAL B 1 61 ? -10.469 -30.922 -0.743 1 95.88 61 VAL B N 1
ATOM 3415 C CA . VAL B 1 61 ? -10.883 -30.625 -2.109 1 95.88 61 VAL B CA 1
ATOM 3416 C C . VAL B 1 61 ? -10 -31.391 -3.096 1 95.88 61 VAL B C 1
ATOM 3418 O O . VAL B 1 61 ? -10.336 -31.516 -4.273 1 95.88 61 VAL B O 1
ATOM 3421 N N . GLY B 1 62 ? -8.898 -31.875 -2.66 1 91.25 62 GLY B N 1
ATOM 3422 C CA . GLY B 1 62 ? -7.84 -32.375 -3.527 1 91.25 62 GLY B CA 1
ATOM 3423 C C . GLY B 1 62 ? -8.25 -33.562 -4.352 1 91.25 62 GLY B C 1
ATOM 3424 O O . GLY B 1 62 ? -7.715 -33.781 -5.438 1 91.25 62 GLY B O 1
ATOM 3425 N N . LEU B 1 63 ? -9.219 -34.312 -3.875 1 91.12 63 LEU B N 1
ATOM 3426 C CA . LEU B 1 63 ? -9.641 -35.5 -4.578 1 91.12 63 LEU B CA 1
ATOM 3427 C C . LEU B 1 63 ? -10.773 -35.188 -5.551 1 91.12 63 LEU B C 1
ATOM 3429 O O . LEU B 1 63 ? -11.016 -35.969 -6.488 1 91.12 63 LEU B O 1
ATOM 3433 N N . GLU B 1 64 ? -11.383 -34.094 -5.359 1 93.19 64 GLU B N 1
ATOM 3434 C CA . GLU B 1 64 ? -12.633 -33.844 -6.082 1 93.19 64 GLU B CA 1
ATOM 3435 C C . GLU B 1 64 ? -12.445 -32.812 -7.176 1 93.19 64 GLU B C 1
ATOM 3437 O O . GLU B 1 64 ? -13.195 -32.781 -8.156 1 93.19 64 GLU B O 1
ATOM 3442 N N . SER B 1 65 ? -11.531 -31.953 -7.031 1 96.38 65 SER B N 1
ATOM 3443 C CA . SER B 1 65 ? -11.383 -30.828 -7.953 1 96.38 65 SER B CA 1
ATOM 3444 C C . SER B 1 65 ? -9.914 -30.578 -8.281 1 96.38 65 SER B C 1
ATOM 3446 O O . SER B 1 65 ? -9.039 -30.797 -7.441 1 96.38 65 SER B O 1
ATOM 3448 N N . PRO B 1 66 ? -9.695 -30.188 -9.594 1 98.06 66 PRO B N 1
ATOM 3449 C CA . PRO B 1 66 ? -8.359 -29.641 -9.82 1 98.06 66 PRO B CA 1
ATOM 3450 C C . PRO B 1 66 ? -8.078 -28.406 -8.977 1 98.06 66 PRO B C 1
ATOM 3452 O O . PRO B 1 66 ? -9.008 -27.656 -8.641 1 98.06 66 PRO B O 1
ATOM 3455 N N . ILE B 1 67 ? -6.836 -28.172 -8.602 1 98.62 67 ILE B N 1
ATOM 3456 C CA . ILE B 1 67 ? -6.488 -27.062 -7.715 1 98.62 67 ILE B CA 1
ATOM 3457 C C . ILE B 1 67 ? -5.605 -26.078 -8.461 1 98.62 67 ILE B C 1
ATOM 3459 O O . ILE B 1 67 ? -4.605 -26.453 -9.078 1 98.62 67 ILE B O 1
ATOM 3463 N N . ALA B 1 68 ? -6.004 -24.812 -8.5 1 98.81 68 ALA B N 1
ATOM 3464 C CA . ALA B 1 68 ? -5.176 -23.719 -8.992 1 98.81 68 ALA B CA 1
ATOM 3465 C C . ALA B 1 68 ? -4.605 -22.906 -7.84 1 98.81 68 ALA B C 1
ATOM 3467 O O . ALA B 1 68 ? -5.355 -22.344 -7.031 1 98.81 68 ALA B O 1
ATOM 3468 N N . CYS B 1 69 ? -3.33 -22.844 -7.707 1 98.88 69 CYS B N 1
ATOM 3469 C CA . CYS B 1 69 ? -2.67 -21.922 -6.793 1 98.88 69 CYS B CA 1
ATOM 3470 C C . CYS B 1 69 ? -2.322 -20.609 -7.496 1 98.88 69 CYS B C 1
ATOM 3472 O O . CYS B 1 69 ? -1.473 -20.594 -8.391 1 98.88 69 CYS B O 1
ATOM 3474 N N . VAL B 1 70 ? -2.979 -19.562 -7.09 1 98.81 70 VAL B N 1
ATOM 3475 C CA . VAL B 1 70 ? -2.805 -18.25 -7.699 1 98.81 70 VAL B CA 1
ATOM 3476 C C . VAL B 1 70 ? -2.051 -17.328 -6.738 1 98.81 70 VAL B C 1
ATOM 3478 O O . VAL B 1 70 ? -2.49 -17.109 -5.609 1 98.81 70 VAL B O 1
ATOM 3481 N N . THR B 1 71 ? -0.886 -16.891 -7.125 1 98.69 71 THR B N 1
ATOM 3482 C CA . THR B 1 71 ? -0.208 -15.867 -6.336 1 98.69 71 THR B CA 1
ATOM 3483 C C . THR B 1 71 ? -0.533 -14.477 -6.867 1 98.69 71 THR B C 1
ATOM 3485 O O . THR B 1 71 ? -0.754 -14.297 -8.062 1 98.69 71 THR B O 1
ATOM 3488 N N . SER B 1 72 ? -0.584 -13.523 -5.957 1 97.44 72 SER B N 1
ATOM 3489 C CA . SER B 1 72 ? -1.092 -12.219 -6.367 1 97.44 72 SER B CA 1
ATOM 3490 C C . SER B 1 72 ? -0.553 -11.109 -5.469 1 97.44 72 SER B C 1
ATOM 3492 O O . SER B 1 72 ? -0.199 -11.352 -4.312 1 97.44 72 SER B O 1
ATOM 3494 N N . GLY B 1 73 ? -0.5 -9.891 -6.078 1 94.12 73 GLY B N 1
ATOM 3495 C CA . GLY B 1 73 ? 0.003 -8.75 -5.328 1 94.12 73 GLY B CA 1
ATOM 3496 C C . GLY B 1 73 ? 1.512 -8.609 -5.402 1 94.12 73 GLY B C 1
ATOM 3497 O O . GLY B 1 73 ? 2.18 -9.383 -6.094 1 94.12 73 GLY B O 1
ATOM 3498 N N . GLY B 1 74 ? 2.014 -7.617 -4.711 1 93.5 74 GLY B N 1
ATOM 3499 C CA . GLY B 1 74 ? 3.447 -7.371 -4.711 1 93.5 74 GLY B CA 1
ATOM 3500 C C . GLY B 1 74 ? 4.141 -7.891 -3.465 1 93.5 74 GLY B C 1
ATOM 3501 O O . GLY B 1 74 ? 3.488 -8.211 -2.469 1 93.5 74 GLY B O 1
ATOM 3502 N N . THR B 1 75 ? 5.461 -8.039 -3.586 1 94.75 75 THR B N 1
ATOM 3503 C CA . THR B 1 75 ? 6.273 -8.375 -2.42 1 94.75 75 THR B CA 1
ATOM 3504 C C . THR B 1 75 ? 7.098 -7.172 -1.969 1 94.75 75 THR B C 1
ATOM 3506 O O . THR B 1 75 ? 7.551 -6.379 -2.795 1 94.75 75 THR B O 1
ATOM 3509 N N . MET B 1 76 ? 7.254 -7.07 -0.745 1 92.19 76 MET B N 1
ATOM 3510 C CA . MET B 1 76 ? 8.039 -5.961 -0.217 1 92.19 76 MET B CA 1
ATOM 3511 C C . MET B 1 76 ? 9.414 -6.438 0.25 1 92.19 76 MET B C 1
ATOM 3513 O O . MET B 1 76 ? 9.562 -7.578 0.693 1 92.19 76 MET B O 1
ATOM 3517 N N . ALA B 1 77 ? 10.352 -5.566 0.104 1 91.94 77 ALA B N 1
ATOM 3518 C CA . ALA B 1 77 ? 11.695 -5.75 0.652 1 91.94 77 ALA B CA 1
ATOM 3519 C C . ALA B 1 77 ? 12 -4.699 1.714 1 91.94 77 ALA B C 1
ATOM 3521 O O . ALA B 1 77 ? 12.328 -3.555 1.388 1 91.94 77 ALA B O 1
ATOM 3522 N N . PRO B 1 78 ? 11.984 -5.141 2.953 1 89.38 78 PRO B N 1
ATOM 3523 C CA . PRO B 1 78 ? 12.211 -4.172 4.031 1 89.38 78 PRO B CA 1
ATOM 3524 C C . PRO B 1 78 ? 13.617 -3.584 4.004 1 89.38 78 PRO B C 1
ATOM 3526 O O . PRO B 1 78 ? 14.57 -4.266 3.611 1 89.38 78 PRO B O 1
ATOM 3529 N N . LEU B 1 79 ? 13.703 -2.365 4.422 1 87.25 79 LEU B N 1
ATOM 3530 C CA . LEU B 1 79 ? 15.008 -1.729 4.543 1 87.25 79 LEU B CA 1
ATOM 3531 C C . LEU B 1 79 ? 15.461 -1.681 6 1 87.25 79 LEU B C 1
ATOM 3533 O O . LEU B 1 79 ? 16.609 -1.34 6.293 1 87.25 79 LEU B O 1
ATOM 3537 N N . GLU B 1 80 ? 14.547 -1.935 6.902 1 84.38 80 GLU B N 1
ATOM 3538 C CA . GLU B 1 80 ? 14.797 -2.072 8.336 1 84.38 80 GLU B CA 1
ATOM 3539 C C . GLU B 1 80 ? 13.984 -3.219 8.93 1 84.38 80 GLU B C 1
ATOM 3541 O O . GLU B 1 80 ? 12.961 -3.621 8.367 1 84.38 80 GLU B O 1
ATOM 3546 N N . LEU B 1 81 ? 14.508 -3.738 10.039 1 78.44 81 LEU B N 1
ATOM 3547 C CA . LEU B 1 81 ? 13.773 -4.816 10.695 1 78.44 81 LEU B CA 1
ATOM 3548 C C . LEU B 1 81 ? 12.422 -4.324 11.203 1 78.44 81 LEU B C 1
ATOM 3550 O O . LEU B 1 81 ? 11.391 -4.93 10.914 1 78.44 81 LEU B O 1
ATOM 3554 N N . ASN B 1 82 ? 12.492 -3.291 12.055 1 78.94 82 ASN B N 1
ATOM 3555 C CA . ASN B 1 82 ? 11.242 -2.59 12.344 1 78.94 82 ASN B CA 1
ATOM 3556 C C . ASN B 1 82 ? 10.828 -1.677 11.195 1 78.94 82 ASN B C 1
ATOM 3558 O O . ASN B 1 82 ? 11.18 -0.497 11.172 1 78.94 82 ASN B O 1
ATOM 3562 N N . THR B 1 83 ? 10.086 -2.283 10.336 1 77.75 83 THR B N 1
ATOM 3563 C CA . THR B 1 83 ? 9.984 -1.777 8.977 1 77.75 83 THR B CA 1
ATOM 3564 C C . THR B 1 83 ? 9.172 -0.49 8.93 1 77.75 83 THR B C 1
ATOM 3566 O O . THR B 1 83 ? 7.957 -0.511 9.156 1 77.75 83 THR B O 1
ATOM 3569 N N . VAL B 1 84 ? 9.891 0.473 8.656 1 80.88 84 VAL B N 1
ATOM 3570 C CA . VAL B 1 84 ? 9.281 1.767 8.367 1 80.88 84 VAL B CA 1
ATOM 3571 C C . VAL B 1 84 ? 9.398 2.072 6.879 1 80.88 84 VAL B C 1
ATOM 3573 O O . VAL B 1 84 ? 8.461 2.586 6.27 1 80.88 84 VAL B O 1
ATOM 3576 N N . ARG B 1 85 ? 10.516 1.656 6.406 1 85.81 85 ARG B N 1
ATOM 3577 C CA . ARG B 1 85 ? 10.75 1.86 4.98 1 85.81 85 ARG B CA 1
ATOM 3578 C C . ARG B 1 85 ? 10.969 0.531 4.266 1 85.81 85 ARG B C 1
ATOM 3580 O O . ARG B 1 85 ? 11.555 -0.395 4.832 1 85.81 85 ARG B O 1
ATOM 3587 N N . PHE B 1 86 ? 10.547 0.527 3.016 1 90.5 86 PHE B N 1
ATOM 3588 C CA . PHE B 1 86 ? 10.688 -0.689 2.225 1 90.5 86 PHE B CA 1
ATOM 3589 C C . PHE B 1 86 ? 10.648 -0.375 0.734 1 90.5 86 PHE B C 1
ATOM 3591 O O . PHE B 1 86 ? 10.164 0.686 0.332 1 90.5 86 PHE B O 1
ATOM 3598 N N . ILE B 1 87 ? 11.188 -1.293 0.004 1 89.94 87 ILE B N 1
ATOM 3599 C CA . ILE B 1 87 ? 11.047 -1.263 -1.447 1 89.94 87 ILE B CA 1
ATOM 3600 C C . ILE B 1 87 ? 9.867 -2.145 -1.865 1 89.94 87 ILE B C 1
ATOM 3602 O O . ILE B 1 87 ? 9.734 -3.275 -1.394 1 89.94 87 ILE B O 1
ATOM 3606 N N . ASP B 1 88 ? 9.094 -1.569 -2.652 1 90 88 ASP B N 1
ATOM 3607 C CA . ASP B 1 88 ? 7.891 -2.285 -3.057 1 90 88 ASP B CA 1
ATOM 3608 C C . ASP B 1 88 ? 7.754 -2.318 -4.578 1 90 88 ASP B C 1
ATOM 3610 O O . ASP B 1 88 ? 8.391 -1.532 -5.281 1 90 88 ASP B O 1
ATOM 3614 N N . ASN B 1 89 ? 7.062 -3.336 -4.984 1 87.19 89 ASN B N 1
ATOM 3615 C CA . ASN B 1 89 ? 6.648 -3.459 -6.379 1 87.19 89 ASN B CA 1
ATOM 3616 C C . ASN B 1 89 ? 5.172 -3.119 -6.559 1 87.19 89 ASN B C 1
ATOM 3618 O O . ASN B 1 89 ? 4.332 -3.549 -5.766 1 87.19 89 ASN B O 1
ATOM 3622 N N . PHE B 1 90 ? 5.016 -2.383 -7.551 1 80.88 90 PHE B N 1
ATOM 3623 C CA . PHE B 1 90 ? 3.633 -2.004 -7.816 1 80.88 90 PHE B CA 1
ATOM 3624 C C . PHE B 1 90 ? 2.811 -3.217 -8.234 1 80.88 90 PHE B C 1
ATOM 3626 O O . PHE B 1 90 ? 3.168 -3.92 -9.188 1 80.88 90 PHE B O 1
ATOM 3633 N N . SER B 1 91 ? 1.713 -3.414 -7.539 1 88.81 91 SER B N 1
ATOM 3634 C CA . SER B 1 91 ? 0.7 -4.402 -7.895 1 88.81 91 SER B CA 1
ATOM 3635 C C . SER B 1 91 ? -0.575 -4.203 -7.082 1 88.81 91 SER B C 1
ATOM 3637 O O . SER B 1 91 ? -0.542 -4.242 -5.852 1 88.81 91 SER B O 1
ATOM 3639 N N . THR B 1 92 ? -1.63 -4.012 -7.773 1 82.25 92 THR B N 1
ATOM 3640 C CA . THR B 1 92 ? -2.906 -3.883 -7.078 1 82.25 92 THR B CA 1
ATOM 3641 C C . THR B 1 92 ? -3.459 -5.254 -6.703 1 82.25 92 THR B C 1
ATOM 3643 O O . THR B 1 92 ? -4.34 -5.363 -5.848 1 82.25 92 THR B O 1
ATOM 3646 N N . GLY B 1 93 ? -2.996 -6.277 -7.359 1 90.5 93 GLY B N 1
ATOM 3647 C CA . GLY B 1 93 ? -3.51 -7.617 -7.145 1 90.5 93 GLY B CA 1
ATOM 3648 C C . GLY B 1 93 ? -4.73 -7.934 -7.984 1 90.5 93 GLY B C 1
ATOM 3649 O O . GLY B 1 93 ? -5.328 -9.008 -7.848 1 90.5 93 GLY B O 1
ATOM 3650 N N . SER B 1 94 ? -5.094 -7.117 -8.938 1 90.06 94 SER B N 1
ATOM 3651 C CA . SER B 1 94 ? -6.305 -7.273 -9.734 1 90.06 94 SER B CA 1
ATOM 3652 C C . SER B 1 94 ? -6.219 -8.5 -10.641 1 90.06 94 SER B C 1
ATOM 3654 O O . SER B 1 94 ? -7.148 -9.305 -10.695 1 90.06 94 SER B O 1
ATOM 3656 N N . ARG B 1 95 ? -5.117 -8.664 -11.305 1 94.62 95 ARG B N 1
ATOM 3657 C CA . ARG B 1 95 ? -4.922 -9.797 -12.195 1 94.62 95 ARG B CA 1
ATOM 3658 C C . ARG B 1 95 ? -5.129 -11.117 -11.469 1 94.62 95 ARG B C 1
ATOM 3660 O O . ARG B 1 95 ? -5.848 -11.992 -11.945 1 94.62 95 ARG B O 1
ATOM 3667 N N . GLY B 1 96 ? -4.512 -11.227 -10.352 1 97.19 96 GLY B N 1
ATOM 3668 C CA . GLY B 1 96 ? -4.648 -12.453 -9.578 1 97.19 96 GLY B CA 1
ATOM 3669 C C . GLY B 1 96 ? -6.047 -12.664 -9.031 1 97.19 96 GLY B C 1
ATOM 3670 O O . GLY B 1 96 ? -6.605 -13.758 -9.148 1 97.19 96 GLY B O 1
ATOM 3671 N N . ALA B 1 97 ? -6.664 -11.625 -8.508 1 94.25 97 ALA B N 1
ATOM 3672 C CA . ALA B 1 97 ? -7.973 -11.727 -7.871 1 94.25 97 ALA B CA 1
ATOM 3673 C C . ALA B 1 97 ? -9.047 -12.125 -8.883 1 94.25 97 ALA B C 1
ATOM 3675 O O . ALA B 1 97 ? -9.82 -13.055 -8.641 1 94.25 97 ALA B O 1
ATOM 3676 N N . VAL B 1 98 ? -9.07 -11.484 -9.992 1 95.19 98 VAL B N 1
ATOM 3677 C CA . VAL B 1 98 ? -10.086 -11.727 -11.008 1 95.19 98 VAL B CA 1
ATOM 3678 C C . VAL B 1 98 ? -9.859 -13.102 -11.641 1 95.19 98 VAL B C 1
ATOM 3680 O O . VAL B 1 98 ? -10.812 -13.836 -11.898 1 95.19 98 VAL B O 1
ATOM 3683 N N . SER B 1 99 ? -8.625 -13.453 -11.867 1 98.44 99 SER B N 1
ATOM 3684 C CA . SER B 1 99 ? -8.336 -14.773 -12.414 1 98.44 99 SER B CA 1
ATOM 3685 C C . SER B 1 99 ? -8.797 -15.875 -11.477 1 98.44 99 SER B C 1
ATOM 3687 O O . SER B 1 99 ? -9.336 -16.891 -11.922 1 98.44 99 SER B O 1
ATOM 3689 N N . ALA B 1 100 ? -8.578 -15.656 -10.211 1 98.31 100 ALA B N 1
ATOM 3690 C CA . ALA B 1 100 ? -9.016 -16.641 -9.227 1 98.31 100 ALA B CA 1
ATOM 3691 C C . ALA B 1 100 ? -10.531 -16.859 -9.305 1 98.31 100 ALA B C 1
ATOM 3693 O O . ALA B 1 100 ? -11 -18 -9.203 1 98.31 100 ALA B O 1
ATOM 3694 N N . GLU B 1 101 ? -11.242 -15.805 -9.477 1 97 101 GLU B N 1
ATOM 3695 C CA . GLU B 1 101 ? -12.695 -15.906 -9.609 1 97 101 GLU B CA 1
ATOM 3696 C C . GLU B 1 101 ? -13.078 -16.766 -10.812 1 97 101 GLU B C 1
ATOM 3698 O O . GLU B 1 101 ? -13.953 -17.625 -10.711 1 97 101 GLU B O 1
ATOM 3703 N N . TYR B 1 102 ? -12.398 -16.547 -11.844 1 97.94 102 TYR B N 1
ATOM 3704 C CA . TYR B 1 102 ? -12.75 -17.281 -13.055 1 97.94 102 TYR B CA 1
ATOM 3705 C C . TYR B 1 102 ? -12.297 -18.734 -12.961 1 97.94 102 TYR B C 1
ATOM 3707 O O . TYR B 1 102 ? -12.953 -19.641 -13.492 1 97.94 102 TYR B O 1
ATOM 3715 N N . PHE B 1 103 ? -11.188 -19.047 -12.312 1 98.62 103 PHE B N 1
ATOM 3716 C CA . PHE B 1 103 ? -10.805 -20.438 -12.078 1 98.62 103 PHE B CA 1
ATOM 3717 C C . PHE B 1 103 ? -11.875 -21.156 -11.273 1 98.62 103 PHE B C 1
ATOM 3719 O O . PHE B 1 103 ? -12.211 -22.312 -11.57 1 98.62 103 PHE B O 1
ATOM 3726 N N . LEU B 1 104 ? -12.383 -20.453 -10.281 1 98.12 104 LEU B N 1
ATOM 3727 C CA . LEU B 1 104 ? -13.461 -21.031 -9.484 1 98.12 104 LEU B CA 1
ATOM 3728 C C . LEU B 1 104 ? -14.68 -21.344 -10.359 1 98.12 104 LEU B C 1
ATOM 3730 O O . LEU B 1 104 ? -15.258 -22.422 -10.266 1 98.12 104 LEU B O 1
ATOM 3734 N N . LYS B 1 105 ? -15.016 -20.453 -11.195 1 97.19 105 LYS B N 1
ATOM 3735 C CA . LYS B 1 105 ? -16.156 -20.625 -12.086 1 97.19 105 LYS B CA 1
ATOM 3736 C C . LYS B 1 105 ? -15.938 -21.781 -13.062 1 97.19 105 LYS B C 1
ATOM 3738 O O . LYS B 1 105 ? -16.891 -22.406 -13.516 1 97.19 105 LYS B O 1
ATOM 3743 N N . LEU B 1 106 ? -14.727 -22.062 -13.312 1 97.94 106 LEU B N 1
ATOM 3744 C CA . LEU B 1 106 ? -14.391 -23.109 -14.266 1 97.94 106 LEU B CA 1
ATOM 3745 C C . LEU B 1 106 ? -14.188 -24.438 -13.555 1 97.94 106 LEU B C 1
ATOM 3747 O O . LEU B 1 106 ? -13.695 -25.406 -14.148 1 97.94 106 LEU B O 1
ATOM 3751 N N . GLY B 1 107 ? -14.438 -24.484 -12.258 1 97.38 107 GLY B N 1
ATOM 3752 C CA . GLY B 1 107 ? -14.523 -25.75 -11.547 1 97.38 107 GLY B CA 1
ATOM 3753 C C . GLY B 1 107 ? -13.297 -26.047 -10.695 1 97.38 107 GLY B C 1
ATOM 3754 O O . GLY B 1 107 ? -13.227 -27.094 -10.047 1 97.38 107 GLY B O 1
ATOM 3755 N N . TYR B 1 108 ? -12.391 -25.156 -10.648 1 98.62 108 TYR B N 1
ATOM 3756 C CA . TYR B 1 108 ? -11.188 -25.359 -9.844 1 98.62 108 TYR B CA 1
ATOM 3757 C C . TYR B 1 108 ? -11.438 -25 -8.383 1 98.62 108 TYR B C 1
ATOM 3759 O O . TYR B 1 108 ? -12.289 -24.156 -8.078 1 98.62 108 TYR B O 1
ATOM 3767 N N . ALA B 1 109 ? -10.789 -25.672 -7.48 1 98.5 109 ALA B N 1
ATOM 3768 C CA . ALA B 1 109 ? -10.492 -25.078 -6.18 1 98.5 109 ALA B CA 1
ATOM 3769 C C . ALA B 1 109 ? -9.289 -24.141 -6.266 1 98.5 109 ALA B C 1
ATOM 3771 O O . ALA B 1 109 ? -8.398 -24.344 -7.09 1 98.5 109 ALA B O 1
ATOM 3772 N N . VAL B 1 110 ? -9.336 -23.094 -5.402 1 98.62 110 VAL B N 1
ATOM 3773 C CA . VAL B 1 110 ? -8.297 -22.078 -5.57 1 98.62 110 VAL B CA 1
ATOM 3774 C C . VAL B 1 110 ? -7.602 -21.828 -4.234 1 98.62 110 VAL B C 1
ATOM 3776 O O . VAL B 1 110 ? -8.266 -21.547 -3.229 1 98.62 110 VAL B O 1
ATOM 3779 N N . ILE B 1 111 ? -6.32 -22 -4.207 1 98.56 111 ILE B N 1
ATOM 3780 C CA . ILE B 1 111 ? -5.465 -21.453 -3.164 1 98.56 111 ILE B CA 1
ATOM 3781 C C . ILE B 1 111 ? -4.922 -20.094 -3.605 1 98.56 111 ILE B C 1
ATOM 3783 O O . ILE B 1 111 ? -4.125 -20.016 -4.543 1 98.56 111 ILE B O 1
ATOM 3787 N N . PHE B 1 112 ? -5.375 -19.047 -2.949 1 98 112 PHE B N 1
ATOM 3788 C CA . PHE B 1 112 ? -5.016 -17.688 -3.305 1 98 112 PHE B CA 1
ATOM 3789 C C . PHE B 1 112 ? -3.984 -17.125 -2.332 1 98 112 PHE B C 1
ATOM 3791 O O . PHE B 1 112 ? -4.336 -16.672 -1.24 1 98 112 PHE B O 1
ATOM 3798 N N . LEU B 1 113 ? -2.73 -17.172 -2.729 1 98.19 113 LEU B N 1
ATOM 3799 C CA . LEU B 1 113 ? -1.632 -16.609 -1.951 1 98.19 113 LEU B CA 1
ATOM 3800 C C . LEU B 1 113 ? -1.38 -15.156 -2.34 1 98.19 113 LEU B C 1
ATOM 3802 O O . LEU B 1 113 ? -0.824 -14.883 -3.406 1 98.19 113 LEU B O 1
ATOM 3806 N N . HIS B 1 114 ? -1.72 -14.242 -1.432 1 96.06 114 HIS B N 1
ATOM 3807 C CA . HIS B 1 114 ? -1.751 -12.852 -1.869 1 96.06 114 HIS B CA 1
ATOM 3808 C C . HIS B 1 114 ? -1.04 -11.945 -0.872 1 96.06 114 HIS B C 1
ATOM 3810 O O . HIS B 1 114 ? -0.902 -12.289 0.303 1 96.06 114 HIS B O 1
ATOM 3816 N N . ARG B 1 115 ? -0.589 -10.82 -1.424 1 93.25 115 ARG B N 1
ATOM 3817 C CA . ARG B 1 115 ? -0.036 -9.758 -0.589 1 93.25 115 ARG B CA 1
ATOM 3818 C C . ARG B 1 115 ? -1.085 -9.219 0.377 1 93.25 115 ARG B C 1
ATOM 3820 O O . ARG B 1 115 ? -2.215 -8.93 -0.024 1 93.25 115 ARG B O 1
ATOM 3827 N N . ARG B 1 116 ? -0.605 -9.016 1.577 1 86.31 116 ARG B N 1
ATOM 3828 C CA . ARG B 1 116 ? -1.5 -8.398 2.553 1 86.31 116 ARG B CA 1
ATOM 3829 C C . ARG B 1 116 ? -1.992 -7.043 2.066 1 86.31 116 ARG B C 1
ATOM 3831 O O . ARG B 1 116 ? -1.213 -6.246 1.542 1 86.31 116 ARG B O 1
ATOM 3838 N N . TYR B 1 117 ? -3.311 -6.832 2.082 1 76.19 117 TYR B N 1
ATOM 3839 C CA . TYR B 1 117 ? -4.004 -5.582 1.789 1 76.19 117 TYR B CA 1
ATOM 3840 C C . TYR B 1 117 ? -4.129 -5.367 0.285 1 76.19 117 TYR B C 1
ATOM 3842 O O . TYR B 1 117 ? -4.402 -4.254 -0.168 1 76.19 117 TYR B O 1
ATOM 3850 N N . SER B 1 118 ? -3.803 -6.379 -0.487 1 85.06 118 SER B N 1
ATOM 3851 C CA . SER B 1 118 ? -4.078 -6.309 -1.918 1 85.06 118 SER B CA 1
ATOM 3852 C C . SER B 1 118 ? -5.477 -6.832 -2.238 1 85.06 118 SER B C 1
ATOM 3854 O O . SER B 1 118 ? -6.176 -7.324 -1.353 1 85.06 118 SER B O 1
ATOM 3856 N N . LEU B 1 119 ? -5.871 -6.68 -3.443 1 85.38 119 LEU B N 1
ATOM 3857 C CA . LEU B 1 119 ? -7.203 -7.113 -3.85 1 85.38 119 LEU B CA 1
ATOM 3858 C C . LEU B 1 119 ? -7.328 -8.633 -3.766 1 85.38 119 LEU B C 1
ATOM 3860 O O . LEU B 1 119 ? -6.383 -9.352 -4.082 1 85.38 119 LEU B O 1
ATOM 3864 N N . THR B 1 120 ? -8.508 -9.07 -3.311 1 89.44 120 THR B N 1
ATOM 3865 C CA . THR B 1 120 ? -8.805 -10.5 -3.24 1 89.44 120 THR B CA 1
ATOM 3866 C C . THR B 1 120 ? -10.055 -10.828 -4.059 1 89.44 120 THR B C 1
ATOM 3868 O O . THR B 1 120 ? -10.82 -9.93 -4.41 1 89.44 120 THR B O 1
ATOM 3871 N N . PRO B 1 121 ? -10.203 -12.094 -4.395 1 92.38 121 PRO B N 1
ATOM 3872 C CA . PRO B 1 121 ? -11.391 -12.469 -5.168 1 92.38 121 PRO B CA 1
ATOM 3873 C C . PRO B 1 121 ? -12.688 -12.047 -4.492 1 92.38 121 PRO B C 1
ATOM 3875 O O . PRO B 1 121 ? -12.82 -12.164 -3.271 1 92.38 121 PRO B O 1
ATOM 3878 N N . PHE B 1 122 ? -13.641 -11.508 -5.324 1 87.25 122 PHE B N 1
ATOM 3879 C CA . PHE B 1 122 ? -15 -11.102 -4.969 1 87.25 122 PHE B CA 1
ATOM 3880 C C . PHE B 1 122 ? -14.977 -9.797 -4.176 1 87.25 122 PHE B C 1
ATOM 3882 O O . PHE B 1 122 ? -15.773 -8.891 -4.441 1 87.25 122 PHE B O 1
ATOM 3889 N N . THR B 1 123 ? -14.023 -9.664 -3.283 1 79.31 123 THR B N 1
ATOM 3890 C CA . THR B 1 123 ? -13.953 -8.422 -2.523 1 79.31 123 THR B CA 1
ATOM 3891 C C . THR B 1 123 ? -13.516 -7.266 -3.42 1 79.31 123 THR B C 1
ATOM 3893 O O . THR B 1 123 ? -13.875 -6.113 -3.172 1 79.31 123 THR B O 1
ATOM 3896 N N . ASN B 1 124 ? -12.742 -7.562 -4.426 1 79.19 124 ASN B N 1
ATOM 3897 C CA . ASN B 1 124 ? -12.297 -6.543 -5.371 1 79.19 124 ASN B CA 1
ATOM 3898 C C . ASN B 1 124 ? -13.477 -5.887 -6.082 1 79.19 124 ASN B C 1
ATOM 3900 O O . ASN B 1 124 ? -13.352 -4.777 -6.605 1 79.19 124 ASN B O 1
ATOM 3904 N N . ARG B 1 125 ? -14.57 -6.562 -5.996 1 78.19 125 ARG B N 1
ATOM 3905 C CA . ARG B 1 125 ? -15.766 -6.086 -6.68 1 78.19 125 ARG B CA 1
ATOM 3906 C C . ARG B 1 125 ? -16.594 -5.199 -5.762 1 78.19 125 ARG B C 1
ATOM 3908 O O . ARG B 1 125 ? -17.547 -4.551 -6.211 1 78.19 125 ARG B O 1
ATOM 3915 N N . CYS B 1 126 ? -16.328 -5.234 -4.492 1 69.5 126 CYS B N 1
ATOM 3916 C CA . CYS B 1 126 ? -17.125 -4.512 -3.502 1 69.5 126 CYS B CA 1
ATOM 3917 C C . CYS B 1 126 ? -16.531 -3.135 -3.23 1 69.5 126 CYS B C 1
ATOM 3919 O O . CYS B 1 126 ? -16.953 -2.438 -2.312 1 69.5 126 CYS B O 1
ATOM 3921 N N . CYS B 1 127 ? -15.484 -2.867 -3.867 1 60.62 127 CYS B N 1
ATOM 3922 C CA . CYS B 1 127 ? -14.93 -1.524 -3.734 1 60.62 127 CYS B CA 1
ATOM 3923 C C . CYS B 1 127 ? -15.484 -0.595 -4.805 1 60.62 127 CYS B C 1
ATOM 3925 O O . CYS B 1 127 ? -15.672 -1.006 -5.953 1 60.62 127 CYS B O 1
ATOM 3927 N N . PRO B 1 128 ? -16.156 0.526 -4.348 1 51.16 128 PRO B N 1
ATOM 3928 C CA . PRO B 1 128 ? -16.781 1.392 -5.355 1 51.16 128 PRO B CA 1
ATOM 3929 C C . PRO B 1 128 ? -15.812 1.761 -6.48 1 51.16 128 PRO B C 1
ATOM 3931 O O . PRO B 1 128 ? -14.602 1.603 -6.336 1 51.16 128 PRO B O 1
ATOM 3934 N N . PRO B 1 129 ? -16.609 2.156 -7.68 1 45.97 129 PRO B N 1
ATOM 3935 C CA . PRO B 1 129 ? -15.805 2.656 -8.797 1 45.97 129 PRO B CA 1
ATOM 3936 C C . PRO B 1 129 ? -14.859 3.783 -8.391 1 45.97 129 PRO B C 1
ATOM 3938 O O . PRO B 1 129 ? -15.242 4.66 -7.609 1 45.97 129 PRO B O 1
ATOM 3941 N N . GLY B 1 130 ? -13.695 3.889 -8.781 1 47.09 130 GLY B N 1
ATOM 3942 C CA . GLY B 1 130 ? -12.664 4.848 -8.43 1 47.09 130 GLY B CA 1
ATOM 3943 C C . GLY B 1 130 ? -11.758 4.371 -7.312 1 47.09 130 GLY B C 1
ATOM 3944 O O . GLY B 1 130 ? -10.797 5.051 -6.953 1 47.09 130 GLY B O 1
ATOM 3945 N N . GLY B 1 131 ? -12.18 3.176 -6.879 1 48.94 131 GLY B N 1
ATOM 3946 C CA . GLY B 1 131 ? -11.336 2.486 -5.918 1 48.94 131 GLY B CA 1
ATOM 3947 C C . GLY B 1 131 ? -11.539 2.963 -4.492 1 48.94 131 GLY B C 1
ATOM 3948 O O . GLY B 1 131 ? -12.602 3.5 -4.16 1 48.94 131 GLY B O 1
ATOM 3949 N N . TRP B 1 132 ? -10.688 2.678 -3.609 1 46.25 132 TRP B N 1
ATOM 3950 C CA . TRP B 1 132 ? -10.711 3.018 -2.191 1 46.25 132 TRP B CA 1
ATOM 3951 C C . TRP B 1 132 ? -10.734 4.531 -1.994 1 46.25 132 TRP B C 1
ATOM 3953 O O . TRP B 1 132 ? -10.922 5.012 -0.875 1 46.25 132 TRP B O 1
ATOM 3963 N N . ALA B 1 133 ? -10.406 5.176 -3.199 1 46.5 133 ALA B N 1
ATOM 3964 C CA . ALA B 1 133 ? -10.375 6.633 -3.121 1 46.5 133 ALA B CA 1
ATOM 3965 C C . ALA B 1 133 ? -11.781 7.219 -3.262 1 46.5 133 ALA B C 1
ATOM 3967 O O . ALA B 1 133 ? -11.961 8.438 -3.146 1 46.5 133 ALA B O 1
ATOM 3968 N N . SER B 1 134 ? -12.758 6.34 -3.682 1 50.75 134 SER B N 1
ATOM 3969 C CA . SER B 1 134 ? -14.07 6.918 -3.957 1 50.75 134 SER B CA 1
ATOM 3970 C C . SER B 1 134 ? -14.781 7.309 -2.668 1 50.75 134 SER B C 1
ATOM 3972 O O . SER B 1 134 ? -14.531 6.727 -1.61 1 50.75 134 SER B O 1
ATOM 3974 N N . THR B 1 135 ? -15.211 8.609 -2.689 1 57.78 135 THR B N 1
ATOM 3975 C CA . THR B 1 135 ? -16.062 9.125 -1.621 1 57.78 135 THR B CA 1
ATOM 3976 C C . THR B 1 135 ? -17.297 8.258 -1.447 1 57.78 135 THR B C 1
ATOM 3978 O O . THR B 1 135 ? -17.609 7.43 -2.311 1 57.78 135 THR B O 1
ATOM 3981 N N . LEU B 1 136 ? -17.734 8.141 -0.261 1 66.88 136 LEU B N 1
ATOM 3982 C CA . LEU B 1 136 ? -18.969 7.465 0.093 1 66.88 136 LEU B CA 1
ATOM 3983 C C . LEU B 1 136 ? -20.078 7.812 -0.892 1 66.88 136 LEU B C 1
ATOM 3985 O O . LEU B 1 136 ? -21.062 7.07 -1.022 1 66.88 136 LEU B O 1
ATOM 3989 N N . ASP B 1 137 ? -19.75 8.852 -1.765 1 66.12 137 ASP B N 1
ATOM 3990 C CA . ASP B 1 137 ? -20.734 9.273 -2.748 1 66.12 137 ASP B CA 1
ATOM 3991 C C . ASP B 1 137 ? -20.875 8.242 -3.865 1 66.12 137 ASP B C 1
ATOM 3993 O O . ASP B 1 137 ? -21.938 8.141 -4.496 1 66.12 137 ASP B O 1
ATOM 3997 N N . ALA B 1 138 ? -19.812 7.562 -3.945 1 64.06 138 ALA B N 1
ATOM 3998 C CA . ALA B 1 138 ? -19.844 6.547 -4.992 1 64.06 138 ALA B CA 1
ATOM 3999 C C . ALA B 1 138 ? -20.578 5.297 -4.52 1 64.06 138 ALA B C 1
ATOM 4001 O O . ALA B 1 138 ? -21.078 4.52 -5.336 1 64.06 138 ALA B O 1
ATOM 4002 N N . TRP B 1 139 ? -20.672 5.23 -3.238 1 67.62 139 TRP B N 1
ATOM 4003 C CA . TRP B 1 139 ? -21.266 4.031 -2.658 1 67.62 139 TRP B CA 1
ATOM 4004 C C . TRP B 1 139 ? -22.75 4.238 -2.389 1 67.62 139 TRP B C 1
ATOM 4006 O O . TRP B 1 139 ? -23.562 3.326 -2.588 1 67.62 139 TRP B O 1
ATOM 4016 N N . PHE B 1 140 ? -23.016 5.465 -2.018 1 69.56 140 PHE B N 1
ATOM 4017 C CA . PHE B 1 140 ? -24.359 5.695 -1.487 1 69.56 140 PHE B CA 1
ATOM 4018 C C . PHE B 1 140 ? -25.047 6.828 -2.234 1 69.56 140 PHE B C 1
ATOM 4020 O O . PHE B 1 140 ? -24.391 7.727 -2.756 1 69.56 140 PHE B O 1
ATOM 4027 N N . ASP B 1 141 ? -26.328 6.574 -2.48 1 66.38 141 ASP B N 1
ATOM 4028 C CA . ASP B 1 141 ? -27.141 7.656 -3.02 1 66.38 141 ASP B CA 1
ATOM 4029 C C . ASP B 1 141 ? -27.609 8.594 -1.911 1 66.38 141 ASP B C 1
ATOM 4031 O O . ASP B 1 141 ? -28.516 8.25 -1.139 1 66.38 141 ASP B O 1
ATOM 4035 N N . PHE B 1 142 ? -26.922 9.602 -1.733 1 61.25 142 PHE B N 1
ATOM 4036 C CA . PHE B 1 142 ? -27.219 10.523 -0.648 1 61.25 142 PHE B CA 1
ATOM 4037 C C . PHE B 1 142 ? -28.453 11.367 -0.981 1 61.25 142 PHE B C 1
ATOM 4039 O O . PHE B 1 142 ? -29.031 12.016 -0.102 1 61.25 142 PHE B O 1
ATOM 4046 N N . ASN B 1 143 ? -28.812 11.492 -2.246 1 60.06 143 ASN B N 1
ATOM 4047 C CA . ASN B 1 143 ? -29.984 12.281 -2.623 1 60.06 143 ASN B CA 1
ATOM 4048 C C . ASN B 1 143 ? -31.281 11.625 -2.158 1 60.06 143 ASN B C 1
ATOM 4050 O O . ASN B 1 143 ? -32.281 12.297 -1.986 1 60.06 143 ASN B O 1
ATOM 4054 N N . ASN B 1 144 ? -31.328 10.297 -2.189 1 54.28 144 ASN B N 1
ATOM 4055 C CA . ASN B 1 144 ? -32.594 9.656 -1.841 1 54.28 144 ASN B CA 1
ATOM 4056 C C . ASN B 1 144 ? -32.656 9.328 -0.353 1 54.28 144 ASN B C 1
ATOM 4058 O O . ASN B 1 144 ? -33.312 8.359 0.043 1 54.28 144 ASN B O 1
ATOM 4062 N N . THR B 1 145 ? -31.703 9.727 0.376 1 50.91 145 THR B N 1
ATOM 4063 C CA . THR B 1 145 ? -31.781 9.43 1.803 1 50.91 145 THR B CA 1
ATOM 4064 C C . THR B 1 145 ? -33 10.117 2.428 1 50.91 145 THR B C 1
ATOM 4066 O O . THR B 1 145 ? -33.062 11.352 2.48 1 50.91 145 THR B O 1
ATOM 4069 N N . SER B 1 146 ? -34.094 9.609 2.148 1 44.66 146 SER B N 1
ATOM 4070 C CA . SER B 1 146 ? -35.25 10.055 2.916 1 44.66 146 SER B CA 1
ATOM 4071 C C . SER B 1 146 ? -34.875 10.367 4.359 1 44.66 146 SER B C 1
ATOM 4073 O O . SER B 1 146 ? -34.031 9.711 4.938 1 44.66 146 SER B O 1
ATOM 4075 N N . THR B 1 147 ? -35.156 11.594 4.805 1 44.34 147 THR B N 1
ATOM 4076 C CA . THR B 1 147 ? -35.094 12.32 6.066 1 44.34 147 THR B CA 1
ATOM 4077 C C . THR B 1 147 ? -35.438 11.398 7.234 1 44.34 147 THR B C 1
ATOM 4079 O O . THR B 1 147 ? -35.688 11.867 8.352 1 44.34 147 THR B O 1
ATOM 4082 N N . LEU B 1 148 ? -35.875 10.148 7.027 1 44.44 148 LEU B N 1
ATOM 4083 C CA . LEU B 1 148 ? -36.344 9.578 8.289 1 44.44 148 LEU B CA 1
ATOM 4084 C C . LEU B 1 148 ? -35.156 9.227 9.195 1 44.44 148 LEU B C 1
ATOM 4086 O O . LEU B 1 148 ? -34.125 8.789 8.711 1 44.44 148 LEU B O 1
ATOM 4090 N N . PRO B 1 149 ? -35.219 9.445 10.344 1 44.53 149 PRO B N 1
ATOM 4091 C CA . PRO B 1 149 ? -34.438 9 11.508 1 44.53 149 PRO B CA 1
ATOM 4092 C C . PRO B 1 149 ? -34.188 7.492 11.508 1 44.53 149 PRO B C 1
ATOM 4094 O O . PRO B 1 149 ? -35.125 6.707 11.352 1 44.53 149 PRO B O 1
ATOM 4097 N N . HIS B 1 150 ? -33 6.895 11.055 1 50.41 150 HIS B N 1
ATOM 4098 C CA . HIS B 1 150 ? -32.594 5.496 11.078 1 50.41 150 HIS B CA 1
ATOM 4099 C C . HIS B 1 150 ? -32.562 4.906 9.672 1 50.41 150 HIS B C 1
ATOM 4101 O O . HIS B 1 150 ? -32.5 3.686 9.508 1 50.41 150 HIS B O 1
ATOM 4107 N N . SER B 1 151 ? -32.969 5.66 8.742 1 54.62 151 SER B N 1
ATOM 4108 C CA . SER B 1 151 ? -33 5.027 7.43 1 54.62 151 SER B CA 1
ATOM 4109 C C . SER B 1 151 ? -31.578 4.867 6.863 1 54.62 151 SER B C 1
ATOM 4111 O O . SER B 1 151 ? -30.766 5.785 6.945 1 54.62 151 SER B O 1
ATOM 4113 N N . THR B 1 152 ? -31.125 3.74 6.781 1 57.75 152 THR B N 1
ATOM 4114 C CA . THR B 1 152 ? -29.828 3.361 6.211 1 57.75 152 THR B CA 1
ATOM 4115 C C . THR B 1 152 ? -29.703 3.855 4.773 1 57.75 152 THR B C 1
ATOM 4117 O O . THR B 1 152 ? -30.641 3.709 3.979 1 57.75 152 THR B O 1
ATOM 4120 N N . PRO B 1 153 ? -28.734 4.793 4.621 1 62.34 153 PRO B N 1
ATOM 4121 C CA . PRO B 1 153 ? -28.547 5.203 3.229 1 62.34 153 PRO B CA 1
ATOM 4122 C C . PRO B 1 153 ? -28.578 4.031 2.254 1 62.34 153 PRO B C 1
ATOM 4124 O O . PRO B 1 153 ? -28.125 2.934 2.586 1 62.34 153 PRO B O 1
ATOM 4127 N N . LYS B 1 154 ? -29.359 4.387 1.236 1 67.75 154 LYS B N 1
ATOM 4128 C CA . LYS B 1 154 ? -29.484 3.355 0.211 1 67.75 154 LYS B CA 1
ATOM 4129 C C . LYS B 1 154 ? -28.25 3.336 -0.698 1 67.75 154 LYS B C 1
ATOM 4131 O O . LYS B 1 154 ? -27.75 4.391 -1.088 1 67.75 154 LYS B O 1
ATOM 4136 N N . LEU B 1 155 ? -27.719 2.23 -0.851 1 68.25 155 LEU B N 1
ATOM 4137 C CA . LEU B 1 155 ? -26.641 2.055 -1.803 1 68.25 155 LEU B CA 1
ATOM 4138 C C . LEU B 1 155 ? -27.062 2.479 -3.203 1 68.25 155 LEU B C 1
ATOM 4140 O O . LEU B 1 155 ? -28.219 2.314 -3.58 1 68.25 155 LEU B O 1
ATOM 4144 N N . ASN B 1 156 ? -26.094 3.08 -3.859 1 68.94 156 ASN B N 1
ATOM 4145 C CA . ASN B 1 156 ? -26.328 3.248 -5.289 1 68.94 156 ASN B CA 1
ATOM 4146 C C . ASN B 1 156 ? -26.75 1.938 -5.949 1 68.94 156 ASN B C 1
ATOM 4148 O O . ASN B 1 156 ? -26.141 0.895 -5.711 1 68.94 156 ASN B O 1
ATOM 4152 N N . PRO B 1 157 ? -27.859 1.968 -6.645 1 68.69 157 PRO B N 1
ATOM 4153 C CA . PRO B 1 157 ? -28.422 0.723 -7.164 1 68.69 157 PRO B CA 1
ATOM 4154 C C . PRO B 1 157 ? -27.422 -0.099 -7.965 1 68.69 157 PRO B C 1
ATOM 4156 O O . PRO B 1 157 ? -27.406 -1.329 -7.867 1 68.69 157 PRO B O 1
ATOM 4159 N N . VAL B 1 158 ? -26.672 0.596 -8.797 1 67.56 158 VAL B N 1
ATOM 4160 C CA . VAL B 1 158 ? -25.688 -0.126 -9.602 1 67.56 158 VAL B CA 1
ATOM 4161 C C . VAL B 1 158 ? -24.656 -0.784 -8.695 1 67.56 158 VAL B C 1
ATOM 4163 O O . VAL B 1 158 ? -24.281 -1.944 -8.891 1 67.56 158 VAL B O 1
ATOM 4166 N N . PHE B 1 159 ? -24.281 -0.129 -7.75 1 69 159 PHE B N 1
ATOM 4167 C CA . PHE B 1 159 ? -23.297 -0.647 -6.801 1 69 159 PHE B CA 1
ATOM 4168 C C . PHE B 1 159 ? -23.906 -1.749 -5.941 1 69 159 PHE B C 1
ATOM 4170 O O . PHE B 1 159 ? -23.266 -2.76 -5.668 1 69 159 PHE B O 1
ATOM 4177 N N . ALA B 1 160 ? -25.078 -1.492 -5.68 1 69.56 160 ALA B N 1
ATOM 4178 C CA . ALA B 1 160 ? -25.781 -2.488 -4.875 1 69.56 160 ALA B CA 1
ATOM 4179 C C . ALA B 1 160 ? -25.875 -3.822 -5.609 1 69.56 160 ALA B C 1
ATOM 4181 O O . ALA B 1 160 ? -25.672 -4.883 -5.012 1 69.56 160 ALA B O 1
ATOM 4182 N N . GLN B 1 161 ? -26.125 -3.754 -6.832 1 73.94 161 GLN B N 1
ATOM 4183 C CA . GLN B 1 161 ? -26.219 -4.973 -7.629 1 73.94 161 GLN B CA 1
ATOM 4184 C C . GLN B 1 161 ? -24.875 -5.676 -7.73 1 73.94 161 GLN B C 1
ATOM 4186 O O . GLN B 1 161 ? -24.797 -6.902 -7.633 1 73.94 161 GLN B O 1
ATOM 4191 N N . SER B 1 162 ? -23.891 -4.926 -7.895 1 74.12 162 SER B N 1
ATOM 4192 C CA . SER B 1 162 ? -22.547 -5.492 -7.984 1 74.1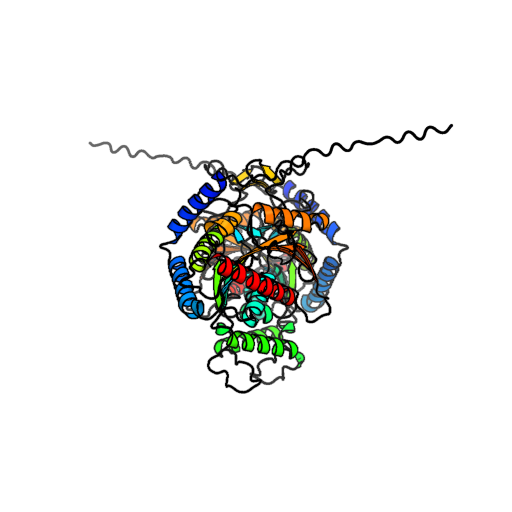2 162 SER B CA 1
ATOM 4193 C C . SER B 1 162 ? -22.156 -6.207 -6.691 1 74.12 162 SER B C 1
ATOM 4195 O O . SER B 1 162 ? -21.547 -7.277 -6.727 1 74.12 162 SER B O 1
ATOM 4197 N N . ILE B 1 163 ? -22.5 -5.605 -5.668 1 73.38 163 ILE B N 1
ATOM 4198 C CA . ILE B 1 163 ? -22.203 -6.188 -4.367 1 73.38 163 ILE B CA 1
ATOM 4199 C C . ILE B 1 163 ? -23 -7.48 -4.184 1 73.38 163 ILE B C 1
ATOM 4201 O O . ILE B 1 163 ? -22.453 -8.484 -3.715 1 73.38 163 ILE B O 1
ATOM 4205 N N . CYS B 1 164 ? -24.188 -7.367 -4.594 1 75.81 164 CYS B N 1
ATOM 4206 C CA . CYS B 1 164 ? -25.047 -8.547 -4.48 1 75.81 164 CYS B CA 1
ATOM 4207 C C . CYS B 1 164 ? -24.484 -9.703 -5.293 1 75.81 164 CYS B C 1
ATOM 4209 O O . CYS B 1 164 ? -24.422 -10.836 -4.805 1 75.81 164 CYS B O 1
ATOM 4211 N N . ASP B 1 165 ? -24.094 -9.414 -6.445 1 82.25 165 ASP B N 1
ATOM 4212 C CA . ASP B 1 165 ? -23.516 -10.438 -7.316 1 82.25 165 ASP B CA 1
ATOM 4213 C C . ASP B 1 165 ? -22.25 -11.023 -6.711 1 82.25 165 ASP B C 1
ATOM 4215 O O . ASP B 1 165 ? -22.031 -12.234 -6.766 1 82.25 165 ASP B O 1
ATOM 4219 N N . ALA B 1 166 ? -21.469 -10.172 -6.16 1 82.31 166 ALA B N 1
ATOM 4220 C CA . ALA B 1 166 ? -20.219 -10.602 -5.562 1 82.31 166 ALA B CA 1
ATOM 4221 C C . ALA B 1 166 ? -20.453 -11.516 -4.359 1 82.31 166 ALA B C 1
ATOM 4223 O O . ALA B 1 166 ? -19.797 -12.539 -4.203 1 82.31 166 ALA B O 1
ATOM 4224 N N . ILE B 1 167 ? -21.375 -11.156 -3.662 1 79.12 167 ILE B N 1
ATOM 4225 C CA . ILE B 1 167 ? -21.703 -11.914 -2.459 1 79.12 167 ILE B CA 1
ATOM 4226 C C . ILE B 1 167 ? -22.25 -13.289 -2.842 1 79.12 167 ILE B C 1
ATOM 4228 O O . ILE B 1 167 ? -21.891 -14.297 -2.242 1 79.12 167 ILE B O 1
ATOM 4232 N N . GLN B 1 168 ? -23.094 -13.289 -3.744 1 83.56 168 GLN B N 1
ATOM 4233 C CA . GLN B 1 168 ? -23.672 -14.547 -4.207 1 83.56 168 GLN B CA 1
ATOM 4234 C C . GLN B 1 168 ? -22.594 -15.469 -4.762 1 83.56 168 GLN B C 1
ATOM 4236 O O . GLN B 1 168 ? -22.562 -16.672 -4.457 1 83.56 168 GLN B O 1
ATOM 4241 N N . SER B 1 169 ? -21.766 -14.914 -5.527 1 87.94 169 SER B N 1
ATOM 4242 C CA . SER B 1 169 ? -20.672 -15.703 -6.078 1 87.94 169 SER B CA 1
ATOM 4243 C C . SER B 1 169 ? -19.75 -16.203 -4.977 1 87.94 169 SER B C 1
ATOM 4245 O O . SER B 1 169 ? -19.312 -17.359 -5 1 87.94 169 SER B O 1
ATOM 4247 N N . TYR B 1 170 ? -19.453 -15.375 -4.098 1 87 170 TYR B N 1
ATOM 4248 C CA . TYR B 1 170 ? -18.609 -15.781 -2.984 1 87 170 TYR B CA 1
ATOM 4249 C C . TYR B 1 170 ? -19.234 -16.938 -2.209 1 87 170 TYR B C 1
ATOM 4251 O O . TYR B 1 170 ? -18.547 -17.891 -1.84 1 87 170 TYR B O 1
ATOM 4259 N N . ASP B 1 171 ? -20.469 -16.797 -1.959 1 84 171 ASP B N 1
ATOM 4260 C CA . ASP B 1 171 ? -21.156 -17.828 -1.213 1 84 171 ASP B CA 1
ATOM 4261 C C . ASP B 1 171 ? -21.109 -19.172 -1.956 1 84 171 ASP B C 1
ATOM 4263 O O . ASP B 1 171 ? -20.984 -20.219 -1.335 1 84 171 ASP B O 1
ATOM 4267 N N . LYS B 1 172 ? -21.219 -19.031 -3.164 1 89.56 172 LYS B N 1
ATOM 4268 C CA . LYS B 1 172 ? -21.219 -20.234 -3.998 1 89.56 172 LYS B CA 1
ATOM 4269 C C . LYS B 1 172 ? -19.859 -20.906 -3.994 1 89.56 172 LYS B C 1
ATOM 4271 O O . LYS B 1 172 ? -19.766 -22.141 -4.035 1 89.56 172 LYS B O 1
ATOM 4276 N N . PHE B 1 173 ? -18.766 -20.141 -3.936 1 93.12 173 PHE B N 1
ATOM 4277 C CA . PHE B 1 173 ? -17.453 -20.703 -4.246 1 93.12 173 PHE B CA 1
ATOM 4278 C C . PHE B 1 173 ? -16.562 -20.688 -3.016 1 93.12 173 PHE B C 1
ATOM 4280 O O . PHE B 1 173 ? -15.438 -21.203 -3.055 1 93.12 173 PHE B O 1
ATOM 4287 N N . ARG B 1 174 ? -16.984 -20.219 -1.885 1 89.19 174 ARG B N 1
ATOM 4288 C CA . ARG B 1 174 ? -16.141 -19.984 -0.721 1 89.19 174 ARG B CA 1
ATOM 4289 C C . ARG B 1 174 ? -15.531 -21.281 -0.205 1 89.19 174 ARG B C 1
ATOM 4291 O O . ARG B 1 174 ? -14.414 -21.297 0.318 1 89.19 174 ARG B O 1
ATOM 4298 N N . ASP B 1 175 ? -16.203 -22.359 -0.379 1 91.44 175 ASP B N 1
ATOM 4299 C CA . ASP B 1 175 ? -15.719 -23.625 0.13 1 91.44 175 ASP B CA 1
ATOM 4300 C C . ASP B 1 175 ? -14.539 -24.141 -0.701 1 91.44 175 ASP B C 1
ATOM 4302 O O . ASP B 1 175 ? -13.789 -25.016 -0.261 1 91.44 175 ASP B O 1
ATOM 4306 N N . ARG B 1 176 ? -14.391 -23.594 -1.86 1 96.88 176 ARG B N 1
ATOM 4307 C CA . ARG B 1 176 ? -13.305 -24 -2.742 1 96.88 176 ARG B CA 1
ATOM 4308 C C . ARG B 1 176 ? -12.242 -22.906 -2.854 1 96.88 176 ARG B C 1
ATOM 4310 O O . ARG B 1 176 ? -11.391 -22.953 -3.74 1 96.88 176 ARG B O 1
ATOM 4317 N N . LEU B 1 177 ? -12.32 -21.969 -1.941 1 96.12 177 LEU B N 1
ATOM 4318 C CA . LEU B 1 177 ? -11.383 -20.844 -1.965 1 96.12 177 LEU B CA 1
ATOM 4319 C C . LEU B 1 177 ? -10.633 -20.734 -0.641 1 96.12 177 LEU B C 1
ATOM 4321 O O . LEU B 1 177 ? -11.258 -20.641 0.421 1 96.12 177 LEU B O 1
ATOM 4325 N N . LEU B 1 178 ? -9.367 -20.828 -0.68 1 96.38 178 LEU B N 1
ATOM 4326 C CA . LEU B 1 178 ? -8.523 -20.625 0.492 1 96.38 178 LEU B CA 1
ATOM 4327 C C . LEU B 1 178 ? -7.652 -19.391 0.324 1 96.38 178 LEU B C 1
ATOM 4329 O O . LEU B 1 178 ? -6.875 -19.297 -0.628 1 96.38 178 LEU B O 1
ATOM 4333 N N . LEU B 1 179 ? -7.828 -18.438 1.19 1 94.5 179 LEU B N 1
ATOM 4334 C CA . LEU B 1 179 ? -7.035 -17.203 1.167 1 94.5 179 LEU B CA 1
ATOM 4335 C C . LEU B 1 179 ? -5.855 -17.297 2.129 1 94.5 179 LEU B C 1
ATOM 4337 O O . LEU B 1 179 ? -6.039 -17.609 3.311 1 94.5 179 LEU B O 1
ATOM 4341 N N . LEU B 1 180 ? -4.684 -17.094 1.621 1 95.44 180 LEU B N 1
ATOM 4342 C CA . LEU B 1 180 ? -3.443 -17.031 2.387 1 95.44 180 LEU B CA 1
ATOM 4343 C C . LEU B 1 180 ? -2.688 -15.742 2.07 1 95.44 180 LEU B C 1
ATOM 4345 O O . LEU B 1 180 ? -2.725 -15.258 0.937 1 95.44 180 LEU B O 1
ATOM 4349 N N . ASP B 1 181 ? -1.989 -15.203 3.023 1 93.19 181 ASP B N 1
ATOM 4350 C CA . ASP B 1 181 ? -1.345 -13.93 2.721 1 93.19 181 ASP B CA 1
ATOM 4351 C C . ASP B 1 181 ? 0.16 -14 2.975 1 93.19 181 ASP B C 1
ATOM 4353 O O . ASP B 1 181 ? 0.642 -14.938 3.619 1 93.19 181 ASP B O 1
ATOM 4357 N N . PHE B 1 182 ? 0.892 -13.125 2.34 1 94.56 182 PHE B N 1
ATOM 4358 C CA . PHE B 1 182 ? 2.305 -12.852 2.564 1 94.56 182 PHE B CA 1
ATOM 4359 C C . PHE B 1 182 ? 2.562 -11.344 2.607 1 94.56 182 PHE B C 1
ATOM 4361 O O . PHE B 1 182 ? 1.682 -10.555 2.271 1 94.56 182 PHE B O 1
ATOM 4368 N N . LEU B 1 183 ? 3.756 -11.008 3.074 1 91.06 183 LEU B N 1
ATOM 4369 C CA . LEU B 1 183 ? 4.117 -9.594 3.076 1 91.06 183 LEU B CA 1
ATOM 4370 C C . LEU B 1 183 ? 5.465 -9.367 2.402 1 91.06 183 LEU B C 1
ATOM 4372 O O . LEU B 1 183 ? 5.547 -8.711 1.366 1 91.06 183 LEU B O 1
ATOM 4376 N N . THR B 1 184 ? 6.48 -10.031 2.893 1 93 184 THR B N 1
ATOM 4377 C CA . THR B 1 184 ? 7.824 -9.805 2.371 1 93 184 THR B CA 1
ATOM 4378 C C . THR B 1 184 ? 8.156 -10.812 1.275 1 93 184 THR B C 1
ATOM 4380 O O . THR B 1 184 ? 7.473 -11.828 1.137 1 93 184 THR B O 1
ATOM 4383 N N . VAL B 1 185 ? 9.203 -10.516 0.546 1 94.81 185 VAL B N 1
ATOM 4384 C CA . VAL B 1 185 ? 9.633 -11.414 -0.516 1 94.81 185 VAL B CA 1
ATOM 4385 C C . VAL B 1 185 ? 10.078 -12.742 0.086 1 94.81 185 VAL B C 1
ATOM 4387 O O . VAL B 1 185 ? 9.836 -13.805 -0.491 1 94.81 185 VAL B O 1
ATOM 4390 N N . GLU B 1 186 ? 10.664 -12.758 1.27 1 92.94 186 GLU B N 1
ATOM 4391 C CA . GLU B 1 186 ? 11.07 -13.992 1.937 1 92.94 186 GLU B CA 1
ATOM 4392 C C . GLU B 1 186 ? 9.852 -14.828 2.322 1 92.94 186 GLU B C 1
ATOM 4394 O O . GLU B 1 186 ? 9.828 -16.031 2.072 1 92.94 186 GLU B O 1
ATOM 4399 N N . ASP B 1 187 ? 8.961 -14.125 2.855 1 94.62 187 ASP B N 1
ATOM 4400 C CA . ASP B 1 187 ? 7.719 -14.781 3.256 1 94.62 187 ASP B CA 1
ATOM 4401 C C . ASP B 1 187 ? 7.023 -15.414 2.059 1 94.62 187 ASP B C 1
ATOM 4403 O O . ASP B 1 187 ? 6.57 -16.562 2.135 1 94.62 187 ASP B O 1
ATOM 4407 N N . TYR B 1 188 ? 6.957 -14.727 1.042 1 97 188 TYR B N 1
ATOM 4408 C CA . TYR B 1 188 ? 6.352 -15.203 -0.198 1 97 188 TYR B CA 1
ATOM 4409 C C . TYR B 1 188 ? 7.059 -16.453 -0.704 1 97 188 TYR B C 1
ATOM 4411 O O . TYR B 1 188 ? 6.414 -17.469 -1.003 1 97 188 TYR B O 1
ATOM 4419 N N . LEU B 1 189 ? 8.336 -16.438 -0.795 1 96.81 189 LEU B N 1
ATOM 4420 C CA . LEU B 1 189 ? 9.102 -17.516 -1.401 1 96.81 189 LEU B CA 1
ATOM 4421 C C . LEU B 1 189 ? 9.055 -18.766 -0.532 1 96.81 189 LEU B C 1
ATOM 4423 O O . LEU B 1 189 ? 8.961 -19.891 -1.049 1 96.81 189 LEU B O 1
ATOM 4427 N N . VAL B 1 190 ? 9.125 -18.625 0.715 1 96.25 190 VAL B N 1
ATOM 4428 C CA . VAL B 1 190 ? 9.07 -19.75 1.633 1 96.25 190 VAL B CA 1
ATOM 4429 C C . VAL B 1 190 ? 7.711 -20.438 1.519 1 96.25 190 VAL B C 1
ATOM 4431 O O . VAL B 1 190 ? 7.637 -21.672 1.396 1 96.25 190 VAL B O 1
ATOM 4434 N N . LYS B 1 191 ? 6.684 -19.688 1.552 1 98 191 LYS B N 1
ATOM 4435 C CA . LYS B 1 191 ? 5.332 -20.234 1.447 1 98 191 LYS B CA 1
ATOM 4436 C C . LYS B 1 191 ? 5.102 -20.875 0.081 1 98 191 LYS B C 1
ATOM 4438 O O . LYS B 1 191 ? 4.5 -21.953 -0.014 1 98 191 LYS B O 1
ATOM 4443 N N . LEU B 1 192 ? 5.566 -20.203 -0.92 1 98.19 192 LEU B N 1
ATOM 4444 C CA . LEU B 1 192 ? 5.402 -20.719 -2.273 1 98.19 192 LEU B CA 1
ATOM 4445 C C . LEU B 1 192 ? 6.102 -22.062 -2.428 1 98.19 192 LEU B C 1
ATOM 4447 O O . LEU B 1 192 ? 5.535 -23 -3 1 98.19 192 LEU B O 1
ATOM 4451 N N . ARG B 1 193 ? 7.316 -22.203 -1.927 1 97.06 193 ARG B N 1
ATOM 4452 C CA . ARG B 1 193 ? 8.031 -23.469 -1.999 1 97.06 193 ARG B CA 1
ATOM 4453 C C . ARG B 1 193 ? 7.242 -24.578 -1.322 1 97.06 193 ARG B C 1
ATOM 4455 O O . ARG B 1 193 ? 7.09 -25.672 -1.881 1 97.06 193 ARG B O 1
ATOM 4462 N N . TRP B 1 194 ? 6.832 -24.266 -0.187 1 96.94 194 TRP B N 1
ATOM 4463 C CA . TRP B 1 194 ? 6.07 -25.266 0.567 1 96.94 194 TRP B CA 1
ATOM 4464 C C . TRP B 1 194 ? 4.812 -25.672 -0.189 1 96.94 194 TRP B C 1
ATOM 4466 O O . TRP B 1 194 ? 4.496 -26.859 -0.279 1 96.94 194 TRP B O 1
ATOM 4476 N N . LEU B 1 195 ? 4.094 -24.781 -0.744 1 98.38 195 LEU B N 1
ATOM 4477 C CA . LEU B 1 195 ? 2.887 -25.047 -1.519 1 98.38 195 LEU B CA 1
ATOM 4478 C C . LEU B 1 195 ? 3.205 -25.891 -2.752 1 98.38 195 LEU B C 1
ATOM 4480 O O . LEU B 1 195 ? 2.469 -26.812 -3.08 1 98.38 195 LEU B O 1
ATOM 4484 N N . CYS B 1 196 ? 4.262 -25.484 -3.434 1 97.81 196 CYS B N 1
ATOM 4485 C CA . CYS B 1 196 ? 4.676 -26.234 -4.617 1 97.81 196 CYS B CA 1
ATOM 4486 C C . CYS B 1 196 ? 4.887 -27.703 -4.289 1 97.81 196 CYS B C 1
ATOM 4488 O O . CYS B 1 196 ? 4.367 -28.578 -4.98 1 97.81 196 CYS B O 1
ATOM 4490 N N . CYS B 1 197 ? 5.57 -27.938 -3.203 1 96.38 197 CYS B N 1
ATOM 4491 C CA . CYS B 1 197 ? 5.863 -29.312 -2.807 1 96.38 197 CYS B CA 1
ATOM 4492 C C . CYS B 1 197 ? 4.586 -30.062 -2.455 1 96.38 197 CYS B C 1
ATOM 4494 O O . CYS B 1 197 ? 4.43 -31.234 -2.816 1 96.38 197 CYS B O 1
ATOM 4496 N N . LEU B 1 198 ? 3.742 -29.438 -1.804 1 97.12 198 LEU B N 1
ATOM 4497 C CA . LEU B 1 198 ? 2.488 -30.078 -1.414 1 97.12 198 LEU B CA 1
ATOM 4498 C C . LEU B 1 198 ? 1.633 -30.391 -2.639 1 97.12 198 LEU B C 1
ATOM 4500 O O . LEU B 1 198 ? 1.068 -31.469 -2.746 1 97.12 198 LEU B O 1
ATOM 4504 N N . LEU B 1 199 ? 1.542 -29.469 -3.562 1 97.06 199 LEU B N 1
ATOM 4505 C CA . LEU B 1 199 ? 0.675 -29.609 -4.73 1 97.06 199 LEU B CA 1
ATOM 4506 C C . LEU B 1 199 ? 1.237 -30.625 -5.711 1 97.06 199 LEU B C 1
ATOM 4508 O O . LEU B 1 199 ? 0.523 -31.094 -6.598 1 97.06 199 LEU B O 1
ATOM 4512 N N . ASN B 1 200 ? 2.492 -30.844 -5.539 1 96.38 200 ASN B N 1
ATOM 4513 C CA . ASN B 1 200 ? 3.143 -31.844 -6.387 1 96.38 200 ASN B CA 1
ATOM 4514 C C . ASN B 1 200 ? 2.744 -33.25 -5.988 1 96.38 200 ASN B C 1
ATOM 4516 O O . ASN B 1 200 ? 3.025 -34.219 -6.719 1 96.38 200 ASN B O 1
ATOM 4520 N N . ARG B 1 201 ? 2.117 -33.406 -4.902 1 94.94 201 ARG B N 1
ATOM 4521 C CA . ARG B 1 201 ? 1.717 -34.719 -4.395 1 94.94 201 ARG B CA 1
ATOM 4522 C C . ARG B 1 201 ? 0.477 -35.25 -5.121 1 94.94 201 ARG B C 1
ATOM 4524 O O . ARG B 1 201 ? -0.647 -34.875 -4.781 1 94.94 201 ARG B O 1
ATOM 4531 N N . SER B 1 202 ? 0.625 -36.25 -5.879 1 90.75 202 SER B N 1
ATOM 4532 C CA . SER B 1 202 ? -0.451 -36.781 -6.703 1 90.75 202 SER B CA 1
ATOM 4533 C C . SER B 1 202 ? -1.454 -37.562 -5.863 1 90.75 202 SER B C 1
ATOM 4535 O O . SER B 1 202 ? -2.602 -37.75 -6.273 1 90.75 202 SER B O 1
ATOM 4537 N N . ASP B 1 203 ? -0.992 -38.062 -4.738 1 92.94 203 ASP B N 1
ATOM 4538 C CA . ASP B 1 203 ? -1.891 -38.812 -3.859 1 92.94 203 ASP B CA 1
ATOM 4539 C C . ASP B 1 203 ? -2.908 -37.875 -3.203 1 92.94 203 ASP B C 1
ATOM 4541 O O . ASP B 1 203 ? -4.02 -38.281 -2.875 1 92.94 203 ASP B O 1
ATOM 4545 N N . LEU B 1 204 ? -2.525 -36.656 -3.082 1 94.38 204 LEU B N 1
ATOM 4546 C CA . LEU B 1 204 ? -3.396 -35.688 -2.434 1 94.38 204 LEU B CA 1
ATOM 4547 C C . LEU B 1 204 ? -4.164 -34.875 -3.469 1 94.38 204 LEU B C 1
ATOM 4549 O O . LEU B 1 204 ? -5.273 -34.406 -3.197 1 94.38 204 LEU B O 1
ATOM 4553 N N . CYS B 1 205 ? -3.543 -34.656 -4.641 1 96 205 CYS B N 1
ATOM 4554 C CA . CYS B 1 205 ? -4.121 -33.844 -5.695 1 96 205 CYS B CA 1
ATOM 4555 C C . CYS B 1 205 ? -4.328 -34.656 -6.969 1 96 205 CYS B C 1
ATOM 4557 O O . CYS B 1 205 ? -3.67 -34.406 -7.98 1 96 205 CYS B O 1
ATOM 4559 N N . ARG B 1 206 ? -5.355 -35.375 -6.988 1 93.44 206 ARG B N 1
ATOM 4560 C CA . ARG B 1 206 ? -5.531 -36.406 -8.008 1 93.44 206 ARG B CA 1
ATOM 4561 C C . ARG B 1 206 ? -6.062 -35.812 -9.305 1 93.44 206 ARG B C 1
ATOM 4563 O O . ARG B 1 206 ? -5.855 -36.375 -10.383 1 93.44 206 ARG B O 1
ATOM 4570 N N . GLN B 1 207 ? -6.77 -34.719 -9.188 1 95.25 207 GLN B N 1
ATOM 4571 C CA . GLN B 1 207 ? -7.434 -34.156 -10.359 1 95.25 207 GLN B CA 1
ATOM 4572 C C . GLN B 1 207 ? -6.516 -33.188 -11.102 1 95.25 207 GLN B C 1
ATOM 4574 O O . GLN B 1 207 ? -6.887 -32.656 -12.141 1 95.25 207 GLN B O 1
ATOM 4579 N N . GLY B 1 208 ? -5.309 -33 -10.586 1 96.19 208 GLY B N 1
ATOM 4580 C CA . GLY B 1 208 ? -4.348 -32.094 -11.234 1 96.19 208 GLY B CA 1
ATOM 4581 C C . GLY B 1 208 ? -4.195 -30.766 -10.523 1 96.19 208 GLY B C 1
ATOM 4582 O O . GLY B 1 208 ? -5.094 -30.344 -9.797 1 96.19 208 GLY B O 1
ATOM 4583 N N . THR B 1 209 ? -3.061 -30.172 -10.742 1 98.06 209 THR B N 1
ATOM 4584 C CA . THR B 1 209 ? -2.752 -28.906 -10.102 1 98.06 209 THR B CA 1
ATOM 4585 C C . THR B 1 209 ? -2.129 -27.938 -11.102 1 98.06 209 THR B C 1
ATOM 4587 O O . THR B 1 209 ? -1.503 -28.359 -12.078 1 98.06 209 THR B O 1
ATOM 4590 N N . LEU B 1 210 ? -2.359 -26.688 -10.844 1 97.81 210 LEU B N 1
ATOM 4591 C CA . LEU B 1 210 ? -1.9 -25.578 -11.672 1 97.81 210 LEU B CA 1
ATOM 4592 C C . LEU B 1 210 ? -1.345 -24.438 -10.812 1 97.81 210 LEU B C 1
ATOM 4594 O O . LEU B 1 210 ? -1.922 -24.109 -9.781 1 97.81 210 LEU B O 1
ATOM 4598 N N . LEU B 1 211 ? -0.144 -23.953 -11.188 1 98.62 211 LEU B N 1
ATOM 4599 C CA . LEU B 1 211 ? 0.437 -22.766 -10.562 1 98.62 211 LEU B CA 1
ATOM 4600 C C . LEU B 1 211 ? 0.32 -21.547 -11.477 1 98.62 211 LEU B C 1
ATOM 4602 O O . LEU B 1 211 ? 0.856 -21.547 -12.586 1 98.62 211 LEU B O 1
ATOM 4606 N N . PHE B 1 212 ? -0.454 -20.594 -11.055 1 98.81 212 PHE B N 1
ATOM 4607 C CA . PHE B 1 212 ? -0.651 -19.312 -11.719 1 98.81 212 PHE B CA 1
ATOM 4608 C C . PHE B 1 212 ? 0.065 -18.203 -10.969 1 98.81 212 PHE B C 1
ATOM 4610 O O . PHE B 1 212 ? -0.5 -17.609 -10.047 1 98.81 212 PHE B O 1
ATOM 4617 N N . LEU B 1 213 ? 1.307 -17.859 -11.383 1 98.38 213 LEU B N 1
ATOM 4618 C CA . LEU B 1 213 ? 2.219 -17.062 -10.57 1 98.38 213 LEU B CA 1
ATOM 4619 C C . LEU B 1 213 ? 2.166 -15.594 -10.992 1 98.38 213 LEU B C 1
ATOM 4621 O O . LEU B 1 213 ? 3.137 -15.062 -11.539 1 98.38 213 LEU B O 1
ATOM 4625 N N . ALA B 1 214 ? 1.131 -14.883 -10.555 1 97.81 214 ALA B N 1
ATOM 4626 C CA . ALA B 1 214 ? 0.857 -13.523 -11.008 1 97.81 214 ALA B CA 1
ATOM 4627 C C . ALA B 1 214 ? 1.397 -12.492 -10.023 1 97.81 214 ALA B C 1
ATOM 4629 O O . ALA B 1 214 ? 1.285 -11.289 -10.25 1 97.81 214 ALA B O 1
ATOM 4630 N N . ALA B 1 215 ? 2.01 -12.891 -8.93 1 97.38 215 ALA B N 1
ATOM 4631 C CA . ALA B 1 215 ? 2.553 -11.945 -7.961 1 97.38 215 ALA B CA 1
ATOM 4632 C C . ALA B 1 215 ? 3.74 -11.18 -8.547 1 97.38 215 ALA B C 1
ATOM 4634 O O . ALA B 1 215 ? 4.547 -11.758 -9.281 1 97.38 215 ALA B O 1
ATOM 4635 N N . ALA B 1 216 ? 3.793 -9.898 -8.203 1 94.94 216 ALA B N 1
ATOM 4636 C CA . ALA B 1 216 ? 4.98 -9.102 -8.508 1 94.94 216 ALA B CA 1
ATOM 4637 C C . ALA B 1 216 ? 6.066 -9.312 -7.461 1 94.94 216 ALA B C 1
ATOM 4639 O O . ALA B 1 216 ? 5.961 -8.797 -6.344 1 94.94 216 ALA B O 1
ATOM 4640 N N . VAL B 1 217 ? 7.102 -9.984 -7.879 1 94.19 217 VAL B N 1
ATOM 4641 C CA . VAL B 1 217 ? 8.125 -10.398 -6.926 1 94.19 217 VAL B CA 1
ATOM 4642 C C . VAL B 1 217 ? 9.336 -9.477 -7.039 1 94.19 217 VAL B C 1
ATOM 4644 O O . VAL B 1 217 ? 9.836 -9.227 -8.141 1 94.19 217 VAL B O 1
ATOM 4647 N N . SER B 1 218 ? 9.789 -9.07 -5.891 1 91.06 218 SER B N 1
ATOM 4648 C CA . SER B 1 218 ? 10.969 -8.219 -5.863 1 91.06 218 SER B CA 1
ATOM 4649 C C . SER B 1 218 ? 12.18 -8.93 -6.461 1 91.06 218 SER B C 1
ATOM 4651 O O . SER B 1 218 ? 12.391 -10.117 -6.211 1 91.06 218 SER B O 1
ATOM 4653 N N . ASP B 1 219 ? 12.945 -8.141 -7.199 1 87.81 219 ASP B N 1
ATOM 4654 C CA . ASP B 1 219 ? 14.172 -8.688 -7.785 1 87.81 219 ASP B CA 1
ATOM 4655 C C . ASP B 1 219 ? 15.344 -8.555 -6.82 1 87.81 219 ASP B C 1
ATOM 4657 O O . ASP B 1 219 ? 16.359 -9.25 -6.961 1 87.81 219 ASP B O 1
ATOM 4661 N N . PHE B 1 220 ? 15.164 -7.629 -5.828 1 88.31 220 PHE B N 1
ATOM 4662 C CA . PHE B 1 220 ? 16.266 -7.328 -4.91 1 88.31 220 PHE B CA 1
ATOM 4663 C C . PHE B 1 220 ? 15.75 -7.227 -3.479 1 88.31 220 PHE B C 1
ATOM 4665 O O . PHE B 1 220 ? 14.57 -6.949 -3.25 1 88.31 220 PHE B O 1
ATOM 4672 N N . PHE B 1 221 ? 16.672 -7.492 -2.613 1 87.12 221 PHE B N 1
ATOM 4673 C CA . PHE B 1 221 ? 16.312 -7.352 -1.205 1 87.12 221 PHE B CA 1
ATOM 4674 C C . PHE B 1 221 ? 17.562 -7.234 -0.342 1 87.12 221 PHE B C 1
ATOM 4676 O O . PHE B 1 221 ? 18.688 -7.348 -0.844 1 87.12 221 PHE B O 1
ATOM 4683 N N . ILE B 1 222 ? 17.391 -6.84 0.874 1 84.19 222 ILE B N 1
ATOM 4684 C CA . ILE B 1 222 ? 18.422 -6.941 1.896 1 84.19 222 ILE B CA 1
ATOM 4685 C C . ILE B 1 222 ? 18.125 -8.109 2.828 1 84.19 222 ILE B C 1
ATOM 4687 O O . ILE B 1 222 ? 17.016 -8.195 3.387 1 84.19 222 ILE B O 1
ATOM 4691 N N . SER B 1 223 ? 19.125 -8.906 2.936 1 78.62 223 SER B N 1
ATOM 4692 C CA . SER B 1 223 ? 18.938 -10.055 3.811 1 78.62 223 SER B CA 1
ATOM 4693 C C . SER B 1 223 ? 18.719 -9.617 5.258 1 78.62 223 SER B C 1
ATOM 4695 O O . SER B 1 223 ? 19.281 -8.609 5.691 1 78.62 223 SER B O 1
ATOM 4697 N N . HIS B 1 224 ? 17.969 -10.43 5.965 1 77 224 HIS B N 1
ATOM 4698 C CA . HIS B 1 224 ? 17.562 -10.117 7.328 1 77 224 HIS B CA 1
ATOM 4699 C C . HIS B 1 224 ? 18.766 -9.828 8.219 1 77 224 HIS B C 1
ATOM 4701 O O . HIS B 1 224 ? 18.719 -8.938 9.062 1 77 224 HIS B O 1
ATOM 4707 N N . ASP B 1 225 ? 19.781 -10.562 7.973 1 74.25 225 ASP B N 1
ATOM 4708 C CA . ASP B 1 225 ? 20.969 -10.445 8.82 1 74.25 225 ASP B CA 1
ATOM 4709 C C . ASP B 1 225 ? 21.703 -9.133 8.562 1 74.25 225 ASP B C 1
ATOM 4711 O O . ASP B 1 225 ? 22.547 -8.719 9.375 1 74.25 225 ASP B O 1
ATOM 4715 N N . HIS B 1 226 ? 21.328 -8.422 7.516 1 75.44 226 HIS B N 1
ATOM 4716 C CA . HIS B 1 226 ? 22.031 -7.199 7.156 1 75.44 226 HIS B CA 1
ATOM 4717 C C . HIS B 1 226 ? 21.141 -5.977 7.336 1 75.44 226 HIS B C 1
ATOM 4719 O O . HIS B 1 226 ? 21.547 -4.855 7.027 1 75.44 226 HIS B O 1
ATOM 4725 N N . LEU B 1 227 ? 20.016 -6.223 7.895 1 73.88 227 LEU B N 1
ATOM 4726 C CA . LEU B 1 227 ? 19.062 -5.125 8.078 1 73.88 227 LEU B CA 1
ATOM 4727 C C . LEU B 1 227 ? 19.328 -4.402 9.398 1 73.88 227 LEU B C 1
ATOM 4729 O O . LEU B 1 227 ? 19.516 -5.043 10.438 1 73.88 227 LEU B O 1
ATOM 4733 N N . PRO B 1 228 ? 19.375 -3.051 9.352 1 72.88 228 PRO B N 1
ATOM 4734 C CA . PRO B 1 228 ? 19.359 -2.336 10.625 1 72.88 228 PRO B CA 1
ATOM 4735 C C . PRO B 1 228 ? 18.078 -2.541 11.414 1 72.88 228 PRO B C 1
ATOM 4737 O O . PRO B 1 228 ? 17 -2.723 10.82 1 72.88 228 PRO B O 1
ATOM 4740 N N . ARG B 1 229 ? 18.219 -2.531 12.68 1 71 229 ARG B N 1
ATOM 4741 C CA . ARG B 1 229 ? 17.062 -2.838 13.531 1 71 229 ARG B CA 1
ATOM 4742 C C . ARG B 1 229 ? 16.094 -1.664 13.586 1 71 229 ARG B C 1
ATOM 4744 O O . ARG B 1 229 ? 14.883 -1.859 13.602 1 71 229 ARG B O 1
ATOM 4751 N N . HIS B 1 230 ? 16.672 -0.481 13.688 1 72 230 HIS B N 1
ATOM 4752 C CA . HIS B 1 230 ? 15.828 0.691 13.891 1 72 230 HIS B CA 1
ATOM 4753 C C . HIS B 1 230 ? 15.836 1.595 12.664 1 72 230 HIS B C 1
ATOM 4755 O O . HIS B 1 230 ? 16.641 1.396 11.742 1 72 230 HIS B O 1
ATOM 4761 N N . LYS B 1 231 ? 14.938 2.582 12.695 1 70.06 231 LYS B N 1
ATOM 4762 C CA . LYS B 1 231 ? 14.711 3.475 11.562 1 70.06 231 LYS B CA 1
ATOM 4763 C C . LYS B 1 231 ? 15.992 4.207 11.18 1 70.06 231 LYS B C 1
ATOM 4765 O O . LYS B 1 231 ? 16.75 4.645 12.047 1 70.06 231 LYS B O 1
ATOM 4770 N N . LEU B 1 232 ? 16.25 4.215 9.844 1 67.44 232 LEU B N 1
ATOM 4771 C CA . LEU B 1 232 ? 17.375 4.953 9.281 1 67.44 232 LEU B CA 1
ATOM 4772 C C . LEU B 1 232 ? 17.172 6.457 9.453 1 67.44 232 LEU B C 1
ATOM 4774 O O . LEU B 1 232 ? 16.047 6.957 9.344 1 67.44 232 LEU B O 1
ATOM 4778 N N . HIS B 1 233 ? 18.047 7.137 10.125 1 64 233 HIS B N 1
ATOM 4779 C CA . HIS B 1 233 ? 17.953 8.586 10.297 1 64 233 HIS B CA 1
ATOM 4780 C C . HIS B 1 233 ? 18.969 9.305 9.422 1 64 233 HIS B C 1
ATOM 4782 O O . HIS B 1 233 ? 20.109 8.875 9.312 1 64 233 HIS B O 1
ATOM 4788 N N . SER B 1 234 ? 18.5 10.195 8.586 1 56.88 234 SER B N 1
ATOM 4789 C CA . SER B 1 234 ? 19.422 10.984 7.766 1 56.88 234 SER B CA 1
ATOM 4790 C C . SER B 1 234 ? 20.516 11.617 8.617 1 56.88 234 SER B C 1
ATOM 4792 O O . SER B 1 234 ? 21.641 11.805 8.141 1 56.88 234 SER B O 1
ATOM 4794 N N . SER B 1 235 ? 20.109 12.062 9.82 1 52.22 235 SER B N 1
ATOM 4795 C CA . SER B 1 235 ? 21.094 12.758 10.633 1 52.22 235 SER B CA 1
ATOM 4796 C C . SER B 1 235 ? 22.094 11.781 11.242 1 52.22 235 SER B C 1
ATOM 4798 O O . SER B 1 235 ? 23.156 12.188 11.719 1 52.22 235 SER B O 1
ATOM 4800 N N . LEU B 1 236 ? 21.656 10.641 11.375 1 49.94 236 LEU B N 1
ATOM 4801 C CA . LEU B 1 236 ? 22.578 9.742 12.055 1 49.94 236 LEU B CA 1
ATOM 4802 C C . LEU B 1 236 ? 23.531 9.086 11.062 1 49.94 236 LEU B C 1
ATOM 4804 O O . LEU B 1 236 ? 23.094 8.383 10.148 1 49.94 236 LEU B O 1
ATOM 4808 N N . ALA B 1 237 ? 24.609 9.891 10.797 1 44.03 237 ALA B N 1
ATOM 4809 C CA . ALA B 1 237 ? 25.766 9.219 10.203 1 44.03 237 ALA B CA 1
ATOM 4810 C C . ALA B 1 237 ? 25.922 7.797 10.742 1 44.03 237 ALA B C 1
ATOM 4812 O O . ALA B 1 237 ? 26.297 7.602 11.898 1 44.03 237 ALA B O 1
ATOM 4813 N N . LEU B 1 238 ? 25.047 7.094 10.531 1 43.53 238 LEU B N 1
ATOM 4814 C CA . LEU B 1 238 ? 25.422 5.742 10.93 1 43.53 238 LEU B CA 1
ATOM 4815 C C . LEU B 1 238 ? 26.844 5.422 10.477 1 43.53 238 LEU B C 1
ATOM 4817 O O . LEU B 1 238 ? 27.141 5.434 9.281 1 43.53 238 LEU B O 1
ATOM 4821 N N . LYS B 1 239 ? 27.844 6.184 11.266 1 40.12 239 LYS B N 1
ATOM 4822 C CA . LYS B 1 239 ? 29.234 5.801 10.984 1 40.12 239 LYS B CA 1
ATOM 4823 C C . LYS B 1 239 ? 29.328 4.324 10.609 1 40.12 239 LYS B C 1
ATOM 4825 O O . LYS B 1 239 ? 29.906 3.977 9.578 1 40.12 239 LYS B O 1
ATOM 4830 N N . GLY B 1 240 ? 29.797 3.58 11.656 1 36.53 240 GLY B N 1
ATOM 4831 C CA . GLY B 1 240 ? 30.578 2.377 11.898 1 36.53 240 GLY B CA 1
ATOM 4832 C C . GLY B 1 240 ? 29.812 1.103 11.57 1 36.53 240 GLY B C 1
ATOM 4833 O O . GLY B 1 240 ? 30.281 0.003 11.883 1 36.53 240 GLY B O 1
ATOM 4834 N N . GLY B 1 241 ? 28.391 1.098 11.812 1 38.91 241 GLY B N 1
ATOM 4835 C CA . GLY B 1 241 ? 28.297 -0.342 11.992 1 38.91 241 GLY B CA 1
ATOM 4836 C C . GLY B 1 241 ? 28.625 -1.125 10.742 1 38.91 241 GLY B C 1
ATOM 4837 O O . GLY B 1 241 ? 28.703 -0.554 9.648 1 38.91 241 GLY B O 1
ATOM 4838 N N . ASP B 1 242 ? 29.078 -2.295 10.914 1 42.56 242 ASP B N 1
ATOM 4839 C CA . ASP B 1 242 ? 29.453 -3.443 10.102 1 42.56 242 ASP B CA 1
ATOM 4840 C C . ASP B 1 242 ? 28.438 -3.697 8.992 1 42.56 242 ASP B C 1
ATOM 4842 O O . ASP B 1 242 ? 28.531 -4.691 8.266 1 42.56 242 ASP B O 1
ATOM 4846 N N . ASN B 1 243 ? 27.188 -3.014 9.047 1 52.56 243 ASN B N 1
ATOM 4847 C CA . ASN B 1 243 ? 26.281 -3.602 8.062 1 52.56 243 ASN B CA 1
ATOM 4848 C C . ASN B 1 243 ? 26.375 -2.869 6.727 1 52.56 243 ASN B C 1
ATOM 4850 O O . ASN B 1 243 ? 25.969 -1.709 6.625 1 52.56 243 ASN B O 1
ATOM 4854 N N . ASP B 1 244 ? 27.188 -3.256 5.746 1 64.12 244 ASP B N 1
ATOM 4855 C CA . ASP B 1 244 ? 27.703 -2.877 4.434 1 64.12 244 ASP B CA 1
ATOM 4856 C C . ASP B 1 244 ? 26.562 -2.656 3.439 1 64.12 244 ASP B C 1
ATOM 4858 O O . ASP B 1 244 ? 26.781 -2.105 2.357 1 64.12 244 ASP B O 1
ATOM 4862 N N . ASN B 1 245 ? 25.297 -2.795 3.883 1 80.44 245 ASN B N 1
ATOM 4863 C CA . ASN B 1 245 ? 24.297 -2.736 2.822 1 80.44 245 ASN B CA 1
ATOM 4864 C C . ASN B 1 245 ? 23.609 -1.37 2.766 1 80.44 245 ASN B C 1
ATOM 4866 O O . ASN B 1 245 ? 23 -1.016 1.753 1 80.44 245 ASN B O 1
ATOM 4870 N N . ILE B 1 246 ? 23.75 -0.575 3.861 1 80.88 246 ILE B N 1
ATOM 4871 C CA . ILE B 1 246 ? 23.141 0.755 3.887 1 80.88 246 ILE B CA 1
ATOM 4872 C C . ILE B 1 246 ? 24.141 1.758 4.461 1 80.88 246 ILE B C 1
ATOM 4874 O O . ILE B 1 246 ? 24.672 1.555 5.555 1 80.88 246 ILE B O 1
ATOM 4878 N N . GLN B 1 247 ? 24.391 2.783 3.682 1 79.38 247 GLN B N 1
ATOM 4879 C CA . GLN B 1 247 ? 25.359 3.803 4.094 1 79.38 247 GLN B CA 1
ATOM 4880 C C . GLN B 1 247 ? 24.75 5.203 3.979 1 79.38 247 GLN B C 1
ATOM 4882 O O . GLN B 1 247 ? 24.156 5.547 2.953 1 79.38 247 GLN B O 1
ATOM 4887 N N . CYS B 1 248 ? 24.781 5.871 5.074 1 78.38 248 CYS B N 1
ATOM 4888 C CA . CYS B 1 248 ? 24.391 7.273 5.066 1 78.38 248 CYS B CA 1
ATOM 4889 C C . CYS B 1 248 ? 25.609 8.18 4.973 1 78.38 248 CYS B C 1
ATOM 4891 O O . CYS B 1 248 ? 26.547 8.062 5.77 1 78.38 248 CYS B O 1
ATOM 4893 N N . ASP B 1 249 ? 25.562 9.086 3.998 1 77.31 249 ASP B N 1
ATOM 4894 C CA . ASP B 1 249 ? 26.703 9.961 3.771 1 77.31 249 ASP B CA 1
ATOM 4895 C C . ASP B 1 249 ? 26.562 11.266 4.543 1 77.31 249 ASP B C 1
ATOM 4897 O O . ASP B 1 249 ? 25.484 11.562 5.082 1 77.31 249 ASP B O 1
ATOM 4901 N N . ALA B 1 250 ? 27.641 12.031 4.539 1 73.62 250 ALA B N 1
ATOM 4902 C CA . ALA B 1 250 ? 27.719 13.281 5.289 1 73.62 250 ALA B CA 1
ATOM 4903 C C . ALA B 1 250 ? 26.734 14.312 4.73 1 73.62 250 ALA B C 1
ATOM 4905 O O . ALA B 1 250 ? 26.234 15.164 5.465 1 73.62 250 ALA B O 1
ATOM 4906 N N . ASP B 1 251 ? 26.453 14.156 3.467 1 76.19 251 ASP B N 1
ATOM 4907 C CA . ASP B 1 251 ? 25.578 15.141 2.832 1 76.19 251 ASP B CA 1
ATOM 4908 C C . ASP B 1 251 ? 24.109 14.781 3.025 1 76.19 251 ASP B C 1
ATOM 4910 O O . ASP B 1 251 ? 23.219 15.453 2.486 1 76.19 251 ASP B O 1
ATOM 4914 N N . GLY B 1 252 ? 23.922 13.75 3.732 1 78.75 252 GLY B N 1
ATOM 4915 C CA . GLY B 1 252 ? 22.562 13.352 4.008 1 78.75 252 GLY B CA 1
ATOM 4916 C C . GLY B 1 252 ? 22.016 12.352 3.002 1 78.75 252 GLY B C 1
ATOM 4917 O O . GLY B 1 252 ? 20.859 11.922 3.104 1 78.75 252 GLY B O 1
ATOM 4918 N N . SER B 1 253 ? 22.875 11.984 2.119 1 83.94 253 SER B N 1
ATOM 4919 C CA . SER B 1 253 ? 22.453 11.016 1.111 1 83.94 253 SER B CA 1
ATOM 4920 C C . SER B 1 253 ? 22.516 9.594 1.654 1 83.94 253 SER B C 1
ATOM 4922 O O . SER B 1 253 ? 23.125 9.344 2.699 1 83.94 253 SER B O 1
ATOM 4924 N N . LEU B 1 254 ? 21.766 8.734 0.989 1 86.19 254 LEU B N 1
ATOM 4925 C CA . LEU B 1 254 ? 21.688 7.336 1.396 1 86.19 254 LEU B CA 1
ATOM 4926 C C . LEU B 1 254 ? 22.062 6.41 0.246 1 86.19 254 LEU B C 1
ATOM 4928 O O . LEU B 1 254 ? 21.594 6.586 -0.879 1 86.19 254 LEU B O 1
ATOM 4932 N N . THR B 1 255 ? 22.969 5.535 0.553 1 87.31 255 THR B N 1
ATOM 4933 C CA . THR B 1 255 ? 23.328 4.492 -0.406 1 87.31 255 THR B CA 1
ATOM 4934 C C . THR B 1 255 ? 22.859 3.125 0.09 1 87.31 255 THR B C 1
ATOM 4936 O O . THR B 1 255 ? 23.188 2.727 1.212 1 87.31 255 THR B O 1
ATOM 4939 N N . ILE B 1 256 ? 22.109 2.477 -0.721 1 87.81 256 ILE B N 1
ATOM 4940 C CA . ILE B 1 256 ? 21.578 1.165 -0.362 1 87.81 256 ILE B CA 1
ATOM 4941 C C . ILE B 1 256 ? 22.141 0.106 -1.307 1 87.81 256 ILE B C 1
ATOM 4943 O O . ILE B 1 256 ? 22.094 0.268 -2.529 1 87.81 256 ILE B O 1
ATOM 4947 N N . HIS B 1 257 ? 22.672 -0.939 -0.712 1 87.31 257 HIS B N 1
ATOM 4948 C CA . HIS B 1 257 ? 23.125 -2.096 -1.473 1 87.31 257 HIS B CA 1
ATOM 4949 C C . HIS B 1 257 ? 22.172 -3.273 -1.318 1 87.31 257 HIS B C 1
ATOM 4951 O O . HIS B 1 257 ? 22.016 -3.809 -0.22 1 87.31 257 HIS B O 1
ATOM 4957 N N . LEU B 1 258 ? 21.609 -3.631 -2.455 1 88.56 258 LEU B N 1
ATOM 4958 C CA . LEU B 1 258 ? 20.625 -4.707 -2.436 1 88.56 258 LEU B CA 1
ATOM 4959 C C . LEU B 1 258 ? 21.172 -5.961 -3.111 1 88.56 258 LEU B C 1
ATOM 4961 O O . LEU B 1 258 ? 21.875 -5.867 -4.121 1 88.56 258 LEU B O 1
ATOM 4965 N N . SER B 1 259 ? 20.859 -7.09 -2.52 1 88.56 259 SER B N 1
ATOM 4966 C CA . SER B 1 259 ? 21.203 -8.375 -3.105 1 88.56 259 SER B CA 1
ATOM 4967 C C . SER B 1 259 ? 20.094 -8.891 -4.023 1 88.56 259 SER B C 1
ATOM 4969 O O . SER B 1 259 ? 18.922 -8.602 -3.799 1 88.56 259 SER B O 1
ATOM 4971 N N . PRO B 1 260 ? 20.531 -9.625 -5.031 1 88.75 260 PRO B N 1
ATOM 4972 C CA . PRO B 1 260 ? 19.484 -10.219 -5.883 1 88.75 260 PRO B CA 1
ATOM 4973 C C . PRO B 1 260 ? 18.672 -11.281 -5.16 1 88.75 260 PRO B C 1
ATOM 4975 O O . PRO B 1 260 ? 19.219 -12.078 -4.391 1 88.75 260 PRO B O 1
ATOM 4978 N N . VAL B 1 261 ? 17.391 -11.219 -5.375 1 89.94 261 VAL B N 1
ATOM 4979 C CA . VAL B 1 261 ? 16.531 -12.297 -4.883 1 89.94 261 VAL B CA 1
ATOM 4980 C C . VAL B 1 261 ? 16.766 -13.562 -5.703 1 89.94 261 VAL B C 1
ATOM 4982 O O . VAL B 1 261 ? 16.812 -13.508 -6.934 1 89.94 261 VAL B O 1
ATOM 4985 N N . PRO B 1 262 ? 16.891 -14.672 -5.012 1 87.69 262 PRO B N 1
ATOM 4986 C CA . PRO B 1 262 ? 17.062 -15.914 -5.762 1 87.69 262 PRO B CA 1
ATOM 4987 C C . PRO B 1 262 ? 15.922 -16.188 -6.734 1 87.69 262 PRO B C 1
ATOM 4989 O O . PRO B 1 262 ? 14.75 -16.078 -6.359 1 87.69 262 PRO B O 1
ATOM 4992 N N . LYS B 1 263 ? 16.281 -16.453 -7.945 1 86.5 263 LYS B N 1
ATOM 4993 C CA . LYS B 1 263 ? 15.289 -16.797 -8.953 1 86.5 263 LYS B CA 1
ATOM 4994 C C . LYS B 1 263 ? 14.859 -18.25 -8.82 1 86.5 263 LYS B C 1
ATOM 4996 O O . LYS B 1 263 ? 15.594 -19.156 -9.219 1 86.5 263 LYS B O 1
ATOM 5001 N N . VAL B 1 264 ? 13.68 -18.469 -8.438 1 92.25 264 VAL B N 1
ATOM 5002 C CA . VAL B 1 264 ? 13.289 -19.828 -8.055 1 92.25 264 VAL B CA 1
ATOM 5003 C C . VAL B 1 264 ? 12.367 -20.422 -9.117 1 92.25 264 VAL B C 1
ATOM 5005 O O . VAL B 1 264 ? 11.945 -21.578 -9 1 92.25 264 VAL B O 1
ATOM 5008 N N . LEU B 1 265 ? 12.07 -19.734 -10.148 1 93.56 265 LEU B N 1
ATOM 5009 C CA . LEU B 1 265 ? 11.133 -20.234 -11.148 1 93.56 265 LEU B CA 1
ATOM 5010 C C . LEU B 1 265 ? 11.617 -21.531 -11.758 1 93.56 265 LEU B C 1
ATOM 5012 O O . LEU B 1 265 ? 10.836 -22.469 -11.953 1 93.56 265 LEU B O 1
ATOM 5016 N N . GLY B 1 266 ? 12.875 -21.609 -12.031 1 91.81 266 GLY B N 1
ATOM 5017 C CA . GLY B 1 266 ? 13.438 -22.844 -12.547 1 91.81 266 GLY B CA 1
ATOM 5018 C C . GLY B 1 266 ? 13.305 -24.016 -11.586 1 91.81 266 GLY B C 1
ATOM 5019 O O . GLY B 1 266 ? 13.023 -25.141 -12 1 91.81 266 GLY B O 1
ATOM 5020 N N . LEU B 1 267 ? 13.477 -23.75 -10.328 1 94.31 267 LEU B N 1
ATOM 5021 C CA . LEU B 1 267 ? 13.336 -24.781 -9.305 1 94.31 267 LEU B CA 1
ATOM 5022 C C . LEU B 1 267 ? 11.891 -25.266 -9.219 1 94.31 267 LEU B C 1
ATOM 5024 O O . LEU B 1 267 ? 11.641 -26.453 -9.023 1 94.31 267 LEU B O 1
ATOM 5028 N N . ILE B 1 268 ? 11.008 -24.375 -9.414 1 96.5 268 ILE B N 1
ATOM 5029 C CA . ILE B 1 268 ? 9.594 -24.719 -9.32 1 96.5 268 ILE B CA 1
ATOM 5030 C C . ILE B 1 268 ? 9.227 -25.719 -10.414 1 96.5 268 ILE B C 1
ATOM 5032 O O . ILE B 1 268 ? 8.664 -26.781 -10.133 1 96.5 268 ILE B O 1
ATOM 5036 N N . SER B 1 269 ? 9.578 -25.422 -11.609 1 92.62 269 SER B N 1
ATOM 5037 C CA . SER B 1 269 ? 9.125 -26.203 -12.758 1 92.62 269 SER B CA 1
ATOM 5038 C C . SER B 1 269 ? 9.914 -27.5 -12.891 1 92.62 269 SER B C 1
ATOM 5040 O O . SER B 1 269 ? 9.406 -28.5 -13.422 1 92.62 269 SER B O 1
ATOM 5042 N N . THR B 1 270 ? 11.109 -27.594 -12.297 1 91.75 270 THR B N 1
ATOM 5043 C CA . THR B 1 270 ? 11.969 -28.734 -12.602 1 91.75 270 THR B CA 1
ATOM 5044 C C . THR B 1 270 ? 12.148 -29.625 -11.367 1 91.75 270 THR B C 1
ATOM 5046 O O . THR B 1 270 ? 12.562 -30.781 -11.477 1 91.75 270 THR B O 1
ATOM 5049 N N . LYS B 1 271 ? 11.828 -29.094 -10.266 1 94.12 271 LYS B N 1
ATOM 5050 C CA . LYS B 1 271 ? 12.164 -29.875 -9.07 1 94.12 271 LYS B CA 1
ATOM 5051 C C . LYS B 1 271 ? 11 -29.875 -8.078 1 94.12 271 LYS B C 1
ATOM 5053 O O . LYS B 1 271 ? 10.555 -30.938 -7.645 1 94.12 271 LYS B O 1
ATOM 5058 N N . TRP B 1 272 ? 10.477 -28.75 -7.711 1 96 272 TRP B N 1
ATOM 5059 C CA . TRP B 1 272 ? 9.516 -28.641 -6.621 1 96 272 TRP B CA 1
ATOM 5060 C C . TRP B 1 272 ? 8.133 -29.109 -7.07 1 96 272 TRP B C 1
ATOM 5062 O O . TRP B 1 272 ? 7.383 -29.688 -6.285 1 96 272 TRP B O 1
ATOM 5072 N N . ALA B 1 273 ? 7.707 -28.812 -8.305 1 96.06 273 ALA B N 1
ATOM 5073 C CA . ALA B 1 273 ? 6.344 -29.031 -8.781 1 96.06 273 ALA B CA 1
ATOM 5074 C C . ALA B 1 273 ? 6.34 -29.594 -10.195 1 96.06 273 ALA B C 1
ATOM 5076 O O . ALA B 1 273 ? 5.695 -29.047 -11.094 1 96.06 273 ALA B O 1
ATOM 5077 N N . THR B 1 274 ? 6.855 -30.734 -10.305 1 93.88 274 THR B N 1
ATOM 5078 C CA . THR B 1 274 ? 7.062 -31.328 -11.625 1 93.88 274 THR B CA 1
ATOM 5079 C C . THR B 1 274 ? 5.758 -31.891 -12.172 1 93.88 274 THR B C 1
ATOM 5081 O O . THR B 1 274 ? 5.621 -32.094 -13.383 1 93.88 274 THR B O 1
ATOM 5084 N N . SER B 1 275 ? 4.793 -32.125 -11.32 1 94.31 275 SER B N 1
ATOM 5085 C CA . SER B 1 275 ? 3.504 -32.656 -11.758 1 94.31 275 SER B CA 1
ATOM 5086 C C . SER B 1 275 ? 2.463 -31.562 -11.891 1 94.31 275 SER B C 1
ATOM 5088 O O . SER B 1 275 ? 1.273 -31.828 -12.055 1 94.31 275 SER B O 1
ATOM 5090 N N . THR B 1 276 ? 2.879 -30.359 -11.75 1 96.5 276 THR B N 1
ATOM 5091 C CA . THR B 1 276 ? 1.996 -29.188 -11.781 1 96.5 276 THR B CA 1
ATOM 5092 C C . THR B 1 276 ? 2.297 -28.312 -12.992 1 96.5 276 THR B C 1
ATOM 5094 O O . THR B 1 276 ? 3.461 -28.094 -13.336 1 96.5 276 THR B O 1
ATOM 5097 N N . MET B 1 277 ? 1.256 -27.891 -13.703 1 96.81 277 MET B N 1
ATOM 5098 C CA . MET B 1 277 ? 1.495 -26.906 -14.758 1 96.81 277 MET B CA 1
ATOM 5099 C C . MET B 1 277 ? 1.844 -25.547 -14.18 1 96.81 277 MET B C 1
ATOM 5101 O O . MET B 1 277 ? 1.115 -25.031 -13.328 1 96.81 277 MET B O 1
ATOM 5105 N N . VAL B 1 278 ? 2.902 -24.984 -14.656 1 97.44 278 VAL B N 1
ATOM 5106 C CA . VAL B 1 278 ? 3.41 -23.734 -14.102 1 97.44 278 VAL B CA 1
ATOM 5107 C C . VAL B 1 278 ? 3.299 -22.625 -15.141 1 97.44 278 VAL B C 1
ATOM 5109 O O . VAL B 1 278 ? 3.855 -22.734 -16.234 1 97.44 278 VAL B O 1
ATOM 5112 N N . ILE B 1 279 ? 2.551 -21.578 -14.758 1 97.69 279 ILE B N 1
ATOM 5113 C CA . ILE B 1 279 ? 2.387 -20.406 -15.594 1 97.69 279 ILE B CA 1
ATOM 5114 C C . ILE B 1 279 ? 3.027 -19.188 -14.914 1 97.69 279 ILE B C 1
ATOM 5116 O O . ILE B 1 279 ? 2.656 -18.828 -13.797 1 97.69 279 ILE B O 1
ATOM 5120 N N . SER B 1 280 ? 3.973 -18.625 -15.562 1 97.19 280 SER B N 1
ATOM 5121 C CA . SER B 1 280 ? 4.637 -17.422 -15.039 1 97.19 280 SER B CA 1
ATOM 5122 C C . SER B 1 280 ? 4.176 -16.172 -15.773 1 97.19 280 SER B C 1
ATOM 5124 O O . SER B 1 280 ? 3.439 -16.266 -16.766 1 97.19 280 SER B O 1
ATOM 5126 N N . PHE B 1 281 ? 4.52 -15.016 -15.227 1 96.38 281 PHE B N 1
ATOM 5127 C CA . PHE B 1 281 ? 4.137 -13.734 -15.797 1 96.38 281 PHE B CA 1
ATOM 5128 C C . PHE B 1 281 ? 5.363 -12.859 -16.047 1 96.38 281 PHE B C 1
ATOM 5130 O O . PHE B 1 281 ? 6.375 -13 -15.352 1 96.38 281 PHE B O 1
ATOM 5137 N N . LYS B 1 282 ? 5.273 -12.016 -17.062 1 92.25 282 LYS B N 1
ATOM 5138 C CA . LYS B 1 282 ? 6.277 -11 -17.359 1 92.25 282 LYS B CA 1
ATOM 5139 C C . LYS B 1 282 ? 5.629 -9.648 -17.656 1 92.25 282 LYS B C 1
ATOM 5141 O O . LYS B 1 282 ? 4.789 -9.547 -18.547 1 92.25 282 LYS B O 1
ATOM 5146 N N . LEU B 1 283 ? 5.965 -8.703 -16.828 1 89.62 283 LEU B N 1
ATOM 5147 C CA . LEU B 1 283 ? 5.516 -7.34 -17.078 1 89.62 283 LEU B CA 1
ATOM 5148 C C . LEU B 1 283 ? 6.605 -6.527 -17.781 1 89.62 283 LEU B C 1
ATOM 5150 O O . LEU B 1 283 ? 7.754 -6.516 -17.328 1 89.62 283 LEU B O 1
ATOM 5154 N N . GLU B 1 284 ? 6.223 -5.906 -18.844 1 85.69 284 GLU B N 1
ATOM 5155 C CA . GLU B 1 284 ? 7.168 -5.082 -19.594 1 85.69 284 GLU B CA 1
ATOM 5156 C C . GLU B 1 284 ? 6.652 -3.656 -19.766 1 85.69 284 GLU B C 1
ATOM 5158 O O . GLU B 1 284 ? 5.445 -3.416 -19.703 1 85.69 284 GLU B O 1
ATOM 5163 N N . THR B 1 285 ? 7.574 -2.717 -19.812 1 84.75 285 THR B N 1
ATOM 5164 C CA . THR B 1 285 ? 7.211 -1.324 -20.047 1 84.75 285 THR B CA 1
ATOM 5165 C C . THR B 1 285 ? 7.531 -0.92 -21.484 1 84.75 285 THR B C 1
ATOM 5167 O O . THR B 1 285 ? 7.082 0.126 -21.953 1 84.75 285 THR B O 1
ATOM 5170 N N . ASP B 1 286 ? 8.336 -1.707 -22.141 1 83.19 286 ASP B N 1
ATOM 5171 C CA . ASP B 1 286 ? 8.695 -1.494 -23.547 1 83.19 286 ASP B CA 1
ATOM 5172 C C . ASP B 1 286 ? 8.031 -2.531 -24.438 1 83.19 286 ASP B C 1
ATOM 5174 O O . ASP B 1 286 ? 8.398 -3.709 -24.422 1 83.19 286 ASP B O 1
ATOM 5178 N N . ALA B 1 287 ? 7.199 -2.07 -25.281 1 84.38 287 ALA B N 1
ATOM 5179 C CA . ALA B 1 287 ? 6.387 -2.934 -26.141 1 84.38 287 ALA B CA 1
ATOM 5180 C C . ALA B 1 287 ? 7.262 -3.752 -27.078 1 84.38 287 ALA B C 1
ATOM 5182 O O . ALA B 1 287 ? 6.926 -4.891 -27.422 1 84.38 287 ALA B O 1
ATOM 5183 N N . SER B 1 288 ? 8.328 -3.207 -27.422 1 87.12 288 SER B N 1
ATOM 5184 C CA . SER B 1 288 ? 9.188 -3.855 -28.406 1 87.12 288 SER B CA 1
ATOM 5185 C C . SER B 1 288 ? 9.906 -5.062 -27.797 1 87.12 288 SER B C 1
ATOM 5187 O O . SER B 1 288 ? 10.422 -5.91 -28.531 1 87.12 288 SER B O 1
ATOM 5189 N N . LEU B 1 289 ? 9.875 -5.148 -26.5 1 86.69 289 LEU B N 1
ATOM 5190 C CA . LEU B 1 289 ? 10.664 -6.184 -25.844 1 86.69 289 LEU B CA 1
ATOM 5191 C C . LEU B 1 289 ? 9.766 -7.27 -25.281 1 86.69 289 LEU B C 1
ATOM 5193 O O . LEU B 1 289 ? 10.25 -8.305 -24.812 1 86.69 289 LEU B O 1
ATOM 5197 N N . VAL B 1 290 ? 8.477 -7.125 -25.391 1 88.12 290 VAL B N 1
ATOM 5198 C CA . VAL B 1 290 ? 7.531 -7.949 -24.641 1 88.12 290 VAL B CA 1
ATOM 5199 C C . VAL B 1 290 ? 7.664 -9.406 -25.062 1 88.12 290 VAL B C 1
ATOM 5201 O O . VAL B 1 290 ? 7.898 -10.289 -24.234 1 88.12 290 VAL B O 1
ATOM 5204 N N . LEU B 1 291 ? 7.637 -9.688 -26.328 1 90.5 291 LEU B N 1
ATOM 5205 C CA . LEU B 1 291 ? 7.633 -11.062 -26.828 1 90.5 291 LEU B CA 1
ATOM 5206 C C . LEU B 1 291 ? 9.008 -11.703 -26.656 1 90.5 291 LEU B C 1
ATOM 5208 O O . LEU B 1 291 ? 9.102 -12.852 -26.203 1 90.5 291 LEU B O 1
ATOM 5212 N N . ASP B 1 292 ? 9.969 -10.961 -26.938 1 90.44 292 ASP B N 1
ATOM 5213 C CA . ASP B 1 292 ? 11.328 -11.492 -26.828 1 90.44 292 ASP B CA 1
ATOM 5214 C C . ASP B 1 292 ? 11.656 -11.852 -25.391 1 90.44 292 ASP B C 1
ATOM 5216 O O . ASP B 1 292 ? 12.219 -12.922 -25.125 1 90.44 292 ASP B O 1
ATOM 5220 N N . ARG B 1 293 ? 11.305 -11.062 -24.562 1 89.5 293 ARG B N 1
ATOM 5221 C CA . ARG B 1 293 ? 11.602 -11.305 -23.156 1 89.5 293 ARG B CA 1
ATOM 5222 C C . ARG B 1 293 ? 10.766 -12.461 -22.609 1 89.5 293 ARG B C 1
ATOM 5224 O O . ARG B 1 293 ? 11.234 -13.234 -21.781 1 89.5 293 ARG B O 1
ATOM 5231 N N . ALA B 1 294 ? 9.586 -12.477 -23.062 1 91.94 294 ALA B N 1
ATOM 5232 C CA . ALA B 1 294 ? 8.719 -13.57 -22.641 1 91.94 294 ALA B CA 1
ATOM 5233 C C . ALA B 1 294 ? 9.25 -14.922 -23.109 1 91.94 294 ALA B C 1
ATOM 5235 O O . ALA B 1 294 ? 9.312 -15.883 -22.344 1 91.94 294 ALA B O 1
ATOM 5236 N N . LYS B 1 295 ? 9.656 -14.977 -24.312 1 91.19 295 LYS B N 1
ATOM 5237 C CA . LYS B 1 295 ? 10.219 -16.203 -24.875 1 91.19 295 LYS B CA 1
ATOM 5238 C C . LYS B 1 295 ? 11.508 -16.594 -24.156 1 91.19 295 LYS B C 1
ATOM 5240 O O . LYS B 1 295 ? 11.727 -17.766 -23.859 1 91.19 295 LYS B O 1
ATOM 5245 N N . ALA B 1 296 ? 12.266 -15.594 -23.906 1 89.5 296 ALA B N 1
ATOM 5246 C CA . ALA B 1 296 ? 13.516 -15.828 -23.188 1 89.5 296 ALA B CA 1
ATOM 5247 C C . ALA B 1 296 ? 13.25 -16.391 -21.797 1 89.5 296 ALA B C 1
ATOM 5249 O O . ALA B 1 296 ? 13.953 -17.281 -21.328 1 89.5 296 ALA B O 1
ATOM 5250 N N . ALA B 1 297 ? 12.289 -15.883 -21.203 1 89.19 297 ALA B N 1
ATOM 5251 C CA . ALA B 1 297 ? 11.938 -16.344 -19.875 1 89.19 297 ALA B CA 1
ATOM 5252 C C . ALA B 1 297 ? 11.469 -17.781 -19.891 1 89.19 297 ALA B C 1
ATOM 5254 O O . ALA B 1 297 ? 11.836 -18.578 -19.016 1 89.19 297 ALA B O 1
ATOM 5255 N N . LEU B 1 298 ? 10.648 -18.078 -20.844 1 91.44 298 LEU B N 1
ATOM 5256 C CA . LEU B 1 298 ? 10.148 -19.438 -20.969 1 91.44 298 LEU B CA 1
ATOM 5257 C C . LEU B 1 298 ? 11.297 -20.438 -21.141 1 91.44 298 LEU B C 1
ATOM 5259 O O . LEU B 1 298 ? 11.312 -21.5 -20.516 1 91.44 298 LEU B O 1
ATOM 5263 N N . LYS B 1 299 ? 12.172 -20.062 -21.953 1 87.31 299 LYS B N 1
ATOM 5264 C CA . LYS B 1 299 ? 13.32 -20.922 -22.203 1 87.31 299 LYS B CA 1
ATOM 5265 C C . LYS B 1 299 ? 14.203 -21.031 -20.953 1 87.31 299 LYS B C 1
ATOM 5267 O O . LYS B 1 299 ? 14.648 -22.125 -20.609 1 87.31 299 LYS B O 1
ATOM 5272 N N . ARG B 1 300 ? 14.359 -19.969 -20.281 1 87.69 300 ARG B N 1
ATOM 5273 C CA . ARG B 1 300 ? 15.266 -19.891 -19.141 1 87.69 300 ARG B CA 1
ATOM 5274 C C . ARG B 1 300 ? 14.703 -20.688 -17.953 1 87.69 300 ARG B C 1
ATOM 5276 O O . ARG B 1 300 ? 15.438 -21.422 -17.297 1 87.69 300 ARG B O 1
ATOM 5283 N N . TYR B 1 301 ? 13.469 -20.547 -17.719 1 89.5 301 TYR B N 1
ATOM 5284 C CA . TYR B 1 301 ? 12.914 -21.062 -16.469 1 89.5 301 TYR B CA 1
ATOM 5285 C C . TYR B 1 301 ? 12.148 -22.359 -16.703 1 89.5 301 TYR B C 1
ATOM 5287 O O . TYR B 1 301 ? 11.742 -23.031 -15.758 1 89.5 301 TYR B O 1
ATOM 5295 N N . GLN B 1 302 ? 11.914 -22.672 -17.906 1 89.56 302 GLN B N 1
ATOM 5296 C CA . GLN B 1 302 ? 11.281 -23.938 -18.312 1 89.56 302 GLN B CA 1
ATOM 5297 C C . GLN B 1 302 ? 9.898 -24.078 -17.688 1 89.56 302 GLN B C 1
ATOM 5299 O O . GLN B 1 302 ? 9.539 -25.141 -17.188 1 89.56 302 GLN B O 1
ATOM 5304 N N . THR B 1 303 ? 9.258 -22.938 -17.594 1 93 303 THR B N 1
ATOM 5305 C CA . THR B 1 303 ? 7.844 -23.016 -17.234 1 93 303 THR B CA 1
ATOM 5306 C C . THR B 1 303 ? 7.008 -23.5 -18.406 1 93 303 THR B C 1
ATOM 5308 O O . THR B 1 303 ? 7.504 -23.609 -19.531 1 93 303 THR B O 1
ATOM 5311 N N . HIS B 1 304 ? 5.844 -23.875 -18.109 1 94.25 304 HIS B N 1
ATOM 5312 C CA . HIS B 1 304 ? 5 -24.438 -19.172 1 94.25 304 HIS B CA 1
ATOM 5313 C C . HIS B 1 304 ? 4.387 -23.344 -20.031 1 94.25 304 HIS B C 1
ATOM 5315 O O . HIS B 1 304 ? 4.102 -23.562 -21.203 1 94.25 304 HIS B O 1
ATOM 5321 N N . ALA B 1 305 ? 4.09 -22.25 -19.453 1 96.19 305 ALA B N 1
ATOM 5322 C CA . ALA B 1 305 ? 3.584 -21.078 -20.172 1 96.19 305 ALA B CA 1
ATOM 5323 C C . ALA B 1 305 ? 4.027 -19.781 -19.484 1 96.19 305 ALA B C 1
ATOM 5325 O O . ALA B 1 305 ? 4.348 -19.781 -18.297 1 96.19 305 ALA B O 1
ATOM 5326 N N . VAL B 1 306 ? 4.074 -18.719 -20.344 1 96.88 306 VAL B N 1
ATOM 5327 C CA . VAL B 1 306 ? 4.367 -17.375 -19.859 1 96.88 306 VAL B CA 1
ATOM 5328 C C . VAL B 1 306 ? 3.32 -16.391 -20.375 1 96.88 306 VAL B C 1
ATOM 5330 O O . VAL B 1 306 ? 2.961 -16.422 -21.562 1 96.88 306 VAL B O 1
ATOM 5333 N N . ILE B 1 307 ? 2.77 -15.625 -19.5 1 97.56 307 ILE B N 1
ATOM 5334 C CA . ILE B 1 307 ? 1.868 -14.539 -19.859 1 97.56 307 ILE B CA 1
ATOM 5335 C C . ILE B 1 307 ? 2.6 -13.203 -19.766 1 97.56 307 ILE B C 1
ATOM 5337 O O . ILE B 1 307 ? 3.111 -12.844 -18.703 1 97.56 307 ILE B O 1
ATOM 5341 N N . ALA B 1 308 ? 2.643 -12.5 -20.875 1 95.94 308 ALA B N 1
ATOM 5342 C CA . ALA B 1 308 ? 3.311 -11.203 -20.922 1 95.94 308 ALA B CA 1
ATOM 5343 C C . ALA B 1 308 ? 2.299 -10.07 -21.094 1 95.94 308 ALA B C 1
ATOM 5345 O O . ALA B 1 308 ? 1.324 -10.211 -21.844 1 95.94 308 ALA B O 1
ATOM 5346 N N . ASN B 1 309 ? 2.504 -9.023 -20.297 1 93.31 309 ASN B N 1
ATOM 5347 C CA . ASN B 1 309 ? 1.65 -7.848 -20.438 1 93.31 309 ASN B CA 1
ATOM 5348 C C . ASN B 1 309 ? 2.461 -6.555 -20.391 1 93.31 309 ASN B C 1
ATOM 5350 O O . ASN B 1 309 ? 3.582 -6.543 -19.875 1 93.31 309 ASN B O 1
ATOM 5354 N N . LEU B 1 310 ? 1.858 -5.57 -21.031 1 90.75 310 LEU B N 1
ATOM 5355 C CA . LEU B 1 310 ? 2.389 -4.219 -20.906 1 90.75 310 LEU B CA 1
ATOM 5356 C C . LEU B 1 310 ? 1.742 -3.479 -19.734 1 90.75 310 LEU B C 1
ATOM 5358 O O . LEU B 1 310 ? 0.545 -3.631 -19.484 1 90.75 310 LEU B O 1
ATOM 5362 N N . LEU B 1 311 ? 2.609 -2.641 -19.125 1 86.25 311 LEU B N 1
ATOM 5363 C CA . LEU B 1 311 ? 2.127 -1.903 -17.969 1 86.25 311 LEU B CA 1
ATOM 5364 C C . LEU B 1 311 ? 0.898 -1.072 -18.312 1 86.25 311 LEU B C 1
ATOM 5366 O O . LEU B 1 311 ? -0.088 -1.069 -17.578 1 86.25 311 LEU B O 1
ATOM 5370 N N . GLN B 1 312 ? 0.863 -0.495 -19.438 1 85.62 312 GLN B N 1
ATOM 5371 C CA . GLN B 1 312 ? -0.133 0.509 -19.797 1 85.62 312 GLN B CA 1
ATOM 5372 C C . GLN B 1 312 ? -1.418 -0.145 -20.297 1 85.62 312 GLN B C 1
ATOM 5374 O O . GLN B 1 312 ? -2.504 0.423 -20.156 1 85.62 312 GLN B O 1
ATOM 5379 N N . THR B 1 313 ? -1.279 -1.344 -20.828 1 89.81 313 THR B N 1
ATOM 5380 C CA . THR B 1 313 ? -2.441 -1.965 -21.453 1 89.81 313 THR B CA 1
ATOM 5381 C C . THR B 1 313 ? -2.75 -3.311 -20.812 1 89.81 313 THR B C 1
ATOM 5383 O O . THR B 1 313 ? -3.357 -4.184 -21.438 1 89.81 313 THR B O 1
ATOM 5386 N N . ARG B 1 314 ? -2.35 -3.461 -19.609 1 88.62 314 ARG B N 1
ATOM 5387 C CA . ARG B 1 314 ? -2.381 -4.762 -18.938 1 88.62 314 ARG B CA 1
ATOM 5388 C C . ARG B 1 314 ? -3.814 -5.23 -18.734 1 88.62 314 ARG B C 1
ATOM 5390 O O . ARG B 1 314 ? -4.059 -6.426 -18.547 1 88.62 314 ARG B O 1
ATOM 5397 N N . LYS B 1 315 ? -4.801 -4.395 -18.828 1 89.56 315 LYS B N 1
ATOM 5398 C CA . LYS B 1 315 ? -6.195 -4.785 -18.625 1 89.56 315 LYS B CA 1
ATOM 5399 C C . LYS B 1 315 ? -6.852 -5.16 -19.953 1 89.56 315 LYS B C 1
ATOM 5401 O O . LYS B 1 315 ? -7.895 -5.82 -19.969 1 89.56 315 LYS B O 1
ATOM 5406 N N . GLN B 1 316 ? -6.172 -4.844 -21.031 1 92.5 316 GLN B N 1
ATOM 5407 C CA . GLN B 1 316 ? -6.824 -4.988 -22.328 1 92.5 316 GLN B CA 1
ATOM 5408 C C . GLN B 1 316 ? -6.137 -6.059 -23.172 1 92.5 316 GLN B C 1
ATOM 5410 O O . GLN B 1 316 ? -6.734 -6.605 -24.094 1 92.5 316 GLN B O 1
ATOM 5415 N N . GLU B 1 317 ? -4.922 -6.203 -22.828 1 94.5 317 GLU B N 1
ATOM 5416 C CA . GLU B 1 317 ? -4.227 -7.16 -23.688 1 94.5 317 GLU B CA 1
ATOM 5417 C C . GLU B 1 317 ? -3.156 -7.918 -22.906 1 94.5 317 GLU B C 1
ATOM 5419 O O . GLU B 1 317 ? -2.629 -7.41 -21.922 1 94.5 317 GLU B O 1
ATOM 5424 N N . ALA B 1 318 ? -2.865 -9.156 -23.359 1 96.31 318 ALA B N 1
ATOM 5425 C CA . ALA B 1 318 ? -1.803 -10.016 -22.859 1 96.31 318 ALA B CA 1
ATOM 5426 C C . ALA B 1 318 ? -1.349 -11.008 -23.922 1 96.31 318 ALA B C 1
ATOM 5428 O O . ALA B 1 318 ? -2.096 -11.312 -24.859 1 96.31 318 ALA B O 1
ATOM 5429 N N . TRP B 1 319 ? -0.129 -11.406 -23.875 1 96 319 TRP B N 1
ATOM 5430 C CA . TRP B 1 319 ? 0.412 -12.453 -24.734 1 96 319 TRP B CA 1
ATOM 5431 C C . TRP B 1 319 ? 0.638 -13.742 -23.953 1 96 319 TRP B C 1
ATOM 5433 O O . TRP B 1 319 ? 1.32 -13.742 -22.938 1 96 319 TRP B O 1
ATOM 5443 N N . LEU B 1 320 ? 0.011 -14.758 -24.453 1 96.69 320 LEU B N 1
ATOM 5444 C CA . LEU B 1 320 ? 0.204 -16.094 -23.891 1 96.69 320 LEU B CA 1
ATOM 5445 C C . LEU B 1 320 ? 1.163 -16.906 -24.75 1 96.69 320 LEU B C 1
ATOM 5447 O O . LEU B 1 320 ? 0.861 -17.219 -25.906 1 96.69 320 LEU B O 1
ATOM 5451 N N . ILE B 1 321 ? 2.328 -17.25 -24.172 1 95.25 321 ILE B N 1
ATOM 5452 C CA . ILE B 1 321 ? 3.34 -18.047 -24.859 1 95.25 321 ILE B CA 1
ATOM 5453 C C . ILE B 1 321 ? 3.473 -19.422 -24.188 1 95.25 321 ILE B C 1
ATOM 5455 O O . ILE B 1 321 ? 3.609 -19.5 -22.969 1 95.25 321 ILE B O 1
ATOM 5459 N N . HIS B 1 322 ? 3.418 -20.484 -24.938 1 94 322 HIS B N 1
ATOM 5460 C CA . HIS B 1 322 ? 3.514 -21.797 -24.344 1 94 322 HIS B CA 1
ATOM 5461 C C . HIS B 1 322 ? 4.043 -22.828 -25.344 1 94 322 HIS B C 1
ATOM 5463 O O . HIS B 1 322 ? 4.059 -22.562 -26.547 1 94 322 HIS B O 1
ATOM 5469 N N . LYS B 1 323 ? 4.543 -23.953 -24.812 1 82.88 323 LYS B N 1
ATOM 5470 C CA . LYS B 1 323 ? 5.055 -25.047 -25.625 1 82.88 323 LYS B CA 1
ATOM 5471 C C . LYS B 1 323 ? 4.082 -26.234 -25.641 1 82.88 323 LYS B C 1
ATOM 5473 O O . LYS B 1 323 ? 4.422 -27.312 -26.125 1 82.88 323 LYS B O 1
ATOM 5478 N N . LEU B 1 324 ? 2.924 -26.219 -25.172 1 75.5 324 LEU B N 1
ATOM 5479 C CA . LEU B 1 324 ? 2.025 -27.359 -24.984 1 75.5 324 LEU B CA 1
ATOM 5480 C C . LEU B 1 324 ? 1.194 -27.609 -26.234 1 75.5 324 LEU B C 1
ATOM 5482 O O . LEU B 1 324 ? 0.419 -28.562 -26.281 1 75.5 324 LEU B O 1
ATOM 5486 N N . GLY B 1 325 ? 1.303 -27 -27.391 1 59.75 325 GLY B N 1
ATOM 5487 C CA . GLY B 1 325 ? 0.432 -27.141 -28.547 1 59.75 325 GLY B CA 1
ATOM 5488 C C . GLY B 1 325 ? 0.652 -28.438 -29.297 1 59.75 325 GLY B C 1
ATOM 5489 O O . GLY B 1 325 ? 1.666 -29.109 -29.109 1 59.75 325 GLY B O 1
ATOM 5490 N N . GLU B 1 326 ? -0.528 -29.062 -29.906 1 49.62 326 GLU B N 1
ATOM 5491 C CA . GLU B 1 326 ? -0.847 -30.266 -30.672 1 49.62 326 GLU B CA 1
ATOM 5492 C C . GLU B 1 326 ? 0.141 -30.469 -31.812 1 49.62 326 GLU B C 1
ATOM 5494 O O . GLU B 1 326 ? 0.285 -31.594 -32.312 1 49.62 326 GLU B O 1
ATOM 5499 N N . GLY B 1 327 ? 0.313 -29.422 -32.625 1 41.38 327 GLY B N 1
ATOM 5500 C CA . GLY B 1 327 ? 0.505 -29.688 -34.031 1 41.38 327 GLY B CA 1
ATOM 5501 C C . GLY B 1 327 ? 1.806 -30.406 -34.344 1 41.38 327 GLY B C 1
ATOM 5502 O O . GLY B 1 327 ? 1.877 -31.188 -35.281 1 41.38 327 GLY B O 1
ATOM 5503 N N . GLY B 1 328 ? 3.141 -29.797 -34.188 1 39.94 328 GLY B N 1
ATOM 5504 C CA . GLY B 1 328 ? 4.023 -30.188 -35.281 1 39.94 328 GLY B CA 1
ATOM 5505 C C . GLY B 1 328 ? 4.523 -31.609 -35.156 1 39.94 328 GLY B C 1
ATOM 5506 O O . GLY B 1 328 ? 4.648 -32.156 -34.062 1 39.94 328 GLY B O 1
ATOM 5507 N N . GLY B 1 329 ? 4.113 -32.469 -36.031 1 36.72 329 GLY B N 1
ATOM 5508 C CA . GLY B 1 329 ? 4.574 -33.812 -36.344 1 36.72 329 GLY B CA 1
ATOM 5509 C C . GLY B 1 329 ? 5.969 -34.094 -35.812 1 36.72 329 GLY B C 1
ATOM 5510 O O . GLY B 1 329 ? 6.219 -35.188 -35.281 1 36.72 329 GLY B O 1
ATOM 5511 N N . ASP B 1 330 ? 6.953 -33.469 -36.406 1 39.97 330 ASP B N 1
ATOM 5512 C CA . ASP B 1 330 ? 8.305 -34 -36.438 1 39.97 330 ASP B CA 1
ATOM 5513 C C . ASP B 1 330 ? 9.031 -33.719 -35.125 1 39.97 330 ASP B C 1
ATOM 5515 O O . ASP B 1 330 ? 10.258 -33.594 -35.094 1 39.97 330 ASP B O 1
ATOM 5519 N N . GLY B 1 331 ? 8.469 -33.625 -33.875 1 44.25 331 GLY B N 1
ATOM 5520 C CA . GLY B 1 331 ? 9.172 -33.625 -32.594 1 44.25 331 GLY B CA 1
ATOM 5521 C C . GLY B 1 331 ? 9.414 -32.25 -32.031 1 44.25 331 GLY B C 1
ATOM 5522 O O . GLY B 1 331 ? 9.945 -32.094 -30.938 1 44.25 331 GLY B O 1
ATOM 5523 N N . VAL B 1 332 ? 9.797 -31.297 -32.844 1 45.97 332 VAL B N 1
ATOM 5524 C CA . VAL B 1 332 ? 10.211 -29.984 -32.375 1 45.97 332 VAL B CA 1
ATOM 5525 C C . VAL B 1 332 ? 8.992 -29.203 -31.875 1 45.97 332 VAL B C 1
ATOM 5527 O O . VAL B 1 332 ? 8.094 -28.875 -32.656 1 45.97 332 VAL B O 1
ATOM 5530 N N . LEU B 1 333 ? 8.445 -29.359 -30.609 1 52.59 333 LEU B N 1
ATOM 5531 C CA . LEU B 1 333 ? 7.344 -28.625 -30 1 52.59 333 LEU B CA 1
ATOM 5532 C C . LEU B 1 333 ? 7.492 -27.125 -30.219 1 52.59 333 LEU B C 1
ATOM 5534 O O . LEU B 1 333 ? 8.484 -26.531 -29.812 1 52.59 333 LEU B O 1
ATOM 5538 N N . ASP B 1 334 ? 6.957 -26.547 -31.281 1 65.69 334 ASP B N 1
ATOM 5539 C CA . ASP B 1 334 ? 7.035 -25.141 -31.656 1 65.69 334 ASP B CA 1
ATOM 5540 C C . ASP B 1 334 ? 6.363 -24.25 -30.609 1 65.69 334 ASP B C 1
ATOM 5542 O O . ASP B 1 334 ? 5.371 -24.656 -30 1 65.69 334 ASP B O 1
ATOM 5546 N N . LEU B 1 335 ? 7.059 -23.25 -30.172 1 84.38 335 LEU B N 1
ATOM 5547 C CA . LEU B 1 335 ? 6.594 -22.203 -29.281 1 84.38 335 LEU B CA 1
ATOM 5548 C C . LEU B 1 335 ? 5.375 -21.484 -29.859 1 84.38 335 LEU B C 1
ATOM 5550 O O . LEU B 1 335 ? 5.371 -21.109 -31.031 1 84.38 335 LEU B O 1
ATOM 5554 N N . SER B 1 336 ? 4.23 -21.578 -29.203 1 88.75 336 SER B N 1
ATOM 5555 C CA . SER B 1 336 ? 3.02 -20.875 -29.594 1 88.75 336 SER B CA 1
ATOM 5556 C C . SER B 1 336 ? 2.896 -19.531 -28.859 1 88.75 336 SER B C 1
ATOM 5558 O O . SER B 1 336 ? 3.258 -19.438 -27.688 1 88.75 336 SER B O 1
ATOM 5560 N N . SER B 1 337 ? 2.523 -18.516 -29.641 1 91.38 337 SER B N 1
ATOM 5561 C CA . SER B 1 337 ? 2.266 -17.203 -29.094 1 91.38 337 SER B CA 1
ATOM 5562 C C . SER B 1 337 ? 0.861 -16.719 -29.438 1 91.38 337 SER B C 1
ATOM 5564 O O . SER B 1 337 ? 0.51 -16.609 -30.609 1 91.38 337 SER B O 1
ATOM 5566 N N . GLU B 1 338 ? 0.091 -16.5 -28.422 1 94.38 338 GLU B N 1
ATOM 5567 C CA . GLU B 1 338 ? -1.274 -16.016 -28.594 1 94.38 338 GLU B CA 1
ATOM 5568 C C . GLU B 1 338 ? -1.433 -14.594 -28.047 1 94.38 338 GLU B C 1
ATOM 5570 O O . GLU B 1 338 ? -1.022 -14.312 -26.922 1 94.38 338 GLU B O 1
ATOM 5575 N N . HIS B 1 339 ? -1.983 -13.758 -28.922 1 94.69 339 HIS B N 1
ATOM 5576 C CA . HIS B 1 339 ? -2.314 -12.406 -28.484 1 94.69 339 HIS B CA 1
ATOM 5577 C C . HIS B 1 339 ? -3.777 -12.312 -28.062 1 94.69 339 HIS B C 1
ATOM 5579 O O . HIS B 1 339 ? -4.676 -12.367 -28.906 1 94.69 339 HIS B O 1
ATOM 5585 N N . LEU B 1 340 ? -3.99 -12.172 -26.766 1 95.5 340 LEU B N 1
ATOM 5586 C CA . LEU B 1 340 ? -5.336 -12.078 -26.219 1 95.5 340 LEU B CA 1
ATOM 5587 C C . LEU B 1 340 ? -5.727 -10.625 -25.969 1 95.5 340 LEU B C 1
ATOM 5589 O O . LEU B 1 340 ? -4.969 -9.875 -25.359 1 95.5 340 LEU B O 1
ATOM 5593 N N . THR B 1 341 ? -6.887 -10.219 -26.484 1 93.94 341 THR B N 1
ATOM 5594 C CA . THR B 1 341 ? -7.328 -8.836 -26.344 1 93.94 341 THR B CA 1
ATOM 5595 C C . THR B 1 341 ? -8.812 -8.773 -26 1 93.94 341 THR B C 1
ATOM 5597 O O . THR B 1 341 ? -9.57 -9.688 -26.328 1 93.94 341 THR B O 1
ATOM 5600 N N . VAL B 1 342 ? -9.117 -7.809 -25.188 1 93 342 VAL B N 1
ATOM 5601 C CA . VAL B 1 342 ? -10.523 -7.48 -24.938 1 93 342 VAL B CA 1
ATOM 5602 C C . VAL B 1 342 ? -10.758 -6 -25.219 1 93 342 VAL B C 1
ATOM 5604 O O . VAL B 1 342 ? -9.844 -5.18 -25.094 1 93 342 VAL B O 1
ATOM 5607 N N . THR B 1 343 ? -11.992 -5.676 -25.625 1 85.38 343 THR B N 1
ATOM 5608 C CA . THR B 1 343 ? -12.336 -4.285 -25.891 1 85.38 343 THR B CA 1
ATOM 5609 C C . THR B 1 343 ? -12.734 -3.576 -24.594 1 85.38 343 THR B C 1
ATOM 5611 O O . THR B 1 343 ? -13.469 -4.141 -23.781 1 85.38 343 THR B O 1
ATOM 5614 N N . PRO B 1 344 ? -12.172 -2.471 -24.469 1 73.75 344 PRO B N 1
ATOM 5615 C CA . PRO B 1 344 ? -12.484 -1.72 -23.25 1 73.75 344 PRO B CA 1
ATOM 5616 C C . PRO B 1 344 ? -13.984 -1.511 -23.047 1 73.75 344 PRO B C 1
ATOM 5618 O O . PRO B 1 344 ? -14.461 -1.478 -21.906 1 73.75 344 PRO B O 1
ATOM 5621 N N . SER B 1 345 ? -14.633 -1.261 -24.016 1 67.25 345 SER B N 1
ATOM 5622 C CA . SER B 1 345 ? -16.062 -0.956 -23.922 1 67.25 345 SER B CA 1
ATOM 5623 C C . SER B 1 345 ? -16.875 -2.207 -23.594 1 67.25 345 SER B C 1
ATOM 5625 O O . SER B 1 345 ? -18.031 -2.111 -23.203 1 67.25 345 SER B O 1
ATOM 5627 N N . SER B 1 346 ? -16.219 -3.236 -23.594 1 65.31 346 SER B N 1
ATOM 5628 C CA . SER B 1 346 ? -16.953 -4.477 -23.359 1 65.31 346 SER B CA 1
ATOM 5629 C C . SER B 1 346 ? -16.938 -4.859 -21.891 1 65.31 346 SER B C 1
ATOM 5631 O O . SER B 1 346 ? -16.078 -4.402 -21.141 1 65.31 346 SER B O 1
ATOM 5633 N N . SER B 1 347 ? -18 -5.414 -21.375 1 75.25 347 SER B N 1
ATOM 5634 C CA . SER B 1 347 ? -18.109 -5.945 -20.016 1 75.25 347 SER B CA 1
ATOM 5635 C C . SER B 1 347 ? -17.188 -7.145 -19.812 1 75.25 347 SER B C 1
ATOM 5637 O O . SER B 1 347 ? -17.031 -7.645 -18.703 1 75.25 347 SER B O 1
ATOM 5639 N N . GLU B 1 348 ? -16.406 -7.328 -20.875 1 86.75 348 GLU B N 1
ATOM 5640 C CA . GLU B 1 348 ? -15.57 -8.523 -20.797 1 86.75 348 GLU B CA 1
ATOM 5641 C C . GLU B 1 348 ? -14.242 -8.211 -20.109 1 86.75 348 GLU B C 1
ATOM 5643 O O . GLU B 1 348 ? -13.609 -7.195 -20.406 1 86.75 348 GLU B O 1
ATOM 5648 N N . GLU B 1 349 ? -13.859 -9.031 -19.188 1 92.44 349 GLU B N 1
ATOM 5649 C CA . GLU B 1 349 ? -12.578 -8.938 -18.484 1 92.44 349 GLU B CA 1
ATOM 5650 C C . GLU B 1 349 ? -11.531 -9.836 -19.141 1 92.44 349 GLU B C 1
ATOM 5652 O O . GLU B 1 349 ? -11.82 -10.977 -19.5 1 92.44 349 GLU B O 1
ATOM 5657 N N . LEU B 1 350 ? -10.344 -9.352 -19.391 1 95.62 350 LEU B N 1
ATOM 5658 C CA . LEU B 1 350 ? -9.258 -10.102 -20.016 1 95.62 350 LEU B CA 1
ATOM 5659 C C . LEU B 1 350 ? -9.039 -11.43 -19.297 1 95.62 350 LEU B C 1
ATOM 5661 O O . LEU B 1 350 ? -8.727 -12.438 -19.938 1 95.62 350 LEU B O 1
ATOM 5665 N N . GLU B 1 351 ? -9.188 -11.398 -17.969 1 97.06 351 GLU B N 1
ATOM 5666 C CA . GLU B 1 351 ? -8.938 -12.578 -17.141 1 97.06 351 GLU B CA 1
ATOM 5667 C C . GLU B 1 351 ? -9.891 -13.719 -17.5 1 97.06 351 GLU B C 1
ATOM 5669 O O . GLU B 1 351 ? -9.547 -14.891 -17.344 1 97.06 351 GLU B O 1
ATOM 5674 N N . GLU B 1 352 ? -11.062 -13.375 -18 1 96.31 352 GLU B N 1
ATOM 5675 C CA . GLU B 1 352 ? -12 -14.406 -18.438 1 96.31 352 GLU B CA 1
ATOM 5676 C C . GLU B 1 352 ? -11.438 -15.195 -19.625 1 96.31 352 GLU B C 1
ATOM 5678 O O . GLU B 1 352 ? -11.43 -16.422 -19.609 1 96.31 352 GLU B O 1
ATOM 5683 N N . VAL B 1 353 ? -10.969 -14.461 -20.562 1 96.31 353 VAL B N 1
ATOM 5684 C CA . VAL B 1 353 ? -10.398 -15.078 -21.75 1 96.31 353 VAL B CA 1
ATOM 5685 C C . VAL B 1 353 ? -9.102 -15.805 -21.391 1 96.31 353 VAL B C 1
ATOM 5687 O O . VAL B 1 353 ? -8.875 -16.938 -21.828 1 96.31 353 VAL B O 1
ATOM 5690 N N . LEU B 1 354 ? -8.352 -15.188 -20.641 1 97.31 354 LEU B N 1
ATOM 5691 C CA . LEU B 1 354 ? -7.043 -15.703 -20.25 1 97.31 354 LEU B CA 1
ATOM 5692 C C . LEU B 1 354 ? -7.176 -17.016 -19.5 1 97.31 354 LEU B C 1
ATOM 5694 O O . LEU B 1 354 ? -6.504 -18 -19.828 1 97.31 354 LEU B O 1
ATOM 5698 N N . THR B 1 355 ? -8.031 -17.094 -18.484 1 98.12 355 THR B N 1
ATOM 5699 C CA . THR B 1 355 ? -8.172 -18.281 -17.656 1 98.12 355 THR B CA 1
ATOM 5700 C C . THR B 1 355 ? -8.797 -19.422 -18.453 1 98.12 355 THR B C 1
ATOM 5702 O O . THR B 1 355 ? -8.453 -20.594 -18.25 1 98.12 355 THR B O 1
ATOM 5705 N N . SER B 1 356 ? -9.703 -19.062 -19.344 1 97.56 356 SER B N 1
ATOM 5706 C CA . SER B 1 356 ? -10.266 -20.094 -20.219 1 97.56 356 SER B CA 1
ATOM 5707 C C . SER B 1 356 ? -9.18 -20.766 -21.047 1 97.56 356 SER B C 1
ATOM 5709 O O . SER B 1 356 ? -9.148 -22 -21.172 1 97.56 356 SER B O 1
ATOM 5711 N N . ARG B 1 357 ? -8.359 -19.984 -21.562 1 96.75 357 ARG B N 1
ATOM 5712 C CA . ARG B 1 357 ? -7.262 -20.531 -22.359 1 96.75 357 ARG B CA 1
ATOM 5713 C C . ARG B 1 357 ? -6.309 -21.344 -21.484 1 96.75 357 ARG B C 1
ATOM 5715 O O . ARG B 1 357 ? -5.816 -22.391 -21.906 1 96.75 357 ARG B O 1
ATOM 5722 N N . VAL B 1 358 ? -6 -20.891 -20.359 1 97.75 358 VAL B N 1
ATOM 5723 C CA . VAL B 1 358 ? -5.102 -21.562 -19.422 1 97.75 358 VAL B CA 1
ATOM 5724 C C . VAL B 1 358 ? -5.68 -22.922 -19.047 1 97.75 358 VAL B C 1
ATOM 5726 O O . VAL B 1 358 ? -4.953 -23.922 -18.969 1 97.75 358 VAL B O 1
ATOM 5729 N N . VAL B 1 359 ? -6.961 -22.969 -18.797 1 97.88 359 VAL B N 1
ATOM 5730 C CA . VAL B 1 359 ? -7.621 -24.219 -18.438 1 97.88 359 VAL B CA 1
ATOM 5731 C C . VAL B 1 359 ? -7.523 -25.219 -19.578 1 97.88 359 VAL B C 1
ATOM 5733 O O . VAL B 1 359 ? -7.309 -26.406 -19.359 1 97.88 359 VAL B O 1
ATOM 5736 N N . HIS B 1 360 ? -7.676 -24.688 -20.766 1 96.5 360 HIS B N 1
ATOM 5737 C CA . HIS B 1 360 ? -7.492 -25.547 -21.938 1 96.5 360 HIS B CA 1
ATOM 5738 C C . HIS B 1 360 ? -6.078 -26.125 -21.984 1 96.5 360 HIS B C 1
ATOM 5740 O O . HIS B 1 360 ? -5.895 -27.312 -22.234 1 96.5 360 HIS B O 1
ATOM 5746 N N . LEU B 1 361 ? -5.121 -25.328 -21.75 1 96 361 LEU B N 1
ATOM 5747 C CA . LEU B 1 361 ? -3.73 -25.766 -21.719 1 96 361 LEU B CA 1
ATOM 5748 C C . LEU B 1 361 ? -3.514 -26.781 -20.594 1 96 361 LEU B C 1
ATOM 5750 O O . LEU B 1 361 ? -2.756 -27.734 -20.75 1 96 361 LEU B O 1
ATOM 5754 N N . HIS B 1 362 ? -4.141 -26.547 -19.484 1 97.19 362 HIS B N 1
ATOM 5755 C CA . HIS B 1 362 ? -3.994 -27.453 -18.344 1 97.19 362 HIS B CA 1
ATOM 5756 C C . HIS B 1 362 ? -4.547 -28.828 -18.672 1 97.19 362 HIS B C 1
ATOM 5758 O O . HIS B 1 362 ? -3.943 -29.844 -18.312 1 97.19 362 HIS B O 1
ATOM 5764 N N . THR B 1 363 ? -5.676 -28.859 -19.344 1 95.31 363 THR B N 1
ATOM 5765 C CA . THR B 1 363 ? -6.254 -30.141 -19.781 1 95.31 363 THR B CA 1
ATOM 5766 C C . THR B 1 363 ? -5.277 -30.891 -20.672 1 95.31 363 THR B C 1
ATOM 5768 O O . THR B 1 363 ? -5.094 -32.094 -20.516 1 95.31 363 THR B O 1
ATOM 5771 N N . THR B 1 364 ? -4.699 -30.141 -21.547 1 93.06 364 THR B N 1
ATOM 5772 C CA . THR B 1 364 ? -3.707 -30.734 -22.438 1 93.06 364 THR B CA 1
ATOM 5773 C C . THR B 1 364 ? -2.514 -31.266 -21.641 1 93.06 364 THR B C 1
ATOM 5775 O O . THR B 1 364 ? -2.021 -32.375 -21.891 1 93.06 364 THR B O 1
ATOM 5778 N N . PHE B 1 365 ? -2.041 -30.562 -20.719 1 94.38 365 PHE B N 1
ATOM 5779 C CA . PHE B 1 365 ? -0.92 -30.922 -19.859 1 94.38 365 PHE B CA 1
ATOM 5780 C C . PHE B 1 365 ? -1.213 -32.219 -19.094 1 94.38 365 PHE B C 1
ATOM 5782 O O . PHE B 1 365 ? -0.369 -33.094 -19.031 1 94.38 365 PHE B O 1
ATOM 5789 N N . LEU B 1 366 ? -2.381 -32.25 -18.562 1 93.62 366 LEU B N 1
ATOM 5790 C CA . LEU B 1 366 ? -2.766 -33.438 -17.781 1 93.62 366 LEU B CA 1
ATOM 5791 C C . LEU B 1 366 ? -2.873 -34.656 -18.672 1 93.62 366 LEU B C 1
ATOM 5793 O O . LEU B 1 366 ? -2.529 -35.781 -18.234 1 93.62 366 LEU B O 1
ATOM 5797 N N . ALA B 1 367 ? -3.363 -34.469 -19.844 1 91.06 367 ALA B N 1
ATOM 5798 C CA . ALA B 1 367 ? -3.457 -35.562 -20.797 1 91.06 367 ALA B CA 1
ATOM 5799 C C . ALA B 1 367 ? -2.076 -36.125 -21.141 1 91.06 367 ALA B C 1
ATOM 5801 O O . ALA B 1 367 ? -1.896 -37.344 -21.25 1 91.06 367 ALA B O 1
ATOM 5802 N N . PHE B 1 368 ? -1.159 -35.25 -21.281 1 86.88 368 PHE B N 1
ATOM 5803 C CA . PHE B 1 368 ? 0.205 -35.656 -21.594 1 86.88 368 PHE B CA 1
ATOM 5804 C C . PHE B 1 368 ? 0.83 -36.406 -20.422 1 86.88 368 PHE B C 1
ATOM 5806 O O . PHE B 1 368 ? 1.607 -37.344 -20.625 1 86.88 368 PHE B O 1
ATOM 5813 N N . GLN B 1 369 ? 0.584 -36 -19.25 1 84.88 369 GLN B N 1
ATOM 5814 C CA . GLN B 1 369 ? 1.132 -36.625 -18.062 1 84.88 369 GLN B CA 1
ATOM 5815 C C . GLN B 1 369 ? 0.607 -38.062 -17.906 1 84.88 369 GLN B C 1
ATOM 5817 O O . GLN B 1 369 ? 1.341 -38.969 -17.484 1 84.88 369 GLN B O 1
ATOM 5822 N N . LYS B 1 370 ? -0.664 -38.281 -18.234 1 78.69 370 LYS B N 1
ATOM 5823 C CA . LYS B 1 370 ? -1.268 -39.594 -18.141 1 78.69 370 LYS B CA 1
ATOM 5824 C C . LYS B 1 370 ? -0.739 -40.531 -19.234 1 78.69 370 LYS B C 1
ATOM 5826 O O . LYS B 1 370 ? -0.6 -41.719 -19.031 1 78.69 370 LYS B O 1
ATOM 5831 N N . GLY B 1 371 ? -0.651 -39.969 -20.422 1 66.94 371 GLY B N 1
ATOM 5832 C CA . GLY B 1 371 ? -0.135 -40.781 -21.5 1 66.94 371 GLY B CA 1
ATOM 5833 C C . GLY B 1 371 ? 1.307 -41.219 -21.297 1 66.94 371 GLY B C 1
ATOM 5834 O O . GLY B 1 371 ? 1.708 -42.312 -21.719 1 66.94 371 GLY B O 1
ATOM 5835 N N . THR B 1 372 ? 2.107 -40.438 -20.75 1 52.19 372 THR B N 1
ATOM 5836 C CA . THR B 1 372 ? 3.492 -40.812 -20.484 1 52.19 372 THR B CA 1
ATOM 5837 C C . THR B 1 372 ? 3.57 -41.812 -19.359 1 52.19 372 THR B C 1
ATOM 5839 O O . THR B 1 372 ? 4.555 -42.562 -19.234 1 52.19 372 THR B O 1
ATOM 5842 N N . THR B 1 373 ? 2.703 -41.844 -18.422 1 43.41 373 THR B N 1
ATOM 5843 C CA . THR B 1 373 ? 2.734 -42.844 -17.375 1 43.41 373 THR B CA 1
ATOM 5844 C C . THR B 1 373 ? 2.26 -44.219 -17.906 1 43.41 373 THR B C 1
ATOM 5846 O O . THR B 1 373 ? 2.381 -45.219 -17.219 1 43.41 373 THR B O 1
ATOM 5849 N N . CYS B 1 374 ? 1.564 -44.344 -19.094 1 32.53 374 CYS B N 1
ATOM 5850 C CA . CYS B 1 374 ? 1.293 -45.688 -19.562 1 32.53 374 CYS B CA 1
ATOM 5851 C C . CYS B 1 374 ? 2.48 -46.25 -20.344 1 32.53 374 CYS B C 1
ATOM 5853 O O . CYS B 1 374 ? 3.066 -45.562 -21.172 1 32.53 374 CYS B O 1
#

Radius of gyration: 28.98 Å; Cα contacts (8 Å, |Δi|>4): 1310; chains: 2; bounding box: 79×91×122 Å

pLDDT: mean 80.53, std 20.41, range [22.78, 98.88]

Secondary structure (DSSP, 8-state):
-----------------------HHHHHHHHHHHHHHHHHHTTSHHHHHHHHHHHHHHHHHTTTS-EEEEEESB-EEESSSS-SEEEEE---SHHHHHHHHHHHHTT-EEEEEEETTS--TTGGGSSPTTGGGS-HHHHEESTT--S-TT---EEPHHHHHHHHHHHHHHHHHGGGEEEEEE-BHHHHHHHHHHHHHHHT-TTT-TT-EEEEE--B--SEE--GGGS-SS---SSS---S-S-TTEEE-TTS-EEEEEEEPP--HHHIIIII-TTEEEEEEEEES-GGGHHHHHHHHHHHH--SEEEEEESTTTTTEEEEEES--S--TTS----EEEEEE--TTSS--HHHHHHHHHHHHHHHHHHHHHHHH-/-----------------------HHHHHHHHHHHHHHHHHHTTSHHHHHHHHHHHHHHHHHTTTS-EEEEEESB-EEESSSS-SEEEEE---SHHHHHHHHHHHHTT-EEEEEEETTS--TTGGGSSPTTGGGS-HHHHEESTT--S-TT---EEPHHHHHHHHHHHHHHHHHGGGEEEEEE-BHHHHHHHHHHHHHHHT-TTT-TT-EEEEE--B--SEE--GGGS-SS---SSS---S-S-TTEEE-TTS-EEEEEEEPP--HHHIIIII-TTEEEEEEEEES-GGGHHHHHHHHHHHH--SEEEEEETTTTTTEEEEEES--S--TTS----EEEEEE--TTSS--HHHHHHHHHHHHHHHHHHHHHHHH-

Foldseek 3Di:
DPPPPPPPPPPPPPPDPPDPFCPPVLQVVQVVVLVVLLVVCVPPPLNVVLVVLVVVLLQVCQVPFAEEEFEFEKAWFAQAQPGPDIDIDDGLRPLRAVLQLLCLVVTHQYEYEYAPPHDHHLVVQLAFPVGPPDDCVRFFPPVPPPPDDPRPTDTDPVSVVSNVVSVVSCVVRVSSYHYHYDYHLSRVVSSVLVVLQVQLDCVSRVNAYAYHYHYHHDQWHDDPVLHHHDDDDLPPQPPDDPNPAWGRDPVSDIHGHIDTNRDCLLVSCPPRHVRYQYEEEAEDQDPVCFVVVLVSVCVNNVHQKYKTDYPVCRFFKIKIWGQLDDDDDPPPSDIDIDIQGDDPVDPDTSSNVVSVVVVVSRVSSNVVVVVVVD/DPPPPPPPPPPPPPPPPPLPFCPPVLQVVQVVVLVVLLVVCVPPPLNVVLVVLVVVLLQVCQVPFAEEEFEFEKAWFAQAQPGPDIDIDDGLRPLRAVLQLLCLVVTHQYEYEYAPPHDHHLVVQLAFPVGPPDDCVRFFPPVPPPPDDPRDTDTDPVSVVSNVVSVVSCVVRVSSYHYHYDYHLSRVVSSVLVVLQVQLDCVSRVNAYAYHYHYHHDQWHDDPVLHHHDDDDLPPQPPDDPRPAWGRDPVSDIHGHIDTNRDCLLVSCPPRHVRYQYEEEAEDQDPVCFVVVLVSVCVNNVHAWYKTDYPVCRFFKIKIWGQLDDDDDPPPSDIDIDIQGDDPVDPDTSSNVVSVVVVVSRVSSNVVVVVVVD

InterPro domains:
  IPR035929 CoaB-like superfamily [G3DSA:3.40.50.10300] (49-368)
  IPR035929 CoaB-like superfamily [SSF102645] (63-362)

Nearest PDB structures (foldseek):
  6aim-assembly1_A  TM=8.760E-01  e=2.682E-30  Saccharomyces cerevisiae S288C
  6ai8-assembly1_A  TM=8.767E-01  e=1.878E-30  Saccharomyces cerevisiae S288C
  7edz-assembly1_D  TM=8.342E-01  e=8.507E-28  Homo sapiens
  1p9o-assembly1_B  TM=8.135E-01  e=6.532E-21  Homo sapiens
  1p9o-assembly1_A  TM=7.986E-01  e=6.931E-21  Homo sapiens